Protein AF-A0A9E9C9V2-F1 (afdb_monomer_lite)

pLDDT: mean 75.23, std 19.02, range [33.0, 98.38]

Structure (mmCIF, N/CA/C/O backbone):
data_AF-A0A9E9C9V2-F1
#
_entry.id   AF-A0A9E9C9V2-F1
#
loop_
_atom_site.group_PDB
_atom_site.id
_atom_site.type_symbol
_atom_site.label_atom_id
_atom_site.label_alt_id
_atom_site.label_comp_id
_atom_site.label_asym_id
_atom_site.label_entity_id
_atom_site.label_seq_id
_atom_site.pdbx_PDB_ins_code
_atom_site.Cartn_x
_atom_site.Cartn_y
_atom_site.Cartn_z
_atom_site.occupancy
_atom_site.B_iso_or_equiv
_atom_site.auth_seq_id
_atom_site.auth_comp_id
_atom_site.auth_asym_id
_atom_site.auth_atom_id
_atom_site.pdbx_PDB_model_num
ATOM 1 N N . MET A 1 1 ? 43.350 -1.613 6.243 1.00 35.59 1 MET A N 1
ATOM 2 C CA . MET A 1 1 ? 42.282 -1.703 7.267 1.00 35.59 1 MET A CA 1
ATOM 3 C C . MET A 1 1 ? 41.305 -2.794 6.843 1.00 35.59 1 MET A C 1
ATOM 5 O O . MET A 1 1 ? 41.116 -2.963 5.649 1.00 35.59 1 MET A O 1
ATOM 9 N N . LYS A 1 2 ? 40.775 -3.600 7.774 1.00 34.84 2 LYS A N 1
ATOM 10 C CA . LYS A 1 2 ? 39.842 -4.698 7.450 1.00 34.84 2 LYS A CA 1
ATOM 11 C C . LYS A 1 2 ? 38.488 -4.100 7.036 1.00 34.84 2 LYS A C 1
ATOM 13 O O . LYS A 1 2 ? 37.941 -3.324 7.813 1.00 34.84 2 LYS A O 1
ATOM 18 N N . GLY A 1 3 ? 37.991 -4.441 5.844 1.00 34.81 3 GLY A N 1
ATOM 19 C CA . GLY A 1 3 ? 36.646 -4.071 5.388 1.00 34.81 3 GLY A CA 1
ATOM 20 C C . GLY A 1 3 ? 35.547 -4.619 6.307 1.00 34.81 3 GLY A C 1
ATOM 21 O O . GLY A 1 3 ? 35.783 -5.557 7.076 1.00 34.81 3 GLY A O 1
ATOM 22 N N . PHE A 1 4 ? 34.366 -4.004 6.252 1.00 47.53 4 PHE A N 1
ATOM 23 C CA . PHE A 1 4 ? 33.184 -4.407 7.021 1.00 47.53 4 PHE A CA 1
ATOM 24 C C . PHE A 1 4 ? 32.688 -5.779 6.559 1.00 47.53 4 PHE A C 1
ATOM 26 O O . PHE A 1 4 ? 32.642 -6.040 5.358 1.00 47.53 4 PHE A O 1
ATOM 33 N N . LYS A 1 5 ? 32.346 -6.675 7.494 1.00 44.91 5 LYS A N 1
ATOM 34 C CA . LYS A 1 5 ? 31.926 -8.042 7.146 1.00 44.91 5 LYS A CA 1
ATOM 35 C C . LYS A 1 5 ? 30.429 -8.152 6.871 1.00 44.91 5 LYS A C 1
ATOM 37 O O . LYS A 1 5 ? 30.017 -9.116 6.236 1.00 44.91 5 LYS A O 1
ATOM 42 N N . THR A 1 6 ? 29.628 -7.200 7.348 1.00 49.16 6 THR A N 1
ATOM 43 C CA . THR A 1 6 ? 28.169 -7.173 7.160 1.00 49.16 6 THR A CA 1
ATOM 44 C C . THR A 1 6 ? 27.654 -5.740 6.990 1.00 49.16 6 THR A C 1
ATOM 46 O O . THR A 1 6 ? 28.273 -4.790 7.476 1.00 49.16 6 THR A O 1
ATOM 49 N N . ALA A 1 7 ? 26.499 -5.573 6.335 1.00 42.34 7 ALA A N 1
ATOM 50 C CA . ALA A 1 7 ? 25.849 -4.268 6.171 1.00 42.34 7 ALA A CA 1
ATOM 51 C C . ALA A 1 7 ? 25.448 -3.636 7.525 1.00 42.34 7 ALA A C 1
ATOM 53 O O . ALA A 1 7 ? 25.550 -2.421 7.704 1.00 42.34 7 ALA A O 1
ATOM 54 N N . GLY A 1 8 ? 25.087 -4.460 8.518 1.00 47.00 8 GLY A N 1
ATOM 55 C CA . GLY A 1 8 ? 24.781 -4.009 9.882 1.00 47.00 8 GLY A CA 1
ATOM 56 C C . GLY A 1 8 ? 25.985 -3.424 10.637 1.00 47.00 8 GLY A C 1
ATOM 57 O O . GLY A 1 8 ? 25.839 -2.445 11.374 1.00 47.00 8 GLY A O 1
ATOM 58 N N . GLU A 1 9 ? 27.193 -3.958 10.418 1.00 55.69 9 GLU A N 1
ATOM 59 C CA . GLU A 1 9 ? 28.435 -3.396 10.979 1.00 55.69 9 GLU A CA 1
ATOM 60 C C . GLU A 1 9 ? 28.764 -2.019 10.382 1.00 55.69 9 GLU A C 1
ATOM 62 O O . GLU A 1 9 ? 29.229 -1.131 11.100 1.00 55.69 9 GLU A O 1
ATOM 67 N N . ALA A 1 10 ? 28.507 -1.826 9.083 1.00 51.19 10 ALA A N 1
ATOM 68 C CA . ALA A 1 10 ? 28.710 -0.543 8.413 1.00 51.19 10 ALA A CA 1
ATOM 69 C C . ALA A 1 10 ? 27.723 0.523 8.921 1.00 51.19 10 ALA A C 1
ATOM 71 O O . ALA A 1 10 ? 28.135 1.639 9.235 1.00 51.19 10 ALA A O 1
ATOM 72 N N . HIS A 1 11 ? 26.442 0.165 9.078 1.00 46.75 11 HIS A N 1
ATOM 73 C CA . HIS A 1 11 ? 25.409 1.070 9.592 1.00 46.75 11 HIS A CA 1
ATOM 74 C C . HIS A 1 11 ? 25.698 1.537 11.030 1.00 46.75 11 HIS A C 1
ATOM 76 O O . HIS A 1 11 ? 25.597 2.722 11.336 1.00 46.75 11 HIS A O 1
ATOM 82 N N . THR A 1 12 ? 26.145 0.624 11.899 1.00 58.12 12 THR A N 1
ATOM 83 C CA . THR A 1 12 ? 26.476 0.953 13.297 1.00 58.12 12 THR A CA 1
ATOM 84 C C . THR A 1 12 ? 27.635 1.952 13.390 1.00 58.12 12 THR A C 1
ATOM 86 O O . THR A 1 12 ? 27.540 2.920 14.137 1.00 58.12 12 THR A O 1
ATOM 89 N N . LYS A 1 13 ? 28.697 1.786 12.584 1.00 60.28 13 LYS A N 1
ATOM 90 C CA . LYS A 1 13 ? 29.824 2.738 12.566 1.00 60.28 13 LYS A CA 1
ATOM 91 C C . LYS A 1 13 ? 29.494 4.085 11.928 1.00 60.28 13 LYS A C 1
ATOM 93 O O . LYS A 1 13 ? 30.080 5.088 12.319 1.00 60.28 13 LYS A O 1
ATOM 98 N N . LEU A 1 14 ? 28.589 4.130 10.950 1.00 54.06 14 LEU A N 1
ATOM 99 C CA . LEU A 1 14 ? 28.137 5.400 10.372 1.00 54.06 14 LEU A CA 1
ATOM 100 C C . LEU A 1 14 ? 27.393 6.248 11.414 1.00 54.06 14 LEU A C 1
ATOM 102 O O . LEU A 1 14 ? 27.635 7.448 11.490 1.00 54.06 14 LEU A O 1
ATOM 106 N N . ASN A 1 15 ? 26.594 5.619 12.281 1.00 48.06 15 ASN A N 1
ATOM 107 C CA . ASN A 1 15 ? 25.914 6.308 13.384 1.00 48.06 15 ASN A CA 1
ATOM 108 C C . ASN A 1 15 ? 26.884 6.801 14.481 1.00 48.06 15 ASN A C 1
ATOM 110 O O . ASN A 1 15 ? 26.575 7.757 15.187 1.00 48.06 15 ASN A O 1
ATOM 114 N N . GLU A 1 16 ? 28.070 6.196 14.616 1.00 53.97 16 GLU A N 1
ATOM 115 C CA . GLU A 1 16 ? 29.128 6.674 15.525 1.00 53.97 16 GLU A CA 1
ATOM 116 C C . GLU A 1 16 ? 29.870 7.912 14.984 1.00 53.97 16 GLU A C 1
ATOM 118 O O . GLU A 1 16 ? 30.392 8.705 15.768 1.00 53.97 16 GLU A O 1
ATOM 123 N N . LEU A 1 17 ? 29.911 8.104 13.659 1.00 53.19 17 LEU A N 1
ATOM 124 C CA . LEU A 1 17 ? 30.590 9.238 13.017 1.00 53.19 17 LEU A CA 1
ATOM 125 C C . LEU A 1 17 ? 29.766 10.538 13.044 1.00 53.19 17 LEU A C 1
ATOM 127 O O . LEU A 1 17 ? 30.340 11.616 12.909 1.00 53.19 17 LEU A O 1
ATOM 131 N N . ASP A 1 18 ? 28.451 10.453 13.259 1.00 43.62 18 ASP A N 1
ATOM 132 C CA . ASP A 1 18 ? 27.528 11.600 13.219 1.00 43.62 18 ASP A CA 1
ATOM 133 C C . ASP A 1 18 ? 27.523 12.432 14.524 1.00 43.62 18 ASP A C 1
ATOM 135 O O . ASP A 1 18 ? 27.029 13.554 14.571 1.00 43.62 18 ASP A O 1
ATOM 139 N N . TYR A 1 19 ? 28.140 11.934 15.605 1.00 41.59 19 TYR A N 1
ATOM 140 C CA . TYR A 1 19 ? 28.102 12.587 16.925 1.00 41.59 19 TYR A CA 1
ATOM 141 C C . TYR A 1 19 ? 29.225 13.597 17.210 1.00 41.59 19 TYR A C 1
ATOM 143 O O . TYR A 1 19 ? 29.380 14.047 18.349 1.00 41.59 19 TYR A O 1
ATOM 151 N N . GLY A 1 20 ? 30.016 13.992 16.211 1.00 45.12 20 GLY A N 1
ATOM 152 C CA . GLY A 1 20 ? 31.189 14.823 16.469 1.00 45.12 20 GLY A CA 1
ATOM 153 C C . GLY A 1 20 ? 31.615 15.742 15.338 1.00 45.12 20 GLY A C 1
ATOM 154 O O . GLY A 1 20 ? 32.685 15.517 14.791 1.00 45.12 20 GLY A O 1
ATOM 155 N N . ALA A 1 21 ? 30.857 16.809 15.054 1.00 39.72 21 ALA A N 1
ATOM 156 C CA . ALA A 1 21 ? 31.413 18.113 14.652 1.00 39.72 21 ALA A CA 1
ATOM 157 C C . ALA A 1 21 ? 30.315 19.147 14.345 1.00 39.72 21 ALA A C 1
ATOM 159 O O . ALA A 1 21 ? 29.839 19.238 13.219 1.00 39.72 21 ALA A O 1
ATOM 160 N N . GLU A 1 22 ? 30.016 20.035 15.295 1.00 33.00 22 GLU A N 1
ATOM 161 C CA . GLU A 1 22 ? 29.420 21.337 14.977 1.00 33.00 22 GLU A CA 1
ATOM 162 C C . GLU A 1 22 ? 30.321 22.445 15.542 1.00 33.00 22 GLU A C 1
ATOM 164 O O . GLU A 1 22 ? 30.255 22.822 16.711 1.00 33.00 22 GLU A O 1
ATOM 169 N N . LYS A 1 23 ? 31.240 22.944 14.705 1.00 36.34 23 LYS A N 1
ATOM 170 C CA . LYS A 1 23 ? 31.888 24.247 14.900 1.00 36.34 23 LYS A CA 1
ATOM 171 C C . LYS A 1 23 ? 31.488 25.149 13.744 1.00 36.34 23 LYS A C 1
ATOM 173 O O . LYS A 1 23 ? 31.863 24.924 12.598 1.00 36.34 23 LYS A O 1
ATOM 178 N N . GLN A 1 24 ? 30.714 26.171 14.088 1.00 39.62 24 GLN A N 1
ATOM 179 C CA . GLN A 1 24 ? 30.245 27.216 13.193 1.00 39.62 24 GLN A CA 1
ATOM 180 C C . GLN A 1 24 ? 31.417 28.026 12.624 1.00 39.62 24 GLN A C 1
ATOM 182 O O . GLN A 1 24 ? 32.189 28.619 13.377 1.00 39.62 24 GLN A O 1
ATOM 187 N N . HIS A 1 25 ? 31.483 28.143 11.298 1.00 35.22 25 HIS A N 1
ATOM 188 C CA . HIS A 1 25 ? 32.159 29.256 10.640 1.00 35.22 25 HIS A CA 1
ATOM 189 C C . HIS A 1 25 ? 31.237 29.890 9.598 1.00 35.22 25 HIS A C 1
ATOM 191 O O . HIS A 1 25 ? 30.832 29.274 8.618 1.00 35.22 25 HIS A O 1
ATOM 197 N N . SER A 1 26 ? 30.910 31.152 9.868 1.00 39.97 26 SER A N 1
ATOM 198 C CA . SER A 1 26 ? 30.176 32.072 9.008 1.00 39.97 26 SER A CA 1
ATOM 199 C C . SER A 1 26 ? 31.107 32.615 7.922 1.00 39.97 26 SER A C 1
ATOM 201 O O . SER A 1 26 ? 32.168 33.158 8.239 1.00 39.97 26 SER A O 1
ATOM 203 N N . ALA A 1 27 ? 30.721 32.486 6.651 1.00 35.69 27 ALA A N 1
ATOM 204 C CA . ALA A 1 27 ? 31.433 33.078 5.522 1.00 35.69 27 ALA A CA 1
ATOM 205 C C . ALA A 1 27 ? 30.464 33.807 4.578 1.00 35.69 27 ALA A C 1
ATOM 207 O O . ALA A 1 27 ? 29.403 33.303 4.215 1.00 35.69 27 ALA A O 1
ATOM 208 N N . LYS A 1 28 ? 30.862 35.034 4.224 1.00 39.50 28 LYS A N 1
ATOM 209 C CA . LYS A 1 28 ? 30.149 36.026 3.410 1.00 39.50 28 LYS A CA 1
ATOM 210 C C . LYS A 1 28 ? 29.979 35.587 1.950 1.00 39.50 28 LYS A C 1
ATOM 212 O O . LYS A 1 28 ? 30.914 35.077 1.342 1.00 39.50 28 LYS A O 1
ATOM 217 N N . GLN A 1 29 ? 28.821 35.913 1.374 1.00 35.81 29 GLN A N 1
ATOM 218 C CA . GLN A 1 29 ? 28.546 35.845 -0.066 1.00 35.81 29 GLN A CA 1
ATOM 219 C C . GLN A 1 29 ? 29.268 36.960 -0.846 1.00 35.81 29 GLN A C 1
ATOM 221 O O . GLN A 1 29 ? 29.267 38.108 -0.392 1.00 35.81 29 GLN A O 1
ATOM 226 N N . PRO A 1 30 ? 29.789 36.674 -2.053 1.00 41.31 30 PRO A N 1
ATOM 227 C CA . PRO A 1 30 ? 30.096 37.695 -3.044 1.00 41.31 30 PRO A CA 1
ATOM 228 C C . PRO A 1 30 ? 28.940 37.888 -4.041 1.00 41.31 30 PRO A C 1
ATOM 230 O O . PRO A 1 30 ? 28.351 36.941 -4.559 1.00 41.31 30 PRO A O 1
ATOM 233 N N . THR A 1 31 ? 28.651 39.155 -4.323 1.00 38.84 31 THR A N 1
ATOM 234 C CA . THR A 1 31 ? 27.776 39.651 -5.387 1.00 38.84 31 THR A CA 1
ATOM 235 C C . THR A 1 31 ? 28.465 39.532 -6.747 1.00 38.84 31 THR A C 1
ATOM 237 O O . THR A 1 31 ? 29.549 40.079 -6.946 1.00 38.84 31 THR A O 1
ATOM 240 N N . VAL A 1 32 ? 27.820 38.861 -7.707 1.00 39.38 32 VAL A N 1
ATOM 241 C CA . VAL A 1 32 ? 28.254 38.824 -9.113 1.00 39.38 32 VAL A CA 1
ATOM 242 C C . VAL A 1 32 ? 27.379 39.766 -9.937 1.00 39.38 32 VAL A C 1
ATOM 244 O O . VAL A 1 32 ? 26.153 39.678 -9.935 1.00 39.38 32 VAL A O 1
ATOM 247 N N . ARG A 1 33 ? 28.053 40.694 -10.617 1.00 36.31 33 ARG A N 1
ATOM 248 C CA . ARG A 1 33 ? 27.534 41.699 -11.548 1.00 36.31 33 ARG A CA 1
ATOM 249 C C . ARG A 1 33 ? 27.499 41.073 -12.945 1.00 36.31 33 ARG A C 1
ATOM 251 O O . ARG A 1 33 ? 28.516 40.547 -13.384 1.00 36.31 33 ARG A O 1
ATOM 258 N N . ALA A 1 34 ? 26.353 41.111 -13.619 1.00 35.44 34 ALA A N 1
ATOM 259 C CA . ALA A 1 34 ? 26.230 40.681 -15.010 1.00 35.44 34 ALA A CA 1
ATOM 260 C C . ALA A 1 34 ? 26.391 41.894 -15.936 1.00 35.44 34 ALA A C 1
ATOM 262 O O . ALA A 1 34 ? 25.604 42.839 -15.855 1.00 35.44 34 ALA A O 1
ATOM 263 N N . ASP A 1 35 ? 27.411 41.852 -16.792 1.00 37.03 35 ASP A N 1
ATOM 264 C CA . ASP A 1 35 ? 27.603 42.793 -17.891 1.00 37.03 35 ASP A CA 1
ATOM 265 C C . ASP A 1 35 ? 26.807 42.354 -19.123 1.00 37.03 35 ASP A C 1
ATOM 267 O O . ASP A 1 35 ? 26.745 41.178 -19.486 1.00 37.03 35 ASP A O 1
ATOM 271 N N . ALA A 1 36 ? 26.206 43.347 -19.770 1.00 41.94 36 ALA A N 1
ATOM 272 C CA . ALA A 1 36 ? 25.506 43.232 -21.034 1.00 41.94 36 ALA A CA 1
ATOM 273 C C . ALA A 1 36 ? 26.454 43.563 -22.191 1.00 41.94 36 ALA A C 1
ATOM 275 O O . ALA A 1 36 ? 27.086 44.616 -22.183 1.00 41.94 36 ALA A O 1
ATOM 276 N N . SER A 1 37 ? 26.482 42.733 -23.237 1.00 37.50 37 SER A N 1
ATOM 277 C CA . SER A 1 37 ? 26.760 43.220 -24.594 1.00 37.50 37 SER A CA 1
ATOM 278 C C . SER A 1 37 ? 26.283 42.266 -25.697 1.00 37.50 37 SER A C 1
ATOM 280 O O . SER A 1 37 ? 26.664 41.108 -25.775 1.00 37.50 37 SER A O 1
ATOM 282 N N . GLN A 1 38 ? 25.445 42.856 -26.553 1.00 38.44 38 GLN A N 1
ATOM 283 C CA . GLN A 1 38 ? 25.512 42.863 -28.017 1.00 38.44 38 GLN A CA 1
ATOM 284 C C . GLN A 1 38 ? 25.251 41.570 -28.808 1.00 38.44 38 GLN A C 1
ATOM 286 O O . GLN A 1 38 ? 26.111 40.711 -28.948 1.00 38.44 38 GLN A O 1
ATOM 291 N N . PHE A 1 39 ? 24.116 41.569 -29.518 1.00 35.16 39 PHE A N 1
ATOM 292 C CA . PHE A 1 39 ? 23.983 40.912 -30.819 1.00 35.16 39 PHE A CA 1
ATOM 293 C C . PHE A 1 39 ? 23.322 41.845 -31.838 1.00 35.16 39 PHE A C 1
ATOM 295 O O . PHE A 1 39 ? 22.450 42.651 -31.512 1.00 35.16 39 PHE A O 1
ATOM 302 N N . GLN A 1 40 ? 23.838 41.741 -33.060 1.00 38.34 40 GLN A N 1
ATOM 303 C CA . GLN A 1 40 ? 23.639 42.609 -34.212 1.00 38.34 40 GLN A CA 1
ATOM 304 C C . GLN A 1 40 ? 22.259 42.458 -34.878 1.00 38.34 40 GLN A C 1
ATOM 306 O O . GLN A 1 40 ? 21.636 41.398 -34.871 1.00 38.34 40 GLN A O 1
ATOM 311 N N . THR A 1 41 ? 21.837 43.560 -35.497 1.00 41.69 41 THR A N 1
ATOM 312 C CA . THR A 1 41 ? 20.866 43.705 -36.599 1.00 41.69 41 THR A CA 1
ATOM 313 C C . THR A 1 41 ? 21.322 42.871 -37.817 1.00 41.69 41 THR A C 1
ATOM 315 O O . THR A 1 41 ? 22.514 42.642 -37.961 1.00 41.69 41 THR A O 1
ATOM 318 N N . GLU A 1 42 ? 20.529 42.371 -38.767 1.00 39.72 42 GLU A N 1
ATOM 319 C CA . GLU A 1 42 ? 19.322 42.862 -39.436 1.00 39.72 42 GLU A CA 1
ATOM 320 C C . GLU A 1 42 ? 18.857 41.763 -40.432 1.00 39.72 42 GLU A C 1
ATOM 322 O O . GLU A 1 42 ? 19.703 41.033 -40.941 1.00 39.72 42 GLU A O 1
ATOM 327 N N . ASN A 1 43 ? 17.554 41.641 -40.731 1.00 37.50 43 ASN A N 1
ATOM 328 C CA . ASN A 1 43 ? 16.980 41.726 -42.093 1.00 37.50 43 ASN A CA 1
ATOM 329 C C . ASN A 1 43 ? 15.461 41.426 -42.036 1.00 37.50 43 ASN A C 1
ATOM 331 O O . ASN A 1 43 ? 15.021 40.279 -41.932 1.00 37.50 43 ASN A O 1
ATOM 335 N N . LYS A 1 44 ? 14.648 42.489 -42.052 1.00 50.34 44 LYS A N 1
ATOM 336 C CA . LYS A 1 44 ? 13.177 42.475 -42.006 1.00 50.34 44 LYS A CA 1
ATOM 337 C C . LYS A 1 44 ? 12.646 43.082 -43.300 1.00 50.34 44 LYS A C 1
ATOM 339 O O . LYS A 1 44 ? 12.880 44.255 -43.553 1.00 50.34 44 LYS A O 1
ATOM 344 N N . SER A 1 45 ? 11.835 42.330 -44.042 1.00 54.31 45 SER A N 1
ATOM 345 C CA . SER A 1 45 ? 10.872 42.932 -44.982 1.00 54.31 45 SER A CA 1
ATOM 346 C C . SER A 1 45 ? 9.693 42.008 -45.328 1.00 54.31 45 SER A C 1
ATOM 348 O O . SER A 1 45 ? 8.577 42.482 -45.511 1.00 54.31 45 SER A O 1
ATOM 350 N N . TRP A 1 46 ? 9.854 40.680 -45.299 1.00 42.28 46 TRP A N 1
ATOM 351 C CA . TRP A 1 46 ? 8.802 39.784 -45.815 1.00 42.28 46 TRP A CA 1
ATOM 352 C C . TRP A 1 46 ? 7.801 39.229 -44.773 1.00 42.28 46 TRP A C 1
ATOM 354 O O . TRP A 1 46 ? 6.732 38.747 -45.128 1.00 42.28 46 TRP A O 1
ATOM 364 N N . TRP A 1 47 ? 8.083 39.347 -43.468 1.00 46.50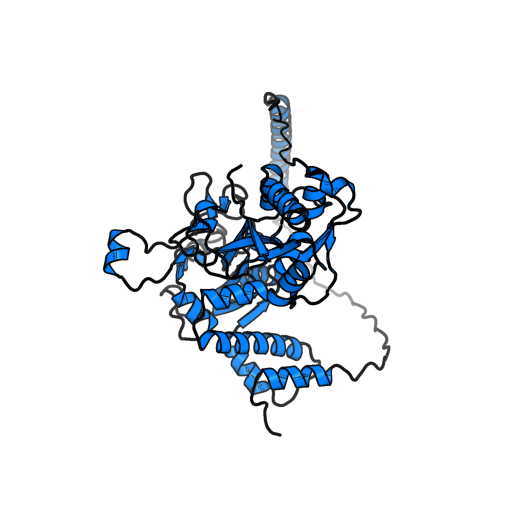 47 TRP A N 1
ATOM 365 C CA . TRP A 1 47 ? 7.289 38.709 -42.396 1.00 46.50 47 TRP A CA 1
ATOM 366 C C . TRP A 1 47 ? 6.132 39.549 -41.815 1.00 46.50 47 TRP A C 1
ATOM 368 O O . TRP A 1 47 ? 5.322 39.031 -41.044 1.00 46.50 47 TRP A O 1
ATOM 378 N N . TYR A 1 48 ? 6.034 40.844 -42.137 1.00 48.88 48 TYR A N 1
ATOM 379 C CA . TYR A 1 48 ? 5.100 41.746 -41.441 1.00 48.88 48 TYR A CA 1
ATOM 380 C C . TYR A 1 48 ? 3.656 41.677 -41.972 1.00 48.88 48 TYR A C 1
ATOM 382 O O . TYR A 1 48 ? 2.713 41.847 -41.204 1.00 48.88 48 TYR A O 1
ATOM 390 N N . TRP A 1 49 ? 3.455 41.335 -43.249 1.00 47.72 49 TRP A N 1
ATOM 391 C CA . TRP A 1 49 ? 2.112 41.258 -43.844 1.00 47.72 49 TRP A CA 1
ATOM 392 C C . TRP A 1 49 ? 1.356 39.959 -43.513 1.00 47.72 49 TRP A C 1
ATOM 394 O O . TRP A 1 49 ? 0.132 39.974 -43.413 1.00 47.72 49 TRP A O 1
ATOM 404 N N . GLY A 1 50 ? 2.061 38.857 -43.228 1.00 53.28 50 GLY A N 1
ATOM 405 C CA . GLY A 1 50 ? 1.430 37.581 -42.856 1.00 53.28 50 GLY A CA 1
ATOM 406 C C . GLY A 1 50 ? 0.748 37.588 -41.480 1.00 53.28 50 GLY A C 1
ATOM 407 O O . GLY A 1 50 ? -0.251 36.902 -41.281 1.00 53.28 50 GLY A O 1
ATOM 408 N N . ARG A 1 51 ? 1.229 38.399 -40.523 1.00 51.53 51 ARG A N 1
ATOM 409 C CA . ARG A 1 51 ? 0.667 38.433 -39.155 1.00 51.53 51 ARG A CA 1
ATOM 410 C C . ARG A 1 51 ? -0.608 39.273 -39.038 1.00 51.53 51 ARG A C 1
ATOM 412 O O . ARG A 1 51 ? -1.417 39.005 -38.154 1.00 51.53 51 ARG A O 1
ATOM 419 N N . VAL A 1 52 ? -0.823 40.239 -39.933 1.00 56.62 52 VAL A N 1
ATOM 420 C CA . VAL A 1 52 ? -2.009 41.115 -39.891 1.00 56.62 52 VAL A CA 1
ATOM 421 C C . VAL A 1 52 ? -3.275 40.366 -40.327 1.00 56.62 52 VAL A C 1
ATOM 423 O O . VAL A 1 52 ? -4.322 40.527 -39.706 1.00 56.62 52 VAL A O 1
ATOM 426 N N . VAL A 1 53 ? -3.179 39.471 -41.317 1.00 58.31 53 VAL A N 1
ATOM 427 C CA . VAL A 1 53 ? -4.332 38.688 -41.804 1.00 58.31 53 VAL A CA 1
ATOM 428 C C . VAL A 1 53 ? -4.726 37.575 -40.821 1.00 58.31 53 VAL A C 1
ATOM 430 O O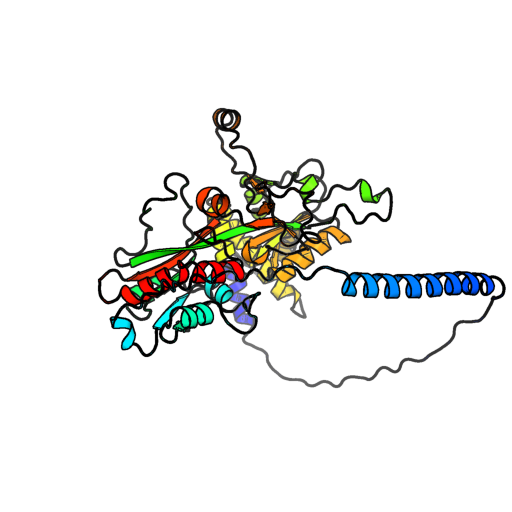 . VAL A 1 53 ? -5.912 37.341 -40.595 1.00 58.31 53 VAL A O 1
ATOM 433 N N . VAL A 1 54 ? -3.753 36.937 -40.158 1.00 55.75 54 VAL A N 1
ATOM 434 C CA . VAL A 1 54 ? -4.021 35.872 -39.172 1.00 55.75 54 VAL A CA 1
ATOM 435 C C . VAL A 1 54 ? -4.612 36.431 -37.869 1.00 55.75 54 VAL A C 1
ATOM 437 O O . VAL A 1 54 ? -5.539 35.842 -37.317 1.00 55.75 54 VAL A O 1
ATOM 440 N N . MET A 1 55 ? -4.164 37.602 -37.400 1.00 54.28 55 MET A N 1
ATOM 441 C CA . MET A 1 55 ? -4.712 38.224 -36.181 1.00 54.28 55 MET A CA 1
ATOM 442 C C . MET A 1 55 ? -6.162 38.713 -36.358 1.00 54.28 55 MET A C 1
ATOM 444 O O . MET A 1 55 ? -6.951 38.625 -35.417 1.00 54.28 55 MET A O 1
ATOM 448 N N . ALA A 1 56 ? -6.553 39.158 -37.559 1.00 55.31 56 ALA A N 1
ATOM 449 C CA . ALA A 1 56 ? -7.935 39.562 -37.840 1.00 55.31 56 ALA A CA 1
ATOM 450 C C . ALA A 1 56 ? -8.917 38.370 -37.846 1.00 55.31 56 ALA A C 1
ATOM 452 O O . ALA A 1 56 ? -10.049 38.499 -37.375 1.00 55.31 56 ALA A O 1
ATOM 453 N N . GLY A 1 57 ? -8.476 37.192 -38.307 1.00 54.41 57 GLY A N 1
ATOM 454 C CA . GLY A 1 57 ? -9.281 35.964 -38.279 1.00 54.41 57 GLY A CA 1
ATOM 455 C C . GLY A 1 57 ? -9.496 35.406 -36.866 1.00 54.41 57 GLY A C 1
ATOM 456 O O . GLY A 1 57 ? -10.607 35.008 -36.519 1.00 54.41 57 GLY A O 1
ATOM 457 N N . VAL A 1 58 ? -8.461 35.441 -36.018 1.00 55.22 58 VAL A N 1
ATOM 458 C CA . VAL A 1 58 ? -8.530 34.916 -34.639 1.00 55.22 58 VAL A CA 1
ATOM 459 C C . VAL A 1 58 ? -9.423 35.784 -33.737 1.00 55.22 58 VAL A C 1
ATOM 461 O O . VAL A 1 58 ? -10.160 35.248 -32.909 1.00 55.22 58 VAL A O 1
ATOM 464 N N . MET A 1 59 ? -9.449 37.106 -33.940 1.00 54.44 59 MET A N 1
ATOM 465 C CA . MET A 1 59 ? -10.313 38.007 -33.161 1.00 54.44 59 MET A CA 1
ATOM 466 C C . MET A 1 59 ? -11.809 37.857 -33.495 1.00 54.44 59 MET A C 1
ATOM 468 O O . MET A 1 59 ? -12.636 37.955 -32.591 1.00 54.44 59 MET A O 1
ATOM 472 N N . SER A 1 60 ? -12.180 37.540 -34.744 1.00 56.75 60 SER A N 1
ATOM 473 C CA . SER A 1 60 ? -13.592 37.262 -35.084 1.00 56.75 60 SER A CA 1
ATOM 474 C C . SER A 1 60 ? -14.092 35.927 -34.516 1.00 56.75 60 SER A C 1
ATOM 476 O O . SER A 1 60 ? -15.244 35.834 -34.093 1.00 56.75 60 SER A O 1
ATOM 478 N N . GLY A 1 61 ? -13.232 34.904 -34.443 1.00 58.31 61 GLY A N 1
ATOM 479 C CA . GLY A 1 61 ? -13.597 33.597 -33.882 1.00 58.31 61 GLY A CA 1
ATOM 480 C C . GLY A 1 61 ? -13.873 33.630 -32.374 1.00 58.31 61 GLY A C 1
ATOM 481 O O . GLY A 1 61 ? -14.809 32.986 -31.901 1.00 58.31 61 GLY A O 1
ATOM 482 N N . MET A 1 62 ? -13.115 34.428 -31.612 1.00 60.22 62 MET A N 1
ATOM 483 C CA . MET A 1 62 ? -13.308 34.533 -30.160 1.00 60.22 62 MET A CA 1
ATOM 484 C C . MET A 1 62 ? -14.620 35.236 -29.781 1.00 60.22 62 MET A C 1
ATOM 486 O O . MET A 1 62 ? -15.273 34.827 -28.823 1.00 60.22 62 MET A O 1
ATOM 490 N N . ILE A 1 63 ? -15.062 36.234 -30.552 1.00 65.31 63 ILE A N 1
ATOM 491 C CA . ILE A 1 63 ? -16.320 36.951 -30.272 1.00 65.31 63 ILE A CA 1
ATOM 492 C C . ILE A 1 63 ? -17.541 36.043 -30.519 1.00 65.31 63 ILE A C 1
ATOM 494 O O . ILE A 1 63 ? -18.492 36.054 -29.732 1.00 65.31 63 ILE A O 1
ATOM 498 N N . ALA A 1 64 ? -17.499 35.195 -31.552 1.00 66.56 64 ALA A N 1
ATOM 499 C CA . ALA A 1 64 ? -18.557 34.217 -31.823 1.00 66.56 64 ALA A CA 1
ATOM 500 C C . ALA A 1 64 ? -18.591 33.072 -30.787 1.00 66.56 64 ALA A C 1
ATOM 502 O O . ALA A 1 64 ? -19.666 32.633 -30.382 1.00 66.56 64 ALA A O 1
ATOM 503 N N . GLY A 1 65 ? -17.427 32.620 -30.304 1.00 70.00 65 GLY A N 1
ATOM 504 C CA . GLY A 1 65 ? -17.343 31.574 -29.278 1.00 70.00 65 GLY A CA 1
ATOM 505 C C . GLY A 1 65 ? -17.884 32.012 -27.912 1.00 70.00 65 GLY A C 1
ATOM 506 O O . GLY A 1 65 ? -18.638 31.275 -27.278 1.00 70.00 65 GLY A O 1
ATOM 507 N N . VAL A 1 66 ? -17.560 33.236 -27.477 1.00 74.81 66 VAL A N 1
ATOM 508 C CA . VAL A 1 66 ? -18.011 33.763 -26.175 1.00 74.81 66 VAL A CA 1
ATOM 509 C C . VAL A 1 66 ? -19.520 34.031 -26.168 1.00 74.81 66 VAL A C 1
ATOM 511 O O . VAL A 1 66 ? -20.195 33.737 -25.182 1.00 74.81 66 VAL A O 1
ATOM 514 N N . THR A 1 67 ? -20.078 34.523 -27.278 1.00 72.88 67 THR A N 1
ATOM 515 C CA . THR A 1 67 ? -21.528 34.758 -27.394 1.00 72.88 67 THR A CA 1
ATOM 516 C C . THR A 1 67 ? -22.324 33.454 -27.476 1.00 72.88 67 THR A C 1
ATOM 518 O O . THR A 1 67 ? -23.355 33.336 -26.813 1.00 72.88 67 THR A O 1
ATOM 521 N N . GLY A 1 68 ? -21.822 32.440 -28.189 1.00 73.06 68 GLY A N 1
ATOM 522 C CA . GLY A 1 68 ? -22.439 31.110 -28.228 1.00 73.06 68 GLY A CA 1
ATOM 523 C C . GLY A 1 68 ? -22.474 30.418 -26.860 1.00 73.06 68 GLY A C 1
ATOM 524 O O . GLY A 1 68 ? -23.501 29.855 -26.481 1.00 73.06 68 GLY A O 1
ATOM 525 N N . PHE A 1 69 ? -21.391 30.518 -26.081 1.00 72.50 69 PHE A N 1
ATOM 526 C CA . PHE A 1 69 ? -21.322 29.932 -24.738 1.00 72.50 69 PHE A CA 1
ATOM 527 C C . PHE A 1 69 ? -22.270 30.623 -23.745 1.00 72.50 69 PHE A C 1
ATOM 529 O O . PHE A 1 69 ? -22.964 29.947 -22.988 1.00 72.50 69 PHE A O 1
ATOM 536 N N . ALA A 1 70 ? -22.372 31.956 -23.789 1.00 77.56 70 ALA A N 1
ATOM 537 C CA . ALA A 1 70 ? -23.287 32.704 -22.926 1.00 77.56 70 ALA A CA 1
ATOM 538 C C . ALA A 1 70 ? -24.767 32.384 -23.217 1.00 77.56 70 ALA A C 1
ATOM 540 O O . ALA A 1 70 ? -25.561 32.224 -22.290 1.00 77.56 70 ALA A O 1
ATOM 541 N N . ILE A 1 71 ? -25.135 32.232 -24.495 1.00 78.75 71 ILE A N 1
ATOM 542 C CA . ILE A 1 71 ? -26.497 31.849 -24.899 1.00 78.75 71 ILE A CA 1
ATOM 543 C C . ILE A 1 71 ? -26.808 30.407 -24.473 1.00 78.75 71 ILE A C 1
ATOM 545 O O . ILE A 1 71 ? -27.899 30.141 -23.972 1.00 78.75 71 ILE A O 1
ATOM 549 N N . TRP A 1 72 ? -25.852 29.482 -24.604 1.00 74.38 72 TRP A N 1
ATOM 550 C CA . TRP A 1 72 ? -26.022 28.102 -24.141 1.00 74.38 72 TRP A CA 1
ATOM 551 C C . TRP A 1 72 ? -26.182 28.010 -22.616 1.00 74.38 72 TRP A C 1
ATOM 553 O O . TRP A 1 72 ? -27.010 27.239 -22.132 1.00 74.38 72 TRP A O 1
ATOM 563 N N . MET A 1 73 ? -25.471 28.844 -21.851 1.00 72.94 73 MET A N 1
ATOM 564 C CA . MET A 1 73 ? -25.600 28.896 -20.390 1.00 72.94 73 MET A CA 1
ATOM 565 C C . MET A 1 73 ? -26.955 29.467 -19.936 1.00 72.94 73 MET A C 1
ATOM 567 O O . MET A 1 73 ? -27.487 29.036 -18.919 1.00 72.94 73 MET A O 1
ATOM 571 N N . LEU A 1 74 ? -27.537 30.394 -20.705 1.00 74.94 74 LEU A N 1
ATOM 572 C CA . LEU A 1 74 ? -28.857 30.978 -20.426 1.00 74.94 74 LEU A CA 1
ATOM 573 C C . LEU A 1 74 ? -30.032 30.090 -20.865 1.00 74.94 74 LEU A C 1
ATOM 575 O O . LEU A 1 74 ? -31.134 30.248 -20.344 1.00 74.94 74 LEU A O 1
ATOM 579 N N . LEU A 1 75 ? -29.816 29.175 -21.815 1.00 69.38 75 LEU A N 1
ATOM 580 C CA . LEU A 1 75 ? -30.859 28.296 -22.362 1.00 69.38 75 LEU A CA 1
ATOM 581 C C . LEU A 1 75 ? -30.751 26.837 -21.896 1.00 69.38 75 LEU A C 1
ATOM 583 O O . LEU A 1 75 ? -31.617 26.030 -22.235 1.00 69.38 75 LEU A O 1
ATOM 587 N N . SER A 1 76 ? -29.720 26.481 -21.126 1.00 53.88 76 SER A N 1
ATOM 588 C CA . SER A 1 76 ? -29.604 25.140 -20.551 1.00 53.88 76 SER A CA 1
ATOM 589 C C . SER A 1 76 ? -30.701 24.938 -19.495 1.00 53.88 76 SER A C 1
ATOM 591 O O . SER A 1 76 ? -30.762 25.704 -18.532 1.00 53.88 76 SER A O 1
ATOM 593 N N . PRO A 1 77 ? -31.592 23.943 -19.653 1.00 48.06 77 PRO A N 1
ATOM 594 C CA . PRO A 1 77 ? -32.669 23.702 -18.704 1.00 48.06 77 PRO A CA 1
ATOM 595 C C . PRO A 1 77 ? -32.074 23.345 -17.341 1.00 48.06 77 PRO A C 1
ATOM 597 O O . PRO A 1 77 ? -31.261 22.426 -17.237 1.00 48.06 77 PRO A O 1
ATOM 600 N N . ASN A 1 78 ? -32.486 24.081 -16.304 1.00 46.53 78 ASN A N 1
ATOM 601 C CA . ASN A 1 78 ? -32.168 23.764 -14.915 1.00 46.53 78 ASN A CA 1
ATOM 602 C C . ASN A 1 78 ? -32.493 22.288 -14.669 1.00 46.53 78 ASN A C 1
ATOM 604 O O . ASN A 1 78 ? -33.652 21.880 -14.789 1.00 46.53 78 ASN A O 1
ATOM 608 N N . GLN A 1 79 ? -31.468 21.489 -14.360 1.00 47.34 79 GLN A N 1
ATOM 609 C CA . GLN A 1 79 ? -31.683 20.121 -13.914 1.00 47.34 79 GLN A CA 1
ATOM 610 C C . GLN A 1 79 ? -32.626 20.154 -12.704 1.00 47.34 79 GLN A C 1
ATOM 612 O O . GLN A 1 79 ? -32.463 21.015 -11.833 1.00 47.34 79 GLN A O 1
ATOM 617 N N . PRO A 1 80 ? -33.634 19.269 -12.645 1.00 38.22 80 PRO A N 1
ATOM 618 C CA . PRO A 1 80 ? -34.491 19.182 -11.480 1.00 38.22 80 PRO A CA 1
ATOM 619 C C . PRO A 1 80 ? -33.610 18.847 -10.278 1.00 38.22 80 PRO A C 1
ATOM 621 O O . PRO A 1 80 ? -32.922 17.829 -10.280 1.00 38.22 80 PRO A O 1
ATOM 624 N N . ASN A 1 81 ? -33.625 19.723 -9.273 1.00 40.88 81 ASN A N 1
ATOM 625 C CA . ASN A 1 81 ? -33.069 19.436 -7.960 1.00 40.88 81 ASN A CA 1
ATOM 626 C C . ASN A 1 81 ? -33.749 18.167 -7.439 1.00 40.88 81 ASN A C 1
ATOM 628 O O . ASN A 1 81 ? -34.877 18.215 -6.948 1.00 40.88 81 ASN A O 1
ATOM 632 N N . SER A 1 82 ? -33.072 17.031 -7.567 1.00 38.94 82 SER A N 1
ATOM 633 C CA . SER A 1 82 ? -33.379 15.834 -6.807 1.00 38.94 82 SER A CA 1
ATOM 634 C C . SER A 1 82 ? -33.041 16.146 -5.356 1.00 38.94 82 SER A C 1
ATOM 636 O O . SER A 1 82 ? -31.894 16.051 -4.924 1.00 38.94 82 SER A O 1
ATOM 638 N N . THR A 1 83 ? -34.045 16.589 -4.603 1.00 40.09 83 THR A N 1
ATOM 639 C CA . THR A 1 83 ? -34.051 16.457 -3.148 1.00 40.09 83 THR A CA 1
ATOM 640 C C . THR A 1 83 ? -34.076 14.969 -2.833 1.00 40.09 83 THR A C 1
ATOM 642 O O . THR A 1 83 ? -35.141 14.389 -2.625 1.00 40.09 83 THR A O 1
ATOM 645 N N . ASP A 1 84 ? -32.898 14.352 -2.855 1.00 36.84 84 ASP A N 1
ATOM 646 C CA . ASP A 1 84 ? -32.675 13.072 -2.209 1.00 36.84 84 ASP A CA 1
ATOM 647 C C . ASP A 1 84 ? -32.902 13.290 -0.715 1.00 36.84 84 ASP A C 1
ATOM 649 O O . ASP A 1 84 ? -32.179 14.019 -0.033 1.00 36.84 84 ASP A O 1
ATOM 653 N N . SER A 1 85 ? -33.979 12.693 -0.222 1.00 39.50 85 SER A N 1
ATOM 654 C CA . SER A 1 85 ? -34.231 12.503 1.195 1.00 39.50 85 SER A CA 1
ATOM 655 C C . SER A 1 85 ? -33.069 11.708 1.783 1.00 39.50 85 SER A C 1
ATOM 657 O O . SER A 1 85 ? -32.994 10.490 1.616 1.00 39.50 85 SER A O 1
ATOM 659 N N . VAL A 1 86 ? -32.154 12.419 2.443 1.00 38.38 86 VAL A N 1
ATOM 660 C CA . VAL A 1 86 ? -31.102 11.852 3.286 1.00 38.38 86 VAL A CA 1
ATOM 661 C C . VAL A 1 86 ? -31.785 10.964 4.319 1.00 38.38 86 VAL A C 1
ATOM 663 O O . VAL A 1 86 ? -32.498 11.445 5.198 1.00 38.38 86 VAL A O 1
ATOM 666 N N . VAL A 1 87 ? -31.612 9.651 4.181 1.00 39.50 87 VAL A N 1
ATOM 667 C CA . VAL A 1 87 ? -31.988 8.688 5.213 1.00 39.50 87 VAL A CA 1
ATOM 668 C C . VAL A 1 87 ? -31.007 8.884 6.364 1.00 39.50 87 VAL A C 1
ATOM 670 O O . VAL A 1 87 ? -29.898 8.356 6.379 1.00 39.50 87 VAL A O 1
ATOM 673 N N . GLU A 1 88 ? -31.417 9.727 7.301 1.00 43.22 88 GLU A N 1
ATOM 674 C CA . GLU A 1 88 ? -30.737 10.038 8.550 1.00 43.22 88 GLU A CA 1
ATOM 675 C C . GLU A 1 88 ? -30.946 8.867 9.524 1.00 43.22 88 GLU A C 1
ATOM 677 O O . GLU A 1 88 ? -31.804 8.875 10.400 1.00 43.22 88 GLU A O 1
ATOM 682 N N . SER A 1 89 ? -30.195 7.789 9.309 1.00 44.22 89 SER A N 1
ATOM 683 C CA . SER A 1 89 ? -30.007 6.728 10.295 1.00 44.22 89 SER A CA 1
ATOM 684 C C . SER A 1 89 ? -28.522 6.704 10.637 1.00 44.22 89 SER A C 1
ATOM 686 O O . SER A 1 89 ? -27.701 6.099 9.947 1.00 44.22 89 SER A O 1
ATOM 688 N N . SER A 1 90 ? -28.157 7.468 11.664 1.00 51.41 90 SER A N 1
ATOM 689 C CA . SER A 1 90 ? -26.840 7.408 12.285 1.00 51.41 90 SER A CA 1
ATOM 690 C C . SER A 1 90 ? -26.769 6.131 13.120 1.00 51.41 90 SER A C 1
ATOM 692 O O . SER A 1 90 ? -27.112 6.101 14.297 1.00 51.41 90 SER A O 1
ATOM 694 N N . ASP A 1 91 ? -26.305 5.045 12.508 1.00 58.69 91 ASP A N 1
ATOM 695 C CA . ASP A 1 91 ? -26.134 3.740 13.164 1.00 58.69 91 ASP A CA 1
ATOM 696 C C . ASP A 1 91 ? -24.930 3.718 14.147 1.00 58.69 91 ASP A C 1
ATOM 698 O O . ASP A 1 91 ? -24.323 2.684 14.421 1.00 58.69 91 ASP A O 1
ATOM 702 N N . CYS A 1 92 ? -24.557 4.882 14.698 1.00 64.00 92 CYS A N 1
ATOM 703 C CA . CYS A 1 92 ? -23.569 5.045 15.763 1.00 64.00 92 CYS A CA 1
ATOM 704 C C . CYS A 1 92 ? -24.280 5.014 17.130 1.00 64.00 92 CYS A C 1
ATOM 706 O O . CYS A 1 92 ? -24.270 5.996 17.869 1.00 64.00 92 CYS A O 1
ATOM 708 N N . SER A 1 93 ? -24.938 3.906 17.484 1.00 60.25 93 SER A N 1
ATOM 709 C CA . SER A 1 93 ? -25.539 3.781 18.821 1.00 60.25 93 SER A CA 1
ATOM 710 C C . SER A 1 93 ? -24.437 3.745 19.891 1.00 60.25 93 SER A C 1
ATOM 712 O O . SER A 1 93 ? -23.748 2.737 20.053 1.00 60.25 93 SER A O 1
ATOM 714 N N . GLN A 1 94 ? -24.253 4.852 20.614 1.00 58.75 94 GLN A N 1
ATOM 715 C CA . GLN A 1 94 ? -23.275 4.986 21.697 1.00 58.75 94 GLN A CA 1
ATOM 716 C C . GLN A 1 94 ? -23.560 3.978 22.826 1.00 58.75 94 GLN A C 1
ATOM 718 O O . GLN A 1 94 ? -24.649 4.005 23.407 1.00 58.75 94 GLN A O 1
ATOM 723 N N . PRO A 1 95 ? -22.610 3.102 23.210 1.00 60.91 95 PRO A N 1
ATOM 724 C CA . PRO A 1 95 ? -22.768 2.323 24.428 1.00 60.91 95 PRO A CA 1
ATOM 725 C C . PRO A 1 95 ? -22.794 3.258 25.660 1.00 60.91 95 PRO A C 1
ATOM 727 O O . PRO A 1 95 ? -21.927 4.127 25.777 1.00 60.91 95 PRO A O 1
ATOM 730 N N . PRO A 1 96 ? -23.719 3.058 26.626 1.00 58.50 96 PRO A N 1
ATOM 731 C CA . PRO A 1 96 ? -23.937 3.956 27.773 1.00 58.50 96 PRO A CA 1
ATOM 732 C C . PRO A 1 96 ? -22.695 4.282 28.623 1.00 58.50 96 PRO A C 1
ATOM 734 O O . PRO A 1 96 ? -22.653 5.297 29.311 1.00 58.50 96 PRO A O 1
ATOM 737 N N . LEU A 1 97 ? -21.673 3.425 28.594 1.00 59.12 97 LEU A N 1
ATOM 738 C CA . LEU A 1 97 ? -20.456 3.536 29.405 1.00 59.12 97 LEU A CA 1
ATOM 739 C C . LEU A 1 97 ? -19.401 4.504 28.841 1.00 59.12 97 LEU A C 1
ATOM 741 O O . LEU A 1 97 ? -18.450 4.829 29.553 1.00 59.12 97 LEU A O 1
ATOM 745 N N . LEU A 1 98 ? -19.555 5.001 27.607 1.00 63.53 98 LEU A N 1
ATOM 746 C CA . LEU A 1 98 ? -18.666 6.037 27.059 1.00 63.53 98 LEU A CA 1
ATOM 747 C C . LEU A 1 98 ? -18.939 7.430 27.643 1.00 63.53 98 LEU A C 1
ATOM 749 O O . LEU A 1 98 ? -18.039 8.268 27.642 1.00 63.53 98 LEU A O 1
ATOM 753 N N . ALA A 1 99 ? -20.121 7.654 28.227 1.00 62.84 99 ALA A N 1
ATOM 754 C CA . ALA A 1 99 ? -20.551 8.952 28.755 1.00 62.84 99 ALA A CA 1
ATOM 755 C C . ALA A 1 99 ? -19.665 9.505 29.892 1.00 62.84 99 ALA A C 1
ATOM 757 O O . ALA A 1 99 ? -19.715 10.695 30.196 1.00 62.84 99 ALA A O 1
ATOM 758 N N . HIS A 1 100 ? -18.849 8.658 30.530 1.00 68.06 100 HIS A N 1
ATOM 759 C CA . HIS A 1 100 ? -17.966 9.050 31.634 1.00 68.06 100 HIS A CA 1
ATOM 760 C C . HIS A 1 100 ? -16.480 9.123 31.251 1.00 68.06 100 HIS A C 1
ATOM 762 O O . HIS A 1 100 ? -15.653 9.470 32.096 1.00 68.06 100 HIS A O 1
ATOM 768 N N . GLN A 1 101 ? -16.110 8.801 30.008 1.00 75.75 101 GLN A N 1
ATOM 769 C CA . GLN A 1 101 ? -14.718 8.887 29.567 1.00 75.75 101 GLN A CA 1
ATOM 770 C C . GLN A 1 101 ? -14.391 10.289 29.050 1.00 75.75 101 GLN A C 1
ATOM 772 O O . GLN A 1 101 ? -15.047 10.808 28.156 1.00 75.75 101 GLN A O 1
ATOM 777 N N . THR A 1 102 ? -13.329 10.893 29.584 1.00 75.62 102 THR A N 1
ATOM 778 C CA . THR A 1 102 ? -12.852 12.217 29.148 1.00 75.62 102 THR A CA 1
ATOM 779 C C . THR A 1 102 ? -11.952 12.153 27.916 1.00 75.62 102 THR A C 1
ATOM 781 O O . THR A 1 102 ? -11.765 13.155 27.232 1.00 75.62 102 THR A O 1
ATOM 784 N N . SER A 1 103 ? -11.369 10.986 27.636 1.00 82.94 103 SER A N 1
ATOM 785 C CA . SER A 1 103 ? -10.574 10.725 26.437 1.00 82.94 103 SER A CA 1
ATOM 786 C C . SER A 1 103 ? -10.439 9.227 26.190 1.00 82.94 103 SER A C 1
ATOM 788 O O . SER A 1 103 ? -10.443 8.421 27.125 1.00 82.94 103 SER A O 1
ATOM 790 N N . ILE A 1 104 ? -10.254 8.859 24.927 1.00 84.75 104 ILE A N 1
ATOM 791 C CA . ILE A 1 104 ? -9.983 7.494 24.500 1.00 84.75 104 ILE A CA 1
ATOM 792 C C . ILE A 1 104 ? -8.568 7.429 23.933 1.00 84.75 104 ILE A C 1
ATOM 794 O O . ILE A 1 104 ? -8.274 7.932 22.853 1.00 84.75 104 ILE A O 1
ATOM 798 N N . ARG A 1 105 ? -7.680 6.753 24.659 1.00 88.69 105 ARG A N 1
ATOM 799 C CA . ARG A 1 105 ? -6.323 6.447 24.196 1.00 88.69 105 ARG A CA 1
ATOM 800 C C . ARG A 1 105 ? -6.297 5.296 23.197 1.00 88.69 105 ARG A C 1
ATOM 802 O O . ARG A 1 105 ? -6.859 4.240 23.499 1.00 88.69 105 ARG A O 1
ATOM 809 N N . TYR A 1 106 ? -5.593 5.472 22.085 1.00 87.62 106 TYR A N 1
ATOM 810 C CA . TYR A 1 106 ? -5.396 4.435 21.072 1.00 87.62 106 TYR A CA 1
ATOM 811 C C . TYR A 1 106 ? -3.925 4.297 20.676 1.00 87.62 106 TYR A C 1
ATOM 813 O O . TYR A 1 106 ? -3.152 5.247 20.788 1.00 87.62 106 TYR A O 1
ATOM 821 N N . ALA A 1 107 ? -3.541 3.106 20.228 1.00 84.38 107 ALA A N 1
ATOM 822 C CA . ALA A 1 107 ? -2.222 2.839 19.660 1.00 84.38 107 ALA A CA 1
ATOM 823 C C . ALA A 1 107 ? -2.331 2.578 18.152 1.00 84.38 107 ALA A C 1
ATOM 825 O O . ALA A 1 107 ? -3.353 2.078 17.681 1.00 84.38 107 ALA A O 1
ATOM 826 N N . THR A 1 108 ? -1.293 2.903 17.389 1.00 84.56 108 THR A N 1
ATOM 827 C CA . THR A 1 108 ? -1.256 2.666 15.940 1.00 84.56 108 THR A CA 1
ATOM 828 C C . THR A 1 108 ? 0.109 2.173 15.506 1.00 84.56 108 THR A C 1
ATOM 830 O O . THR A 1 108 ? 1.101 2.399 16.196 1.00 84.56 108 THR A O 1
ATOM 833 N N . ASP A 1 109 ? 0.159 1.531 14.347 1.00 80.38 109 ASP A N 1
ATOM 834 C CA . ASP A 1 109 ? 1.399 1.395 13.584 1.00 80.38 109 ASP A CA 1
ATOM 835 C C . ASP A 1 109 ? 1.678 2.660 12.741 1.00 80.38 109 ASP A C 1
ATOM 837 O O . ASP A 1 109 ? 0.871 3.603 12.711 1.00 80.38 109 ASP A O 1
ATOM 841 N N . GLY A 1 110 ? 2.827 2.698 12.057 1.00 77.25 110 GLY A N 1
ATOM 842 C CA . GLY A 1 110 ? 3.207 3.827 11.205 1.00 77.25 110 GLY A CA 1
ATOM 843 C C . GLY A 1 110 ? 2.373 3.932 9.924 1.00 77.25 110 GLY A C 1
ATOM 844 O O . GLY A 1 110 ? 2.282 5.009 9.326 1.00 77.25 110 GLY A O 1
ATOM 845 N N . LEU A 1 111 ? 1.696 2.855 9.510 1.00 82.25 111 LEU A N 1
ATOM 846 C CA . LEU A 1 111 ? 0.753 2.881 8.390 1.00 82.25 111 LEU A CA 1
ATOM 847 C C . LEU A 1 111 ? -0.491 3.700 8.754 1.00 82.25 111 LEU A C 1
ATOM 849 O O . LEU A 1 111 ? -0.869 4.614 8.015 1.00 82.25 111 LEU A O 1
ATOM 853 N N . TRP A 1 112 ? -1.097 3.428 9.909 1.00 85.19 112 TRP A N 1
ATOM 854 C CA . TRP A 1 112 ? -2.250 4.175 10.395 1.00 85.19 112 TRP A CA 1
ATOM 855 C C . TRP A 1 112 ? -1.885 5.602 10.763 1.00 85.19 112 TRP A C 1
ATOM 857 O O . TRP A 1 112 ? -2.617 6.506 10.385 1.00 85.19 112 TRP A O 1
ATOM 867 N N . GLN A 1 113 ? -0.737 5.852 11.395 1.00 83.06 113 GLN A N 1
ATOM 868 C CA . GLN A 1 113 ? -0.295 7.227 11.652 1.00 83.06 113 GLN A CA 1
ATOM 869 C C . GLN A 1 113 ? -0.264 8.067 10.361 1.00 83.06 113 GLN A C 1
ATOM 871 O O . GLN A 1 113 ? -0.698 9.222 10.351 1.00 83.06 113 GLN A O 1
ATOM 876 N N . ARG A 1 114 ? 0.165 7.473 9.241 1.00 80.31 114 ARG A N 1
ATOM 877 C CA . ARG A 1 114 ? 0.133 8.116 7.920 1.00 80.31 114 ARG A CA 1
ATOM 878 C C . ARG A 1 114 ? -1.280 8.312 7.380 1.00 80.31 114 ARG A C 1
ATOM 880 O O . ARG A 1 114 ? -1.604 9.416 6.964 1.00 80.31 114 ARG A O 1
ATOM 887 N N . ILE A 1 115 ? -2.133 7.289 7.425 1.00 82.75 115 ILE A N 1
ATOM 888 C CA . ILE A 1 115 ? -3.546 7.412 7.011 1.00 82.75 115 ILE A CA 1
ATOM 889 C C . ILE A 1 115 ? -4.255 8.522 7.802 1.00 82.75 115 ILE A C 1
ATOM 891 O O . ILE A 1 115 ? -5.025 9.296 7.247 1.00 82.75 115 ILE A O 1
ATOM 895 N N . LEU A 1 116 ? -3.979 8.614 9.101 1.00 83.12 116 LEU A N 1
ATOM 896 C CA . LEU A 1 116 ? -4.617 9.563 10.009 1.00 83.12 116 LEU A CA 1
ATOM 897 C C . LEU A 1 116 ? -4.098 10.995 9.864 1.00 83.12 116 LEU A C 1
ATOM 899 O O . LEU A 1 116 ? -4.831 11.936 10.158 1.00 83.12 116 LEU A O 1
ATOM 903 N N . SER A 1 117 ? -2.846 11.161 9.435 1.00 75.81 117 SER A N 1
ATOM 904 C CA . SER A 1 117 ? -2.226 12.471 9.199 1.00 75.81 117 SER A CA 1
ATOM 905 C C . SER A 1 117 ? -2.493 13.025 7.802 1.00 75.81 117 SER A C 1
ATOM 907 O O . SER A 1 117 ? -2.392 14.236 7.605 1.00 75.81 117 SER A O 1
ATOM 909 N N . GLN A 1 118 ? -2.858 12.177 6.839 1.00 69.88 118 GLN A N 1
ATOM 910 C CA . GLN A 1 118 ? -3.307 12.630 5.528 1.00 69.88 118 GLN A CA 1
ATOM 911 C C . GLN A 1 118 ? -4.628 13.394 5.672 1.00 69.88 118 GLN A C 1
ATOM 913 O O . GLN A 1 118 ? -5.599 12.908 6.257 1.00 69.88 118 GLN A O 1
ATOM 918 N N . SER A 1 119 ? -4.662 14.623 5.154 1.00 59.41 119 SER A N 1
ATOM 919 C CA . SER A 1 119 ? -5.893 15.401 5.089 1.00 59.41 119 SER A CA 1
ATOM 920 C C . SER A 1 119 ? -6.896 14.693 4.182 1.00 59.41 119 SER A C 1
ATOM 922 O O . SER A 1 119 ? -6.551 14.199 3.107 1.00 59.41 119 SER A O 1
ATOM 924 N N . ASN A 1 120 ? -8.153 14.625 4.620 1.00 57.66 120 ASN A N 1
ATOM 925 C CA . ASN A 1 120 ? -9.207 14.014 3.825 1.00 57.66 120 ASN A CA 1
ATOM 926 C C . ASN A 1 120 ? -9.353 14.790 2.504 1.00 57.66 120 ASN A C 1
ATOM 928 O O . ASN A 1 120 ? -9.552 16.006 2.519 1.00 57.66 120 ASN A O 1
ATOM 932 N N . ILE A 1 121 ? -9.265 14.089 1.369 1.00 51.84 121 ILE A N 1
ATOM 933 C CA . ILE A 1 121 ? -9.305 14.685 0.023 1.00 51.84 121 ILE A CA 1
ATOM 934 C C . ILE A 1 121 ? -10.598 15.494 -0.172 1.00 51.84 121 ILE A C 1
ATOM 936 O O . ILE A 1 121 ? -10.594 16.525 -0.843 1.00 51.84 121 ILE A O 1
ATOM 940 N N . SER A 1 122 ? -11.694 15.064 0.460 1.00 50.19 122 SER A N 1
ATOM 941 C CA . SER A 1 122 ? -12.992 15.744 0.405 1.00 50.19 122 SER A CA 1
ATOM 942 C C . SER A 1 122 ? -13.158 16.840 1.464 1.00 50.19 122 SER A C 1
ATOM 944 O O . SER A 1 122 ? -13.974 17.740 1.282 1.00 50.19 122 SER A O 1
ATOM 946 N N . THR A 1 123 ? -12.393 16.798 2.561 1.00 56.88 123 THR A N 1
ATOM 947 C CA . THR A 1 123 ? -12.438 17.797 3.645 1.00 56.88 123 THR A CA 1
ATOM 948 C C . THR A 1 123 ? -11.025 18.086 4.169 1.00 56.88 123 THR A C 1
ATOM 950 O O . THR A 1 123 ? -10.629 17.538 5.203 1.00 56.88 123 THR A O 1
ATOM 953 N N . PRO A 1 124 ? -10.256 18.968 3.500 1.00 60.38 124 PRO A N 1
ATOM 954 C CA . PRO A 1 124 ? -8.825 19.167 3.762 1.00 60.38 124 PRO A CA 1
ATOM 955 C C . PRO A 1 124 ? -8.469 19.580 5.199 1.00 60.38 124 PRO A C 1
ATOM 957 O O . PRO A 1 124 ? -7.311 19.495 5.596 1.00 60.38 124 PRO A O 1
ATOM 960 N N . SER A 1 125 ? -9.449 20.043 5.979 1.00 60.00 125 SER A N 1
ATOM 961 C CA . SER A 1 125 ? -9.278 20.545 7.343 1.00 60.00 125 SER A CA 1
ATOM 962 C C . SER A 1 125 ? -9.536 19.518 8.451 1.00 60.00 125 SER A C 1
ATOM 964 O O . SER A 1 125 ? -9.347 19.857 9.618 1.00 60.00 125 SER A O 1
ATOM 966 N N . ARG A 1 126 ? -9.971 18.286 8.136 1.00 74.56 126 ARG A N 1
ATOM 967 C CA . ARG A 1 126 ? -10.288 17.266 9.154 1.00 74.56 126 ARG A CA 1
ATOM 968 C C . ARG A 1 126 ? -9.571 15.944 8.893 1.00 74.56 126 ARG A C 1
ATOM 970 O O . ARG A 1 126 ? -9.571 15.441 7.771 1.00 74.56 126 ARG A O 1
ATOM 977 N N . SER A 1 127 ? -8.998 15.376 9.956 1.00 81.75 127 SER A N 1
ATOM 978 C CA . SER A 1 127 ? -8.461 14.012 9.940 1.00 81.75 127 SER A CA 1
ATOM 979 C C . SER A 1 127 ? -9.594 12.982 9.895 1.00 81.75 127 SER A C 1
ATOM 981 O O . SER A 1 127 ? -10.710 13.263 10.345 1.00 81.75 127 SER A O 1
ATOM 983 N N . LEU A 1 128 ? -9.299 11.773 9.407 1.00 83.88 128 LEU A N 1
ATOM 984 C CA . LEU A 1 128 ? -10.244 10.651 9.396 1.00 83.88 128 LEU A CA 1
ATOM 985 C C . LEU A 1 128 ? -10.836 10.385 10.790 1.00 83.88 128 LEU A C 1
ATOM 987 O O . LEU A 1 128 ? -12.050 10.267 10.930 1.00 83.88 128 LEU A O 1
ATOM 991 N N . LEU A 1 129 ? -9.999 10.334 11.832 1.00 81.81 129 LEU A N 1
ATOM 992 C CA . LEU A 1 129 ? -10.477 10.058 13.191 1.00 81.81 129 LEU A CA 1
ATOM 993 C C . LEU A 1 129 ? -11.276 11.207 13.785 1.00 81.81 129 LEU A C 1
ATOM 995 O O . LEU A 1 129 ? -12.231 10.937 14.499 1.00 81.81 129 LEU A O 1
ATOM 999 N N . THR A 1 130 ? -10.941 12.460 13.474 1.00 84.44 130 THR A N 1
ATOM 1000 C CA . THR A 1 130 ? -11.775 13.599 13.883 1.00 84.44 130 THR A CA 1
ATOM 1001 C C . THR A 1 130 ? -13.153 13.502 13.237 1.00 84.44 130 THR A C 1
ATOM 1003 O O . THR A 1 130 ? -14.155 13.662 13.919 1.00 84.44 130 THR A O 1
ATOM 1006 N N . ALA A 1 131 ? -13.223 13.162 11.947 1.00 84.38 131 ALA A N 1
ATOM 1007 C CA . ALA A 1 131 ? -14.500 12.991 11.262 1.00 84.38 131 ALA A CA 1
ATOM 1008 C C . ALA A 1 131 ? -15.331 11.841 11.860 1.00 84.38 131 ALA A C 1
ATOM 1010 O O . ALA A 1 131 ? -16.531 12.001 12.061 1.00 84.38 131 ALA A O 1
ATOM 1011 N N . VAL A 1 132 ? -14.703 10.710 12.197 1.00 82.69 132 VAL A N 1
ATOM 1012 C CA . VAL A 1 132 ? -15.370 9.580 12.871 1.00 82.69 132 VAL A CA 1
ATOM 1013 C C . VAL A 1 132 ? -15.816 9.959 14.285 1.00 82.69 132 VAL A C 1
ATOM 1015 O O . VAL A 1 132 ? -16.926 9.619 14.687 1.00 82.69 132 VAL A O 1
ATOM 1018 N N . GLN A 1 133 ? -14.972 10.683 15.025 1.00 86.69 133 GLN A N 1
ATOM 1019 C CA . GLN A 1 133 ? -15.274 11.168 16.368 1.00 86.69 133 GLN A CA 1
ATOM 1020 C C . GLN A 1 133 ? -16.494 12.091 16.358 1.00 86.69 133 GLN A C 1
ATOM 1022 O O . GLN A 1 133 ? -17.404 11.878 17.150 1.00 86.69 133 GLN A O 1
ATOM 1027 N N . ASP A 1 134 ? -16.533 13.060 15.442 1.00 84.38 134 ASP A N 1
ATOM 1028 C CA . ASP A 1 134 ? -17.649 13.996 15.292 1.00 84.38 134 ASP A CA 1
ATOM 1029 C C . ASP A 1 134 ? -18.932 13.265 14.871 1.00 84.38 134 ASP A C 1
ATOM 1031 O O . ASP A 1 134 ? -19.986 13.467 15.464 1.00 84.38 134 ASP A O 1
ATOM 1035 N N . THR A 1 135 ? -18.838 12.393 13.859 1.00 79.44 135 THR A N 1
ATOM 1036 C CA . THR A 1 135 ? -20.000 11.704 13.265 1.00 79.44 135 THR A CA 1
ATOM 1037 C C . THR A 1 135 ? -20.679 10.767 14.255 1.00 79.44 135 THR A C 1
ATOM 1039 O O . THR A 1 135 ? -21.898 10.628 14.236 1.00 79.44 135 THR A O 1
ATOM 1042 N N . CYS A 1 136 ? -19.893 10.116 15.109 1.00 76.38 136 CYS A N 1
ATOM 1043 C CA . CYS A 1 136 ? -20.409 9.167 16.081 1.00 76.38 136 CYS A CA 1
ATOM 1044 C C . CYS A 1 136 ? -20.404 9.706 17.515 1.00 76.38 136 CYS A C 1
ATOM 1046 O O . CYS A 1 136 ? -20.614 8.908 18.417 1.00 76.38 136 CYS A O 1
ATOM 1048 N N . GLU A 1 137 ? -20.154 11.000 17.743 1.00 83.88 137 GLU A N 1
ATOM 1049 C CA . GLU A 1 137 ? -20.111 11.645 19.071 1.00 83.88 137 GLU A CA 1
ATOM 1050 C C . GLU A 1 137 ? -19.154 10.974 20.080 1.00 83.88 137 GLU A C 1
ATOM 1052 O O . GLU A 1 137 ? -19.428 10.869 21.278 1.00 83.88 137 GLU A O 1
ATOM 1057 N N . LEU A 1 138 ? -18.021 10.447 19.614 1.00 84.12 138 LEU A N 1
ATOM 1058 C CA . LEU A 1 138 ? -17.062 9.767 20.489 1.00 84.12 138 LEU A CA 1
ATOM 1059 C C . LEU A 1 138 ? -16.306 10.782 21.373 1.00 84.12 138 LEU A C 1
ATOM 1061 O O . LEU A 1 138 ? -16.020 11.898 20.929 1.00 84.12 138 LEU A O 1
ATOM 1065 N N . PRO A 1 139 ? -15.897 10.400 22.600 1.00 87.56 139 PRO A N 1
ATOM 1066 C CA . PRO A 1 139 ? -14.935 11.179 23.371 1.00 87.56 139 PRO A CA 1
ATOM 1067 C C . PRO A 1 139 ? -13.640 11.449 22.584 1.00 87.56 139 PRO A C 1
ATOM 1069 O O . PRO A 1 139 ? -13.291 10.663 21.696 1.00 87.56 139 PRO A O 1
ATOM 1072 N N . PRO A 1 140 ? -12.873 12.499 22.941 1.00 89.75 140 PRO A N 1
ATOM 1073 C CA . PRO A 1 140 ? -11.622 12.837 22.270 1.00 89.75 140 PRO A CA 1
ATOM 1074 C C . PRO A 1 140 ? -10.676 11.641 22.121 1.00 89.75 140 PRO A C 1
ATOM 1076 O O . PRO A 1 140 ? -10.261 11.039 23.117 1.00 89.75 140 PRO A O 1
ATOM 1079 N N . LEU A 1 141 ? -10.314 11.313 20.878 1.00 88.50 141 LEU A N 1
ATOM 1080 C CA . LEU A 1 141 ? -9.364 10.247 20.572 1.00 88.50 141 LEU A CA 1
ATOM 1081 C C . LEU A 1 141 ? -7.927 10.771 20.705 1.00 88.50 141 LEU A C 1
ATOM 1083 O O . LEU A 1 141 ? -7.511 11.675 19.984 1.00 88.50 141 LEU A O 1
ATOM 1087 N N . VAL A 1 142 ? -7.145 10.182 21.609 1.00 90.00 142 VAL A N 1
ATOM 1088 C CA . VAL A 1 142 ? -5.775 10.610 21.923 1.00 90.00 142 VAL A CA 1
ATOM 1089 C C . VAL A 1 142 ? -4.783 9.514 21.518 1.00 90.00 142 VAL A C 1
ATOM 1091 O O . VAL A 1 142 ? -4.834 8.419 22.085 1.00 90.00 142 VAL A O 1
ATOM 1094 N N . PRO A 1 143 ? -3.863 9.762 20.570 1.00 89.31 143 PRO A N 1
ATOM 1095 C CA . PRO A 1 143 ? -2.841 8.779 20.234 1.00 89.31 143 PRO A CA 1
ATOM 1096 C C . PRO A 1 143 ? -1.887 8.587 21.418 1.00 89.31 143 PRO A C 1
ATOM 1098 O O . PRO A 1 143 ? -1.464 9.550 22.066 1.00 89.31 143 PRO A O 1
ATOM 1101 N N . LEU A 1 144 ? -1.510 7.343 21.703 1.00 86.31 144 LEU A N 1
ATOM 1102 C CA . LEU A 1 144 ? -0.391 7.057 22.591 1.00 86.31 144 LEU A CA 1
ATOM 1103 C C . LEU A 1 144 ? 0.906 7.415 21.864 1.00 86.31 144 LEU A C 1
ATOM 1105 O O . LEU A 1 144 ? 1.416 6.637 21.064 1.00 86.31 144 LEU A O 1
ATOM 1109 N N . ASN A 1 145 ? 1.440 8.603 22.155 1.00 65.56 145 ASN A N 1
ATOM 1110 C CA . ASN A 1 145 ? 2.738 9.048 21.656 1.00 65.56 145 ASN A CA 1
ATOM 1111 C C . ASN A 1 145 ? 3.855 8.122 22.166 1.00 65.56 145 ASN A C 1
ATOM 1113 O O . ASN A 1 145 ? 4.435 8.340 23.231 1.00 65.56 145 ASN A O 1
ATOM 1117 N N . ARG A 1 146 ? 4.197 7.101 21.379 1.00 56.34 146 ARG A N 1
ATOM 1118 C CA . ARG A 1 146 ? 5.545 6.532 21.363 1.00 56.34 146 ARG A CA 1
ATOM 1119 C C . ARG A 1 146 ? 6.100 6.664 19.957 1.00 56.34 146 ARG A C 1
ATOM 1121 O O . ARG A 1 146 ? 5.752 5.923 19.051 1.00 56.34 146 ARG A O 1
ATOM 1128 N N . SER A 1 147 ? 6.945 7.679 19.846 1.00 42.34 147 SER A N 1
ATOM 1129 C CA . SER A 1 147 ? 7.611 8.257 18.684 1.00 42.34 147 SER A CA 1
ATOM 1130 C C . SER A 1 147 ? 8.637 7.340 18.013 1.00 42.34 147 SER A C 1
ATOM 1132 O O . SER A 1 147 ? 9.764 7.757 17.753 1.00 42.34 147 SER A O 1
ATOM 1134 N N . SER A 1 148 ? 8.297 6.086 17.758 1.00 53.41 148 SER A N 1
ATOM 1135 C CA . SER A 1 148 ? 9.114 5.266 16.877 1.00 53.41 148 SER A CA 1
ATOM 1136 C C . SER A 1 148 ? 8.206 4.599 15.867 1.00 53.41 148 SER A C 1
ATOM 1138 O O . SER A 1 148 ? 7.412 3.737 16.248 1.00 53.41 148 SER A O 1
ATOM 1140 N N . ASP A 1 149 ? 8.410 4.930 14.593 1.00 55.25 149 ASP A N 1
ATOM 1141 C CA . ASP A 1 149 ? 7.819 4.285 13.408 1.00 55.25 149 ASP A CA 1
ATOM 1142 C C . ASP A 1 149 ? 8.117 2.763 13.334 1.00 55.25 149 ASP A C 1
ATOM 1144 O O . ASP A 1 149 ? 7.817 2.091 12.357 1.00 55.25 149 ASP A O 1
ATOM 1148 N N . THR A 1 150 ? 8.734 2.197 14.375 1.00 55.09 150 THR A N 1
ATOM 1149 C CA . THR A 1 150 ? 9.220 0.821 14.495 1.00 55.09 150 THR A CA 1
ATOM 1150 C C . THR A 1 150 ? 8.630 0.072 15.693 1.00 55.09 150 THR A C 1
ATOM 1152 O O . THR A 1 150 ? 9.109 -1.012 16.040 1.00 55.09 150 THR A O 1
ATOM 1155 N N . ALA A 1 151 ? 7.601 0.610 16.362 1.00 65.56 151 ALA A N 1
ATOM 1156 C CA . ALA A 1 151 ? 6.937 -0.120 17.437 1.00 65.56 151 ALA A CA 1
ATOM 1157 C C . ALA A 1 151 ? 6.369 -1.443 16.889 1.00 65.56 151 ALA A C 1
ATOM 1159 O O . ALA A 1 151 ? 5.415 -1.453 16.117 1.00 65.56 151 ALA A O 1
ATOM 1160 N N . SER A 1 152 ? 6.972 -2.571 17.284 1.00 76.12 152 SER A N 1
ATOM 1161 C CA . SER A 1 152 ? 6.525 -3.894 16.828 1.00 76.12 152 SER A CA 1
ATOM 1162 C C . SER A 1 152 ? 5.034 -4.107 17.116 1.00 76.12 152 SER A C 1
ATOM 1164 O O . SER A 1 152 ? 4.537 -3.665 18.156 1.00 76.12 152 SER A O 1
ATOM 1166 N N . LEU A 1 153 ? 4.334 -4.858 16.255 1.00 80.94 153 LEU A N 1
ATOM 1167 C CA . LEU A 1 153 ? 2.924 -5.221 16.472 1.00 80.94 153 LEU A CA 1
ATOM 1168 C C . LEU A 1 153 ? 2.696 -5.794 17.881 1.00 80.94 153 LEU A C 1
ATOM 1170 O O . LEU A 1 153 ? 1.730 -5.427 18.543 1.00 80.94 153 LEU A O 1
ATOM 1174 N N . LYS A 1 154 ? 3.645 -6.596 18.384 1.00 83.50 154 LYS A N 1
ATOM 1175 C CA . LYS A 1 154 ? 3.638 -7.142 19.749 1.00 83.50 154 LYS A CA 1
ATOM 1176 C C . LYS A 1 154 ? 3.656 -6.056 20.831 1.00 83.50 154 LYS A C 1
ATOM 1178 O O . LYS A 1 154 ? 2.965 -6.175 21.839 1.00 83.50 154 LYS A O 1
ATOM 1183 N N . ALA A 1 155 ? 4.447 -5.000 20.650 1.00 86.44 155 ALA A N 1
ATOM 1184 C CA . ALA A 1 155 ? 4.492 -3.883 21.590 1.00 86.44 155 ALA A CA 1
ATOM 1185 C C . ALA A 1 155 ? 3.175 -3.095 21.588 1.00 86.44 155 ALA A C 1
ATOM 1187 O O . ALA A 1 155 ? 2.716 -2.684 22.653 1.00 86.44 155 ALA A O 1
ATOM 1188 N N . ILE A 1 156 ? 2.553 -2.918 20.419 1.00 87.25 156 ILE A N 1
ATOM 1189 C CA . ILE A 1 156 ? 1.256 -2.244 20.293 1.00 87.25 156 ILE A CA 1
ATOM 1190 C C . ILE A 1 156 ? 0.1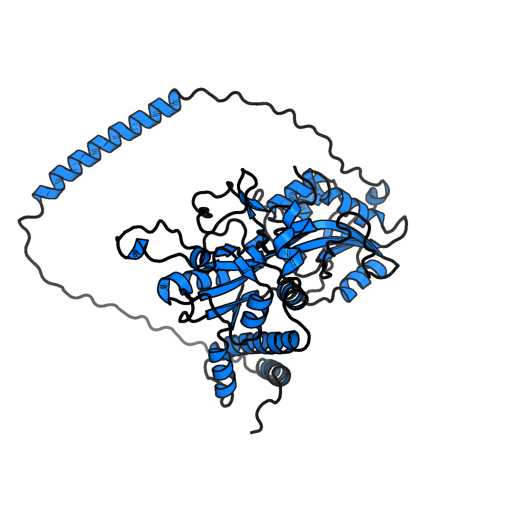49 -3.076 20.954 1.00 87.25 156 ILE A C 1
ATOM 1192 O O . ILE A 1 156 ? -0.603 -2.561 21.781 1.00 87.25 156 ILE A O 1
ATOM 1196 N N . THR A 1 157 ? 0.077 -4.378 20.673 1.00 88.06 157 THR A N 1
ATOM 1197 C CA . THR A 1 157 ? -0.927 -5.261 21.285 1.00 88.06 157 THR A CA 1
ATOM 1198 C C . THR A 1 157 ? -0.744 -5.367 22.799 1.00 88.06 157 THR A C 1
ATOM 1200 O O . THR A 1 157 ? -1.735 -5.371 23.524 1.00 88.06 157 THR A O 1
ATOM 1203 N N . GLN A 1 158 ? 0.498 -5.334 23.301 1.00 89.00 158 GLN A N 1
ATOM 1204 C CA . GLN A 1 158 ? 0.776 -5.293 24.740 1.00 89.00 158 GLN A CA 1
ATOM 1205 C C . GLN A 1 158 ? 0.222 -4.028 25.416 1.00 89.00 158 GLN A C 1
ATOM 1207 O O . GLN A 1 158 ? -0.194 -4.071 26.576 1.00 89.00 158 GLN A O 1
ATOM 1212 N N . GLN A 1 159 ? 0.189 -2.884 24.725 1.00 90.25 159 GLN A N 1
ATOM 1213 C CA . GLN A 1 159 ? -0.429 -1.663 25.262 1.00 90.25 159 GLN A CA 1
ATOM 1214 C C . GLN A 1 159 ? -1.944 -1.830 25.423 1.00 90.25 159 GLN A C 1
ATOM 1216 O O . GLN A 1 159 ? -2.516 -1.334 26.395 1.00 90.25 159 GLN A O 1
ATOM 1221 N N . VAL A 1 160 ? -2.585 -2.563 24.509 1.00 91.56 160 VAL A N 1
ATOM 1222 C CA . VAL A 1 160 ? -4.019 -2.875 24.571 1.00 91.56 160 VAL A CA 1
ATOM 1223 C C . VAL A 1 160 ? -4.311 -3.863 25.704 1.00 91.56 160 VAL A C 1
ATOM 1225 O O . VAL A 1 160 ? -5.175 -3.593 26.541 1.00 91.56 160 VAL A O 1
ATOM 1228 N N . THR A 1 161 ? -3.561 -4.967 25.805 1.00 91.00 161 THR A N 1
ATOM 1229 C CA . THR A 1 161 ? -3.761 -5.975 26.866 1.00 91.00 161 THR A CA 1
ATOM 1230 C C . THR A 1 161 ? -3.495 -5.390 28.257 1.00 91.00 161 THR A C 1
ATOM 1232 O O . THR A 1 161 ? -4.340 -5.512 29.151 1.00 91.00 161 THR A O 1
ATOM 1235 N N . SER A 1 162 ? -2.412 -4.621 28.422 1.00 91.50 162 SER A N 1
ATOM 1236 C CA . SER A 1 162 ? -2.066 -3.945 29.687 1.00 91.50 162 SER A CA 1
ATOM 1237 C C . SER A 1 162 ? -2.978 -2.770 30.067 1.00 91.50 162 SER A C 1
ATOM 1239 O O . SER A 1 162 ? -2.907 -2.291 31.196 1.00 91.50 162 SER A O 1
ATOM 1241 N N . GLY A 1 163 ? -3.846 -2.301 29.162 1.00 90.62 163 GLY A N 1
ATOM 1242 C CA . GLY A 1 163 ? -4.792 -1.207 29.429 1.00 90.62 163 GLY A CA 1
ATOM 1243 C C . GLY A 1 163 ? -4.198 0.197 29.308 1.00 90.62 163 GLY A C 1
ATOM 1244 O O . GLY A 1 163 ? -4.843 1.180 29.677 1.00 90.62 163 GLY A O 1
ATOM 1245 N N . GLN A 1 164 ? -2.987 0.315 28.761 1.00 91.06 164 GLN A N 1
ATOM 1246 C CA . GLN A 1 164 ? -2.423 1.608 28.371 1.00 91.06 164 GLN A CA 1
ATOM 1247 C C . GLN A 1 164 ? -3.246 2.222 27.227 1.00 91.06 164 GLN A C 1
ATOM 1249 O O . GLN A 1 164 ? -3.591 3.407 27.280 1.00 91.06 164 GLN A O 1
ATOM 1254 N N . ALA A 1 165 ? -3.625 1.396 26.247 1.00 92.38 165 ALA A N 1
ATOM 1255 C CA . ALA A 1 165 ? -4.531 1.730 25.152 1.00 92.38 165 ALA A CA 1
ATOM 1256 C C . ALA A 1 165 ? -5.904 1.073 25.358 1.00 92.38 165 ALA A C 1
ATOM 1258 O O . ALA A 1 165 ? -5.992 -0.048 25.862 1.00 92.38 165 ALA A O 1
ATOM 1259 N N . HIS A 1 166 ? -6.974 1.739 24.923 1.00 93.31 166 HIS A N 1
ATOM 1260 C CA . HIS A 1 166 ? -8.312 1.137 24.887 1.00 93.31 166 HIS A CA 1
ATOM 1261 C C . HIS A 1 166 ? -8.497 0.237 23.663 1.00 93.31 166 HIS A C 1
ATOM 1263 O O . HIS A 1 166 ? -9.199 -0.769 23.726 1.00 93.31 166 HIS A O 1
ATOM 1269 N N . PHE A 1 167 ? -7.862 0.605 22.553 1.00 93.69 167 PHE A N 1
ATOM 1270 C CA . PHE A 1 167 ? -7.827 -0.157 21.314 1.00 93.69 167 PHE A CA 1
ATOM 1271 C C . PHE A 1 167 ? -6.562 0.194 20.522 1.00 93.69 167 PHE A C 1
ATOM 1273 O O . PHE A 1 167 ? -5.851 1.146 20.858 1.00 93.69 167 PHE A O 1
ATOM 1280 N N . ALA A 1 168 ? -6.292 -0.563 19.466 1.00 93.06 168 ALA A N 1
ATOM 1281 C CA . ALA A 1 168 ? -5.271 -0.250 18.482 1.00 93.06 168 ALA A CA 1
ATOM 1282 C C . ALA A 1 168 ? -5.829 -0.301 17.058 1.00 93.06 168 ALA A C 1
ATOM 1284 O O . ALA A 1 168 ? -6.715 -1.104 16.769 1.00 93.06 168 ALA A O 1
ATOM 1285 N N . LEU A 1 169 ? -5.292 0.541 16.177 1.00 92.69 169 LEU A N 1
ATOM 1286 C CA . LEU A 1 169 ? -5.495 0.456 14.732 1.00 92.69 169 LEU A CA 1
ATOM 1287 C C . LEU A 1 169 ? -4.245 -0.149 14.114 1.00 92.69 169 LEU A C 1
ATOM 1289 O O . LEU A 1 169 ? -3.155 0.396 14.280 1.00 92.69 169 LEU A O 1
ATOM 1293 N N . LEU A 1 170 ? -4.403 -1.277 13.431 1.00 90.69 170 LEU A N 1
ATOM 1294 C CA . LEU A 1 170 ? -3.289 -2.032 12.868 1.00 90.69 170 LEU A CA 1
ATOM 1295 C C . LEU A 1 170 ? -3.574 -2.424 11.417 1.00 90.69 170 LEU A C 1
ATOM 1297 O O . LEU A 1 170 ? -4.735 -2.546 11.012 1.00 90.69 170 LEU A O 1
ATOM 1301 N N . HIS A 1 171 ? -2.523 -2.650 10.638 1.00 89.75 171 HIS A N 1
ATOM 1302 C CA . HIS A 1 171 ? -2.589 -3.529 9.476 1.00 89.75 171 HIS A CA 1
ATOM 1303 C C . HIS A 1 171 ? -2.326 -4.974 9.906 1.00 89.75 171 HIS A C 1
ATOM 1305 O O . HIS A 1 171 ? -1.602 -5.238 10.869 1.00 89.75 171 HIS A O 1
ATOM 1311 N N . HIS A 1 172 ? -2.902 -5.928 9.182 1.00 83.00 172 HIS A N 1
ATOM 1312 C CA . HIS A 1 172 ? -2.600 -7.334 9.396 1.00 83.00 172 HIS A CA 1
ATOM 1313 C C . HIS A 1 172 ? -1.714 -7.884 8.282 1.00 83.00 172 HIS A C 1
ATOM 1315 O O . HIS A 1 172 ? -2.034 -7.761 7.100 1.00 83.00 172 HIS A O 1
ATOM 1321 N N . THR A 1 173 ? -0.610 -8.525 8.653 1.00 71.81 173 THR A N 1
ATOM 1322 C CA . THR A 1 173 ? 0.360 -9.019 7.674 1.00 71.81 173 THR A CA 1
ATOM 1323 C C . THR A 1 173 ? 0.073 -10.442 7.198 1.00 71.81 173 THR A C 1
ATOM 1325 O O . THR A 1 173 ? 0.540 -10.802 6.113 1.00 71.81 173 THR A O 1
ATOM 1328 N N . ALA A 1 174 ? -0.712 -11.246 7.936 1.00 65.69 174 ALA A N 1
ATOM 1329 C CA . ALA A 1 174 ? -0.940 -12.627 7.523 1.00 65.69 174 ALA A CA 1
ATOM 1330 C C . ALA A 1 174 ? -1.707 -12.690 6.190 1.00 65.69 174 ALA A C 1
ATOM 1332 O O . ALA A 1 174 ? -2.537 -11.818 5.894 1.00 65.69 174 ALA A O 1
ATOM 1333 N N . PRO A 1 175 ? -1.419 -13.701 5.351 1.00 56.97 175 PRO A N 1
ATOM 1334 C CA . PRO A 1 175 ? -2.139 -13.898 4.106 1.00 56.97 175 PRO A CA 1
ATOM 1335 C C . PRO A 1 175 ? -3.629 -14.098 4.390 1.00 56.97 175 PRO A C 1
ATOM 1337 O O . PRO A 1 175 ? -3.992 -14.918 5.230 1.00 56.97 175 PRO A O 1
ATOM 1340 N N . LEU A 1 176 ? -4.484 -13.396 3.644 1.00 54.25 176 LEU A N 1
ATOM 1341 C CA . LEU A 1 176 ? -5.892 -13.761 3.531 1.00 54.25 176 LEU A CA 1
ATOM 1342 C C . LEU A 1 176 ? -5.922 -15.127 2.836 1.00 54.25 176 LEU A C 1
ATOM 1344 O O . LEU A 1 176 ? -5.694 -15.210 1.625 1.00 54.25 176 LEU A O 1
ATOM 1348 N N . ASP A 1 177 ? -6.091 -16.216 3.587 1.00 48.97 177 ASP A N 1
ATOM 1349 C CA . ASP A 1 177 ? -6.257 -17.516 2.950 1.00 48.97 177 ASP A CA 1
ATOM 1350 C C . ASP A 1 177 ? -7.604 -17.518 2.218 1.00 48.97 177 ASP A C 1
ATOM 1352 O O . ASP A 1 177 ? -8.677 -17.387 2.807 1.00 48.97 177 ASP A O 1
ATOM 1356 N N . SER A 1 178 ? -7.526 -17.673 0.897 1.00 43.59 178 SER A N 1
ATOM 1357 C CA . SER A 1 178 ? -8.642 -17.742 -0.051 1.00 43.59 178 SER A CA 1
ATOM 1358 C C . SER A 1 178 ? -9.664 -18.853 0.231 1.00 43.59 178 SER A C 1
ATOM 1360 O O . SER A 1 178 ? -10.634 -18.984 -0.514 1.00 43.59 178 SER A O 1
ATOM 1362 N N . SER A 1 179 ? -9.454 -19.670 1.264 1.00 44.06 179 SER A N 1
ATOM 1363 C CA . SER A 1 179 ? -10.358 -20.746 1.648 1.00 44.06 179 SER A CA 1
ATOM 1364 C C . SER A 1 179 ? -11.528 -20.298 2.535 1.00 44.06 179 SER A C 1
ATOM 1366 O O . SER A 1 179 ? -12.537 -20.991 2.516 1.00 44.06 179 SER A O 1
ATOM 1368 N N . ASN A 1 180 ? -11.469 -19.149 3.237 1.00 37.09 180 ASN A N 1
ATOM 1369 C CA . ASN A 1 180 ? -12.541 -18.711 4.157 1.00 37.09 180 ASN A CA 1
ATOM 1370 C C . ASN A 1 180 ? -12.656 -17.176 4.316 1.00 37.09 180 ASN A C 1
ATOM 1372 O O . ASN A 1 180 ? -12.600 -16.643 5.421 1.00 37.09 180 ASN A O 1
ATOM 1376 N N . ALA A 1 181 ? -12.886 -16.443 3.223 1.00 40.59 181 ALA A N 1
ATOM 1377 C CA . ALA A 1 181 ? -13.011 -14.974 3.228 1.00 40.59 181 ALA A CA 1
ATOM 1378 C C . ALA A 1 181 ? -14.230 -14.397 4.002 1.00 40.59 181 ALA A C 1
ATOM 1380 O O . ALA A 1 181 ? -14.456 -13.190 3.967 1.00 40.59 181 ALA A O 1
ATOM 1381 N N . ALA A 1 182 ? -15.025 -15.220 4.698 1.00 36.75 182 ALA A N 1
ATOM 1382 C CA . ALA A 1 182 ? -16.230 -14.778 5.413 1.00 36.75 182 ALA A CA 1
ATOM 1383 C C . ALA A 1 182 ? -16.413 -15.376 6.823 1.00 36.75 182 ALA A C 1
ATOM 1385 O O . ALA A 1 182 ? -17.383 -15.041 7.501 1.00 36.75 182 ALA A O 1
ATOM 1386 N N . THR A 1 183 ? -15.501 -16.221 7.302 1.00 38.50 183 THR A N 1
ATOM 1387 C CA . THR A 1 183 ? -15.683 -16.953 8.564 1.00 38.50 183 THR A CA 1
ATOM 1388 C C . THR A 1 183 ? -14.421 -16.859 9.395 1.00 38.50 183 THR A C 1
ATOM 1390 O O . THR A 1 183 ? -13.461 -17.559 9.102 1.00 38.50 183 THR A O 1
ATOM 1393 N N . THR A 1 184 ? -14.443 -15.971 10.401 1.00 41.34 184 THR A N 1
ATOM 1394 C CA . THR A 1 184 ? -13.670 -16.043 11.661 1.00 41.34 184 THR A CA 1
ATOM 1395 C C . THR A 1 184 ? -12.406 -16.899 11.584 1.00 41.34 184 THR A C 1
ATOM 1397 O O . THR A 1 184 ? -12.283 -17.897 12.291 1.00 41.34 184 THR A O 1
ATOM 1400 N N . GLN A 1 185 ? -11.462 -16.537 10.715 1.00 40.97 185 GLN A N 1
ATOM 1401 C CA . GLN A 1 185 ? -10.119 -17.081 10.823 1.00 40.97 185 GLN A CA 1
ATOM 1402 C C . GLN A 1 185 ? -9.629 -16.567 12.178 1.00 40.97 185 GLN A C 1
ATOM 1404 O O . GLN A 1 185 ? -9.707 -15.370 12.428 1.00 40.97 185 GLN A O 1
ATOM 1409 N N . GLU A 1 186 ? -9.298 -17.435 13.129 1.00 45.81 186 GLU A N 1
ATOM 1410 C CA . GLU A 1 186 ? -8.745 -16.993 14.409 1.00 45.81 186 GLU A CA 1
ATOM 1411 C C . GLU A 1 186 ? -7.349 -16.439 14.119 1.00 45.81 186 GLU A C 1
ATOM 1413 O O . GLU A 1 186 ? -6.426 -17.171 13.774 1.00 45.81 186 GLU A O 1
ATOM 1418 N N . PHE A 1 187 ? -7.221 -15.114 14.152 1.00 58.59 187 PHE A N 1
ATOM 1419 C CA . PHE A 1 187 ? -5.942 -14.434 14.005 1.00 58.59 187 PHE A CA 1
ATOM 1420 C C . PHE A 1 187 ? -5.160 -14.790 15.268 1.00 58.59 187 PHE A C 1
ATOM 1422 O O . PHE A 1 187 ? -5.714 -14.692 16.364 1.00 58.59 187 PHE A O 1
ATOM 1429 N N . GLU A 1 188 ? -3.895 -15.186 15.127 1.00 56.44 188 GLU A N 1
ATOM 1430 C CA . GLU A 1 188 ? -2.998 -15.501 16.247 1.00 56.44 188 GLU A CA 1
ATOM 1431 C C . GLU A 1 188 ? -2.564 -14.207 16.966 1.00 56.44 188 GLU A C 1
ATOM 1433 O O . GLU A 1 188 ? -1.391 -13.854 17.061 1.00 56.44 188 GLU A O 1
ATOM 1438 N N . TYR A 1 189 ? -3.541 -13.423 17.414 1.00 63.03 189 TYR A N 1
ATOM 1439 C CA . TYR A 1 189 ? -3.344 -12.452 18.471 1.00 63.03 189 TYR A CA 1
ATOM 1440 C C . TYR A 1 189 ? -3.419 -13.184 19.808 1.00 63.03 189 TYR A C 1
ATOM 1442 O O . TYR A 1 189 ? -4.007 -14.262 19.908 1.00 63.03 189 TYR A O 1
ATOM 1450 N N . ASP A 1 190 ? -2.815 -12.580 20.832 1.00 69.31 190 ASP A N 1
ATOM 1451 C CA . ASP A 1 190 ? -2.956 -13.010 22.222 1.00 69.31 190 ASP A CA 1
ATOM 1452 C C . ASP A 1 190 ? -4.415 -13.410 22.503 1.00 69.31 190 ASP A C 1
ATOM 1454 O O . ASP A 1 190 ? -5.345 -12.707 22.080 1.00 69.31 190 ASP A O 1
ATOM 1458 N N . SER A 1 191 ? -4.622 -14.534 23.197 1.00 76.75 191 SER A N 1
ATOM 1459 C CA . SER A 1 191 ? -5.948 -15.085 23.487 1.00 76.75 191 SER A CA 1
ATOM 1460 C C . SER A 1 191 ? -6.870 -14.088 24.187 1.00 76.75 191 SER A C 1
ATOM 1462 O O . SER A 1 191 ? -8.076 -14.316 24.211 1.00 76.75 191 SER A O 1
ATOM 1464 N N . ASP A 1 192 ? -6.327 -12.981 24.693 1.00 88.56 192 ASP A N 1
ATOM 1465 C CA . ASP A 1 192 ? -7.015 -11.898 25.386 1.00 88.56 192 ASP A CA 1
ATOM 1466 C C . ASP A 1 192 ? -7.488 -10.745 24.481 1.00 88.56 192 ASP A C 1
ATOM 1468 O O . ASP A 1 192 ? -8.023 -9.754 24.985 1.00 88.56 192 ASP A O 1
ATOM 1472 N N . LEU A 1 193 ? -7.329 -10.833 23.155 1.00 90.81 193 LEU A N 1
ATOM 1473 C CA . LEU A 1 193 ? -7.711 -9.773 22.213 1.00 90.81 193 LEU A CA 1
ATOM 1474 C C . LEU A 1 193 ? -8.812 -10.204 21.233 1.00 90.81 193 LEU A C 1
ATOM 1476 O O . LEU A 1 193 ? -8.881 -11.343 20.782 1.00 90.81 193 LEU A O 1
ATOM 1480 N N . ASN A 1 194 ? -9.678 -9.255 20.889 1.00 90.75 194 ASN A N 1
ATOM 1481 C CA . ASN A 1 194 ? -10.601 -9.310 19.760 1.00 90.75 194 ASN A CA 1
ATOM 1482 C C . ASN A 1 194 ? -10.114 -8.361 18.662 1.00 90.75 194 ASN A C 1
ATOM 1484 O O . ASN A 1 194 ? -9.418 -7.382 18.940 1.00 90.75 194 ASN A O 1
ATOM 1488 N N . TYR A 1 195 ? -10.551 -8.596 17.429 1.00 91.56 195 TYR A N 1
ATOM 1489 C CA . TYR A 1 195 ? -10.310 -7.676 16.325 1.00 91.56 195 TYR A CA 1
ATOM 1490 C C . TYR A 1 195 ? -11.525 -7.596 15.392 1.00 91.56 195 TYR A C 1
ATOM 1492 O O . TYR A 1 195 ? -12.364 -8.497 15.359 1.00 91.56 195 TYR A O 1
ATOM 1500 N N . GLN A 1 196 ? -11.614 -6.514 14.621 1.00 91.75 196 GLN A N 1
ATOM 1501 C CA . GLN A 1 196 ? -12.582 -6.360 13.535 1.00 91.75 196 GLN A CA 1
ATOM 1502 C C . GLN A 1 196 ? -11.914 -5.721 12.321 1.00 91.75 196 GLN A C 1
ATOM 1504 O O . GLN A 1 196 ? -11.239 -4.702 12.456 1.00 91.75 196 GLN A O 1
ATOM 1509 N N . VAL A 1 197 ? -12.138 -6.291 11.135 1.00 93.38 197 VAL A N 1
ATOM 1510 C CA . VAL A 1 197 ? -11.741 -5.670 9.862 1.00 93.38 197 VAL A CA 1
ATOM 1511 C C . VAL A 1 197 ? -12.622 -4.456 9.602 1.00 93.38 197 VAL A C 1
ATOM 1513 O O . VAL A 1 197 ? -13.838 -4.537 9.753 1.00 93.38 197 VAL A O 1
ATOM 1516 N N . ILE A 1 198 ? -12.025 -3.335 9.219 1.00 94.19 198 ILE A N 1
ATOM 1517 C CA . ILE A 1 198 ? -12.744 -2.078 8.972 1.00 94.19 198 ILE A CA 1
ATOM 1518 C C . ILE A 1 198 ? -12.537 -1.539 7.559 1.00 94.19 198 ILE A C 1
ATOM 1520 O O . ILE A 1 198 ? -13.396 -0.825 7.055 1.00 94.19 198 ILE A O 1
ATOM 1524 N N . ALA A 1 199 ? -11.437 -1.910 6.908 1.00 95.19 199 ALA A N 1
ATOM 1525 C CA . ALA A 1 199 ? -11.128 -1.580 5.523 1.00 95.19 199 ALA A CA 1
ATOM 1526 C C . ALA A 1 199 ? -10.079 -2.563 4.989 1.00 95.19 199 ALA A C 1
ATOM 1528 O O . ALA A 1 199 ? -9.543 -3.392 5.730 1.00 95.19 199 ALA A O 1
ATOM 1529 N N . TYR A 1 200 ? -9.752 -2.426 3.713 1.00 95.19 200 TYR A N 1
ATOM 1530 C CA . TYR A 1 200 ? -8.604 -3.058 3.085 1.00 95.19 200 TYR A CA 1
ATOM 1531 C C . TYR A 1 200 ? -7.723 -2.003 2.419 1.00 95.19 200 TYR A C 1
ATOM 1533 O O . TYR A 1 200 ? -8.192 -0.949 1.986 1.00 95.19 200 TYR A O 1
ATOM 1541 N N . ASP A 1 201 ? -6.446 -2.326 2.288 1.00 95.12 201 ASP A N 1
ATOM 1542 C CA . ASP A 1 201 ? -5.535 -1.678 1.348 1.00 95.12 201 ASP A CA 1
ATOM 1543 C C . ASP A 1 201 ? -4.759 -2.783 0.612 1.00 95.12 201 ASP A C 1
ATOM 1545 O O . ASP A 1 201 ? -4.916 -3.982 0.883 1.00 95.12 201 ASP A O 1
ATOM 1549 N N . ALA A 1 202 ? -3.955 -2.410 -0.371 1.00 95.69 202 ALA A N 1
ATOM 1550 C CA . ALA A 1 202 ? -3.185 -3.356 -1.155 1.00 95.69 202 ALA A CA 1
ATOM 1551 C C . ALA A 1 202 ? -1.833 -2.790 -1.555 1.00 95.69 202 ALA A C 1
ATOM 1553 O O . ALA A 1 202 ? -1.702 -1.599 -1.801 1.00 95.69 202 ALA A O 1
ATOM 1554 N N . ILE A 1 203 ? -0.832 -3.659 -1.681 1.00 97.19 203 ILE A N 1
ATOM 1555 C CA . ILE A 1 203 ? 0.426 -3.293 -2.329 1.00 97.19 203 ILE A CA 1
ATOM 1556 C C . ILE A 1 203 ? 0.273 -3.493 -3.832 1.00 97.19 203 ILE A C 1
ATOM 1558 O O . ILE A 1 203 ? 0.034 -4.604 -4.315 1.00 97.19 203 ILE A O 1
ATOM 1562 N N . VAL A 1 204 ? 0.422 -2.414 -4.585 1.00 97.88 204 VAL A N 1
ATOM 1563 C CA . VAL A 1 204 ? 0.434 -2.444 -6.045 1.00 97.88 204 VAL A CA 1
ATOM 1564 C C . VAL A 1 204 ? 1.845 -2.283 -6.561 1.00 97.88 204 VAL A C 1
ATOM 1566 O O . VAL A 1 204 ? 2.641 -1.522 -6.016 1.00 97.88 204 VAL A O 1
ATOM 1569 N N . VAL A 1 205 ? 2.137 -3.000 -7.639 1.00 98.25 205 VAL A N 1
ATOM 1570 C CA . VAL A 1 205 ? 3.375 -2.821 -8.389 1.00 98.25 205 VAL A CA 1
ATOM 1571 C C . VAL A 1 205 ? 3.102 -1.812 -9.480 1.00 98.25 205 VAL A C 1
ATOM 1573 O O . VAL A 1 205 ? 2.164 -1.973 -10.258 1.00 98.25 205 VAL A O 1
ATOM 1576 N N . VAL A 1 206 ? 3.923 -0.778 -9.526 1.00 98.12 206 VAL A N 1
ATOM 1577 C CA . VAL A 1 206 ? 3.747 0.371 -10.398 1.00 98.12 206 VAL A CA 1
ATOM 1578 C C . VAL A 1 206 ? 4.892 0.483 -11.391 1.00 98.12 206 VAL A C 1
ATOM 1580 O O . VAL A 1 206 ? 6.053 0.239 -11.067 1.00 98.12 206 VAL A O 1
ATOM 1583 N N . VAL A 1 207 ? 4.545 0.875 -12.609 1.00 97.00 207 VAL A N 1
ATOM 1584 C CA . VAL A 1 207 ? 5.471 1.265 -13.681 1.00 97.00 207 VAL A CA 1
ATOM 1585 C C . VAL A 1 207 ? 5.011 2.592 -14.265 1.00 97.00 207 VAL A C 1
ATOM 1587 O O . VAL A 1 207 ? 3.891 3.015 -13.986 1.00 97.00 207 VAL A O 1
ATOM 1590 N N . ALA A 1 208 ? 5.832 3.244 -15.085 1.00 94.88 208 ALA A N 1
ATOM 1591 C CA . ALA A 1 208 ? 5.458 4.516 -15.696 1.00 94.88 208 ALA A CA 1
ATOM 1592 C C . ALA A 1 208 ? 4.141 4.397 -16.480 1.00 94.88 208 ALA A C 1
ATOM 1594 O O . ALA A 1 208 ? 3.997 3.534 -17.355 1.00 94.88 208 ALA A O 1
ATOM 1595 N N . PHE A 1 209 ? 3.181 5.268 -16.165 1.00 90.00 209 PHE A N 1
ATOM 1596 C CA . PHE A 1 209 ? 2.028 5.494 -17.026 1.00 90.00 209 PHE A CA 1
ATOM 1597 C C . PHE A 1 209 ? 2.426 6.531 -18.066 1.00 90.00 209 PHE A C 1
ATOM 1599 O O . PHE A 1 209 ? 2.725 7.676 -17.743 1.00 90.00 209 PHE A O 1
ATOM 1606 N N . SER A 1 210 ? 2.443 6.112 -19.323 1.00 77.31 210 SER A N 1
ATOM 1607 C CA . SER A 1 210 ? 2.640 7.001 -20.455 1.00 77.31 210 SER A CA 1
ATOM 1608 C C . SER A 1 210 ? 1.426 6.893 -21.356 1.00 77.31 210 SER A C 1
ATOM 1610 O O . SER A 1 210 ? 1.093 5.793 -21.817 1.00 77.31 210 SER A O 1
ATOM 1612 N N . GLU A 1 211 ? 0.771 8.016 -21.619 1.00 63.91 211 GLU A N 1
ATOM 1613 C CA . GLU A 1 211 ? -0.323 8.046 -22.576 1.00 63.91 211 GLU A CA 1
ATOM 1614 C C . GLU A 1 211 ? 0.184 7.627 -23.958 1.00 63.91 211 GLU A C 1
ATOM 1616 O O . GLU A 1 211 ? 1.171 8.152 -24.470 1.00 63.91 211 GLU A O 1
ATOM 1621 N N . PHE A 1 212 ? -0.547 6.710 -24.588 1.00 52.38 212 PHE A N 1
ATOM 1622 C CA . PHE A 1 212 ? -0.387 6.366 -26.002 1.00 52.38 212 PHE A CA 1
ATOM 1623 C C . PHE A 1 212 ? -0.597 7.589 -26.927 1.00 52.38 212 PHE A C 1
ATOM 1625 O O . PHE A 1 212 ? -0.220 7.555 -28.091 1.00 52.38 212 PHE A O 1
ATOM 1632 N N . PHE A 1 213 ? -1.189 8.676 -26.410 1.00 50.28 213 PHE A N 1
ATOM 1633 C CA . PHE A 1 213 ? -1.662 9.835 -27.170 1.00 50.28 213 PHE A CA 1
ATOM 1634 C C . PHE A 1 213 ? -0.739 11.059 -27.159 1.00 50.28 213 PHE A C 1
ATOM 1636 O O . PHE A 1 213 ? -1.153 12.120 -27.626 1.00 50.28 213 PHE A O 1
ATOM 1643 N N . ARG A 1 214 ? 0.525 10.947 -26.725 1.00 51.16 214 ARG A N 1
ATOM 1644 C CA . ARG A 1 214 ? 1.533 11.974 -27.058 1.00 51.16 214 ARG A CA 1
ATOM 1645 C C . ARG A 1 214 ? 1.938 11.842 -28.536 1.00 51.16 214 ARG A C 1
ATOM 1647 O O . ARG A 1 214 ? 3.063 11.499 -28.868 1.00 51.16 214 ARG A O 1
ATOM 1654 N N . ALA A 1 215 ? 0.967 12.068 -29.418 1.00 42.50 215 ALA A N 1
ATOM 1655 C CA . ALA A 1 215 ? 1.081 12.022 -30.865 1.00 42.50 215 ALA A CA 1
ATOM 1656 C C . ALA A 1 215 ? 1.503 13.404 -31.377 1.00 42.50 215 ALA A C 1
ATOM 1658 O O . ALA A 1 215 ? 0.683 14.305 -31.543 1.00 42.50 215 ALA A O 1
ATOM 1659 N N . GLY A 1 216 ? 2.805 13.576 -31.600 1.00 48.00 216 GLY A N 1
ATOM 1660 C CA . GLY A 1 216 ? 3.336 14.666 -32.421 1.00 48.00 216 GLY A CA 1
ATOM 1661 C C . GLY A 1 216 ? 3.955 14.169 -33.726 1.00 48.00 216 GLY A C 1
ATOM 1662 O O . GLY A 1 216 ? 3.987 14.903 -34.712 1.00 48.00 216 GLY A O 1
ATOM 1663 N N . THR A 1 217 ? 4.437 12.921 -33.758 1.00 49.00 217 THR A N 1
ATOM 1664 C CA . THR A 1 217 ? 5.170 12.380 -34.906 1.00 49.00 217 THR A CA 1
ATOM 1665 C C . THR A 1 217 ? 4.837 10.904 -35.155 1.00 49.00 217 THR A C 1
ATOM 1667 O O . THR A 1 217 ? 4.739 10.109 -34.224 1.00 49.00 217 THR A O 1
ATOM 1670 N N . GLN A 1 218 ? 4.712 10.501 -36.428 1.00 49.38 218 GLN A N 1
ATOM 1671 C CA . GLN A 1 218 ? 4.426 9.109 -36.837 1.00 49.38 218 GLN A CA 1
ATOM 1672 C C . GLN A 1 218 ? 5.446 8.073 -36.314 1.00 49.38 218 GLN A C 1
ATOM 1674 O O . GLN A 1 218 ? 5.162 6.877 -36.290 1.00 49.38 218 GLN A O 1
ATOM 1679 N N . ALA A 1 219 ? 6.638 8.508 -35.892 1.00 50.91 219 ALA A N 1
ATOM 1680 C CA . ALA A 1 219 ? 7.663 7.639 -35.314 1.00 50.91 219 ALA A CA 1
ATOM 1681 C C . ALA A 1 219 ? 7.411 7.307 -33.826 1.00 50.91 219 ALA A C 1
ATOM 1683 O O . ALA A 1 219 ? 7.843 6.255 -33.354 1.00 50.91 219 ALA A O 1
ATOM 1684 N N . GLU A 1 220 ? 6.696 8.163 -33.090 1.00 51.41 220 GLU A N 1
ATOM 1685 C CA . GLU A 1 220 ? 6.385 7.966 -31.665 1.00 51.41 220 GLU A CA 1
ATOM 1686 C C . GLU A 1 220 ? 5.166 7.056 -31.451 1.00 51.41 220 GLU A C 1
ATOM 1688 O O . GLU A 1 220 ? 5.133 6.302 -30.481 1.00 51.41 220 GLU A O 1
ATOM 1693 N N . GLU A 1 221 ? 4.233 7.006 -32.410 1.00 50.28 221 GLU A N 1
ATOM 1694 C CA . GLU A 1 221 ? 3.036 6.140 -32.374 1.00 50.28 221 GLU A CA 1
ATOM 1695 C C . GLU A 1 221 ? 3.355 4.630 -32.377 1.00 50.28 221 GLU A C 1
ATOM 1697 O O . GLU A 1 221 ? 2.508 3.804 -32.033 1.00 50.28 221 GLU A O 1
ATOM 1702 N N . SER A 1 222 ? 4.582 4.246 -32.746 1.00 54.31 222 SER A N 1
ATOM 1703 C CA . SER A 1 222 ? 5.002 2.840 -32.838 1.00 54.31 222 SER A CA 1
ATOM 1704 C C . SER A 1 222 ? 5.592 2.273 -31.539 1.00 54.31 222 SER A C 1
ATOM 1706 O O . SER A 1 222 ? 5.813 1.062 -31.451 1.00 54.31 222 SER A O 1
ATOM 1708 N N . ARG A 1 223 ? 5.875 3.102 -30.522 1.00 68.94 223 ARG A N 1
ATOM 1709 C CA . ARG A 1 223 ? 6.464 2.627 -29.257 1.00 68.94 223 ARG A CA 1
ATOM 1710 C C . ARG A 1 223 ? 5.352 2.253 -28.279 1.00 68.94 223 ARG A C 1
ATOM 1712 O O . ARG A 1 223 ? 4.634 3.108 -27.775 1.00 68.94 223 ARG A O 1
ATOM 1719 N N . LEU A 1 224 ? 5.222 0.957 -27.996 1.00 78.25 224 LEU A N 1
ATOM 1720 C CA . LEU A 1 224 ? 4.314 0.461 -26.959 1.00 78.25 224 LEU A CA 1
ATOM 1721 C C . LEU A 1 224 ? 4.686 1.062 -25.596 1.00 78.25 224 LEU A C 1
ATOM 1723 O O . LEU A 1 224 ? 5.864 1.083 -25.230 1.00 78.25 224 LEU A O 1
ATOM 1727 N N . SER A 1 225 ? 3.693 1.483 -24.813 1.00 86.94 225 SER A N 1
ATOM 1728 C CA . SER A 1 225 ? 3.924 1.922 -23.430 1.00 86.94 225 SER A CA 1
ATOM 1729 C C . SER A 1 225 ? 4.454 0.770 -22.566 1.00 86.94 225 SER A C 1
ATOM 1731 O O . SER A 1 225 ? 4.228 -0.403 -22.878 1.00 86.94 225 SER A O 1
ATOM 1733 N N . ILE A 1 226 ? 5.137 1.064 -21.453 1.00 90.88 226 ILE A N 1
ATOM 1734 C CA . ILE A 1 226 ? 5.636 0.015 -20.540 1.00 90.88 226 ILE A CA 1
ATOM 1735 C C . ILE A 1 226 ? 4.510 -0.932 -20.080 1.00 90.88 226 ILE A C 1
ATOM 1737 O O . ILE A 1 226 ? 4.690 -2.151 -20.178 1.00 90.88 226 ILE A O 1
ATOM 1741 N N . PRO A 1 227 ? 3.320 -0.443 -19.671 1.00 92.62 227 PRO A N 1
ATOM 1742 C CA . PRO A 1 227 ? 2.193 -1.319 -19.373 1.00 92.62 227 PRO A CA 1
ATOM 1743 C C . PRO A 1 227 ? 1.804 -2.226 -20.545 1.00 92.62 227 PRO A C 1
ATOM 1745 O O . PRO A 1 227 ? 1.506 -3.395 -20.327 1.00 92.62 227 PRO A O 1
ATOM 1748 N N . GLN A 1 228 ? 1.830 -1.741 -21.790 1.00 90.56 228 GLN A N 1
ATOM 1749 C CA . GLN A 1 228 ? 1.513 -2.562 -22.966 1.00 90.56 228 GLN A CA 1
ATOM 1750 C C . GLN A 1 228 ? 2.577 -3.636 -23.215 1.00 90.56 228 GLN A C 1
ATOM 1752 O O . GLN A 1 228 ? 2.230 -4.787 -23.466 1.00 90.56 228 GLN A O 1
ATOM 1757 N N . GLN A 1 229 ? 3.858 -3.291 -23.077 1.00 90.25 229 GLN A N 1
ATOM 1758 C CA . GLN A 1 229 ? 4.974 -4.233 -23.206 1.00 90.25 229 GLN A CA 1
ATOM 1759 C C . GLN A 1 229 ? 4.926 -5.351 -22.150 1.00 90.25 229 GLN A C 1
ATOM 1761 O O . GLN A 1 229 ? 5.291 -6.493 -22.425 1.00 90.25 229 GLN A O 1
ATOM 1766 N N . LEU A 1 230 ? 4.414 -5.044 -20.954 1.00 91.25 230 LEU A N 1
ATOM 1767 C CA . LEU A 1 230 ? 4.173 -6.010 -19.876 1.00 91.25 230 LEU A CA 1
ATOM 1768 C C . LEU A 1 230 ? 2.797 -6.697 -19.962 1.00 91.25 230 LEU A C 1
ATOM 1770 O O . LEU A 1 230 ? 2.449 -7.494 -19.092 1.00 91.25 230 LEU A O 1
ATOM 1774 N N . ASN A 1 231 ? 1.980 -6.401 -20.980 1.00 91.69 231 ASN A N 1
ATOM 1775 C CA . ASN A 1 231 ? 0.577 -6.829 -21.064 1.00 91.69 231 ASN A CA 1
ATOM 1776 C C . ASN A 1 231 ? -0.238 -6.506 -19.792 1.00 91.69 231 ASN A C 1
ATOM 1778 O O . ASN A 1 231 ? -1.135 -7.253 -19.404 1.00 91.69 231 ASN A O 1
ATOM 1782 N N . GLY A 1 232 ? 0.104 -5.407 -19.120 1.00 93.12 232 GLY A N 1
ATOM 1783 C CA . GLY A 1 232 ? -0.562 -4.894 -17.928 1.00 93.12 232 GLY A CA 1
ATOM 1784 C C . GLY A 1 232 ? -0.416 -5.762 -16.683 1.00 93.12 232 GLY A C 1
ATOM 1785 O O . GLY A 1 232 ? -1.174 -5.551 -15.739 1.00 93.12 232 GLY A O 1
ATOM 1786 N N . GLN A 1 233 ? 0.499 -6.735 -16.665 1.00 94.06 233 GLN A N 1
ATOM 1787 C CA . GLN A 1 233 ? 0.596 -7.704 -15.576 1.00 94.06 233 GLN A CA 1
ATOM 1788 C C . GLN A 1 233 ? 2.032 -8.140 -15.274 1.00 94.06 233 GLN A C 1
ATOM 1790 O O . GLN A 1 233 ? 2.918 -8.076 -16.122 1.00 94.06 233 GLN A O 1
ATOM 1795 N N . ILE A 1 234 ? 2.242 -8.652 -14.063 1.00 93.50 234 ILE A N 1
ATOM 1796 C CA . ILE A 1 234 ? 3.509 -9.227 -13.607 1.00 93.50 234 ILE A CA 1
ATOM 1797 C C . ILE A 1 234 ? 3.249 -10.430 -12.695 1.00 93.50 234 ILE A C 1
ATOM 1799 O O . ILE A 1 234 ? 2.263 -10.467 -11.958 1.00 93.50 234 ILE A O 1
ATOM 1803 N N . THR A 1 235 ? 4.099 -11.457 -12.756 1.00 91.81 235 THR A N 1
ATOM 1804 C CA . THR A 1 235 ? 3.977 -12.624 -11.866 1.00 91.81 235 THR A CA 1
ATOM 1805 C C . THR A 1 235 ? 4.688 -12.404 -10.531 1.00 91.81 235 THR A C 1
ATOM 1807 O O . THR A 1 235 ? 5.674 -11.677 -10.459 1.00 91.81 235 THR A O 1
ATOM 1810 N N . LEU A 1 236 ? 4.248 -13.091 -9.470 1.00 91.19 236 LEU A N 1
ATOM 1811 C CA . LEU A 1 236 ? 4.966 -13.066 -8.184 1.00 91.19 236 LEU A CA 1
ATOM 1812 C C . LEU A 1 236 ? 6.417 -13.553 -8.313 1.00 91.19 236 LEU A C 1
ATOM 1814 O O . LEU A 1 236 ? 7.311 -12.958 -7.729 1.00 91.19 236 LEU A O 1
ATOM 1818 N N . LYS A 1 237 ? 6.665 -14.581 -9.136 1.00 88.94 237 LYS A N 1
ATOM 1819 C CA . LYS A 1 237 ? 8.023 -15.080 -9.400 1.00 88.94 237 LYS A CA 1
ATOM 1820 C C . LYS A 1 237 ? 8.888 -14.031 -10.099 1.00 88.94 237 LYS A C 1
ATOM 1822 O O . LYS A 1 237 ? 10.043 -13.849 -9.748 1.00 88.94 237 LYS A O 1
ATOM 1827 N N . GLN A 1 238 ? 8.315 -13.322 -11.068 1.00 91.31 238 GLN A N 1
ATOM 1828 C CA . GLN A 1 238 ? 8.966 -12.183 -11.709 1.00 91.31 238 GLN A CA 1
ATOM 1829 C C . GLN A 1 238 ? 9.335 -11.115 -10.670 1.00 91.31 238 GLN A C 1
ATOM 1831 O O . GLN A 1 238 ? 10.487 -10.694 -10.621 1.00 91.31 238 GLN A O 1
ATOM 1836 N N . LEU A 1 239 ? 8.406 -10.725 -9.796 1.00 93.00 239 LEU A N 1
ATOM 1837 C CA . LEU A 1 239 ? 8.696 -9.764 -8.726 1.00 93.00 239 LEU A CA 1
ATOM 1838 C C . LEU A 1 239 ? 9.792 -10.238 -7.776 1.00 93.00 239 LEU A C 1
ATOM 1840 O O . LEU A 1 239 ? 10.672 -9.455 -7.439 1.00 93.00 239 LEU A O 1
ATOM 1844 N N . GLN A 1 240 ? 9.765 -11.510 -7.386 1.00 91.94 240 GLN A N 1
ATOM 1845 C CA . GLN A 1 240 ? 10.813 -12.114 -6.574 1.00 91.94 240 GLN A CA 1
ATOM 1846 C C . GLN A 1 240 ? 12.174 -11.943 -7.257 1.00 91.94 240 GLN A C 1
ATOM 1848 O O . GLN A 1 240 ? 13.043 -11.298 -6.684 1.00 91.94 240 GLN A O 1
ATOM 1853 N N . THR A 1 241 ? 12.313 -12.377 -8.518 1.00 89.50 241 THR A N 1
ATOM 1854 C CA . THR A 1 241 ? 13.571 -12.231 -9.275 1.00 89.50 241 THR A CA 1
ATOM 1855 C C . THR A 1 241 ? 14.004 -10.772 -9.444 1.00 89.50 241 THR A C 1
ATOM 1857 O O . THR A 1 241 ? 15.187 -10.470 -9.305 1.00 89.50 241 THR A O 1
ATOM 1860 N N . LEU A 1 242 ? 13.057 -9.840 -9.670 1.00 90.62 242 LEU A N 1
ATOM 1861 C CA . LEU A 1 242 ? 13.374 -8.409 -9.730 1.00 90.62 242 LEU A CA 1
ATOM 1862 C C . LEU A 1 242 ? 14.014 -7.953 -8.448 1.00 90.62 242 LEU A C 1
ATOM 1864 O O . LEU A 1 242 ? 15.013 -7.264 -8.508 1.00 90.62 242 LEU A O 1
ATOM 1868 N N . TYR A 1 243 ? 13.433 -8.267 -7.300 1.00 91.81 243 TYR A N 1
ATOM 1869 C CA . TYR A 1 243 ? 13.849 -7.655 -6.047 1.00 91.81 243 TYR A CA 1
ATOM 1870 C C . TYR A 1 243 ? 14.966 -8.421 -5.333 1.00 91.81 243 TYR A C 1
ATOM 1872 O O . TYR A 1 243 ? 15.603 -7.848 -4.457 1.00 91.81 243 TYR A O 1
ATOM 1880 N N . THR A 1 244 ? 15.295 -9.639 -5.766 1.00 86.69 244 THR A N 1
ATOM 1881 C CA . THR A 1 244 ? 16.496 -10.365 -5.322 1.00 86.69 244 THR A CA 1
ATOM 1882 C C . THR A 1 244 ? 17.720 -10.094 -6.195 1.00 86.69 244 THR A C 1
ATOM 1884 O O . THR A 1 244 ? 18.841 -10.321 -5.759 1.00 86.69 244 THR A O 1
ATOM 1887 N N . GLY A 1 245 ? 17.543 -9.554 -7.407 1.00 74.62 245 GLY A N 1
ATOM 1888 C CA . GLY A 1 245 ? 18.655 -9.345 -8.343 1.00 74.62 245 GLY A CA 1
ATOM 1889 C C . GLY A 1 245 ? 19.097 -10.619 -9.064 1.00 74.62 245 GLY A C 1
ATOM 1890 O O . GLY A 1 245 ? 20.172 -10.634 -9.656 1.00 74.62 245 GLY A O 1
ATOM 1891 N N . GLU A 1 246 ? 18.275 -11.669 -9.027 1.00 78.06 246 GLU A N 1
ATOM 1892 C CA . GLU A 1 246 ? 18.412 -12.812 -9.930 1.00 78.06 246 GLU A CA 1
ATOM 1893 C C . GLU A 1 246 ? 18.144 -12.396 -11.387 1.00 78.06 246 GLU A C 1
ATOM 1895 O O . GLU A 1 246 ? 17.569 -11.334 -11.638 1.00 78.06 246 GLU A O 1
ATOM 1900 N N . ASP A 1 247 ? 18.529 -13.246 -12.349 1.00 73.00 247 ASP A N 1
ATOM 1901 C CA . ASP A 1 247 ? 18.365 -13.023 -13.794 1.00 73.00 247 ASP A CA 1
ATOM 1902 C C . ASP A 1 247 ? 16.894 -12.782 -14.181 1.00 73.00 247 ASP A C 1
ATOM 1904 O O . ASP A 1 247 ? 16.154 -13.687 -14.591 1.00 73.00 247 ASP A O 1
ATOM 1908 N N . TRP A 1 248 ? 16.458 -11.529 -14.077 1.00 79.62 248 TRP A N 1
ATOM 1909 C CA . TRP A 1 248 ? 15.159 -11.091 -14.548 1.00 79.62 248 TRP A CA 1
ATOM 1910 C C . TRP A 1 248 ? 15.094 -11.270 -16.064 1.00 79.62 248 TRP A C 1
ATOM 1912 O O . TRP A 1 248 ? 15.762 -10.584 -16.839 1.00 79.62 248 TRP A O 1
ATOM 1922 N N . ARG A 1 249 ? 14.229 -12.183 -16.505 1.00 78.25 249 ARG A N 1
ATOM 1923 C CA . ARG A 1 249 ? 13.918 -12.364 -17.924 1.00 78.25 249 ARG A CA 1
ATOM 1924 C C . ARG A 1 249 ? 12.739 -11.481 -18.288 1.00 78.25 249 ARG A C 1
ATOM 1926 O O . ARG A 1 249 ? 11.579 -11.886 -18.163 1.00 78.25 249 ARG A O 1
ATOM 1933 N N . ALA A 1 250 ? 13.054 -10.268 -18.727 1.00 75.88 250 ALA A N 1
ATOM 1934 C CA . ALA A 1 250 ? 12.059 -9.364 -19.274 1.00 75.88 250 ALA A CA 1
ATOM 1935 C C . ALA A 1 250 ? 11.356 -10.013 -20.486 1.00 75.88 250 ALA A C 1
ATOM 1937 O O . ALA A 1 250 ? 11.972 -10.811 -21.204 1.00 75.88 250 ALA A O 1
ATOM 1938 N N . PRO A 1 251 ? 10.083 -9.672 -20.761 1.00 78.75 251 PRO A N 1
ATOM 1939 C CA . PRO A 1 251 ? 9.467 -9.984 -22.048 1.00 78.75 251 PRO A CA 1
ATOM 1940 C C . PRO A 1 251 ? 10.354 -9.510 -23.206 1.00 78.75 251 PRO A C 1
ATOM 1942 O O . PRO A 1 251 ? 11.087 -8.537 -23.052 1.00 78.75 251 PRO A O 1
ATOM 1945 N N . ASN A 1 252 ? 10.268 -10.156 -24.374 1.00 74.50 252 ASN A N 1
ATOM 1946 C CA . ASN A 1 252 ? 11.147 -9.867 -25.519 1.00 74.50 252 ASN A CA 1
ATOM 1947 C C . ASN A 1 252 ? 11.226 -8.372 -25.884 1.00 74.50 252 ASN A C 1
ATOM 1949 O O . ASN A 1 252 ? 12.282 -7.907 -26.295 1.00 74.50 252 ASN A O 1
ATOM 1953 N N . SER A 1 253 ? 10.145 -7.607 -25.693 1.00 80.62 253 SER A N 1
ATOM 1954 C CA . SER A 1 253 ? 10.116 -6.159 -25.946 1.00 80.62 253 SER A CA 1
ATOM 1955 C C . SER A 1 253 ? 10.998 -5.329 -24.999 1.00 80.62 253 SER A C 1
ATOM 1957 O O . SER A 1 253 ? 11.346 -4.208 -25.343 1.00 80.62 253 SER A O 1
ATOM 1959 N N . LEU A 1 254 ? 11.370 -5.875 -23.837 1.00 84.25 254 LEU A N 1
ATOM 1960 C CA . LEU A 1 254 ? 12.116 -5.217 -22.758 1.00 84.25 254 LEU A CA 1
ATOM 1961 C C . LEU A 1 254 ? 13.474 -5.886 -22.462 1.00 84.25 254 LEU A C 1
ATOM 1963 O O . LEU A 1 254 ? 14.118 -5.538 -21.477 1.00 84.25 254 LEU A O 1
ATOM 1967 N N . GLN A 1 255 ? 13.925 -6.853 -23.274 1.00 80.81 255 GLN A N 1
ATOM 1968 C CA . GLN A 1 255 ? 15.135 -7.649 -22.982 1.00 80.81 255 GLN A CA 1
ATOM 1969 C C . GLN A 1 255 ? 16.416 -6.820 -22.803 1.00 80.81 255 GLN A C 1
ATOM 1971 O O . GLN A 1 255 ? 17.276 -7.212 -22.025 1.00 80.81 255 GLN A O 1
ATOM 1976 N N . ASN A 1 256 ? 16.528 -5.680 -23.488 1.00 82.81 256 ASN A N 1
ATOM 1977 C CA . ASN A 1 256 ? 17.704 -4.804 -23.428 1.00 82.81 256 ASN A CA 1
ATOM 1978 C C . ASN A 1 256 ? 17.439 -3.505 -22.651 1.00 82.81 256 ASN A C 1
ATOM 1980 O O . ASN A 1 256 ? 18.210 -2.554 -22.759 1.00 82.81 256 ASN A O 1
ATOM 1984 N N . THR A 1 257 ? 16.326 -3.428 -21.921 1.00 85.88 257 THR A N 1
ATOM 1985 C CA . THR A 1 257 ? 15.946 -2.232 -21.170 1.00 85.88 257 THR A CA 1
ATOM 1986 C C . THR A 1 257 ? 16.557 -2.303 -19.769 1.00 85.88 257 THR A C 1
ATOM 1988 O O . THR A 1 257 ? 16.224 -3.231 -19.027 1.00 85.88 257 THR A O 1
ATOM 1991 N N . PRO A 1 258 ? 17.420 -1.346 -19.369 1.00 90.31 258 PRO A N 1
ATOM 1992 C CA . PRO A 1 258 ? 17.906 -1.267 -17.996 1.00 90.31 258 PRO A CA 1
ATOM 1993 C C . PRO A 1 258 ? 16.732 -1.187 -17.022 1.00 90.31 258 PRO A C 1
ATOM 1995 O O . PRO A 1 258 ? 15.751 -0.494 -17.291 1.00 90.31 258 PRO A O 1
ATOM 1998 N N . VAL A 1 259 ? 16.820 -1.884 -15.891 1.00 91.31 259 VAL A N 1
ATOM 1999 C CA . VAL A 1 259 ? 15.758 -1.896 -14.878 1.00 91.31 259 VAL A CA 1
ATOM 2000 C C . VAL A 1 259 ? 16.232 -1.149 -13.647 1.00 91.31 259 VAL A C 1
ATOM 2002 O O . VAL A 1 259 ? 17.295 -1.461 -13.109 1.00 91.31 259 VAL A O 1
ATOM 2005 N N . LYS A 1 260 ? 15.432 -0.184 -13.192 1.00 93.62 260 LYS A N 1
ATOM 2006 C CA . LYS A 1 260 ? 15.629 0.535 -11.935 1.00 93.62 260 LYS A CA 1
ATOM 2007 C C . LYS A 1 260 ? 14.501 0.191 -10.977 1.00 93.62 260 LYS A C 1
ATOM 2009 O O . LYS A 1 260 ? 13.320 0.288 -11.315 1.00 93.62 260 LYS A O 1
ATOM 2014 N N . ARG A 1 261 ? 14.886 -0.282 -9.797 1.00 94.88 261 ARG A N 1
ATOM 2015 C CA . ARG A 1 261 ? 13.992 -0.875 -8.805 1.00 94.88 261 ARG A CA 1
ATOM 2016 C C . ARG A 1 261 ? 13.738 0.132 -7.706 1.00 94.88 261 ARG A C 1
ATOM 2018 O O . ARG A 1 261 ? 14.677 0.703 -7.162 1.00 94.88 261 ARG A O 1
ATOM 2025 N N . TYR A 1 262 ? 12.481 0.305 -7.347 1.00 96.38 262 TYR A N 1
ATOM 2026 C CA . TYR A 1 262 ? 12.078 1.231 -6.308 1.00 96.38 262 TYR A CA 1
ATOM 2027 C C . TYR A 1 262 ? 11.442 0.505 -5.135 1.00 96.38 262 TYR A C 1
ATOM 2029 O O . TYR A 1 262 ? 10.623 -0.399 -5.318 1.00 96.38 262 TYR A O 1
ATOM 2037 N N . VAL A 1 263 ? 11.830 0.921 -3.935 1.00 96.00 263 VAL A N 1
ATOM 2038 C CA . VAL A 1 263 ? 11.314 0.433 -2.656 1.00 96.00 263 VAL A CA 1
ATOM 2039 C C . VAL A 1 263 ? 10.750 1.640 -1.898 1.00 96.00 263 VAL A C 1
ATOM 2041 O O . VAL A 1 263 ? 11.386 2.695 -1.891 1.00 96.00 263 VAL A O 1
ATOM 2044 N N . PRO A 1 264 ? 9.552 1.550 -1.308 1.00 95.19 264 PRO A N 1
ATOM 2045 C CA . PRO A 1 264 ? 9.003 2.649 -0.534 1.00 95.19 264 PRO A CA 1
ATOM 2046 C C . PRO A 1 264 ? 9.774 2.794 0.784 1.00 95.19 264 PRO A C 1
ATOM 2048 O O . PRO A 1 264 ? 10.198 1.803 1.371 1.00 95.19 264 PRO A O 1
ATOM 2051 N N . ASP A 1 265 ? 9.896 4.011 1.300 1.00 91.50 265 ASP A N 1
ATOM 2052 C CA . ASP A 1 265 ? 10.434 4.295 2.642 1.00 91.50 265 ASP A CA 1
ATOM 2053 C C . ASP A 1 265 ? 9.432 3.979 3.775 1.00 91.50 265 ASP A C 1
ATOM 2055 O O . ASP A 1 265 ? 9.484 4.531 4.874 1.00 91.50 265 ASP A O 1
ATOM 2059 N N . GLU A 1 266 ? 8.483 3.081 3.508 1.00 89.50 266 GLU A N 1
ATOM 2060 C CA . GLU A 1 266 ? 7.433 2.674 4.432 1.00 89.50 266 GLU A CA 1
ATOM 2061 C C . GLU A 1 266 ? 7.733 1.256 4.950 1.00 89.50 266 GLU A C 1
ATOM 2063 O O . GLU A 1 266 ? 7.388 0.286 4.267 1.00 89.50 266 GLU A O 1
ATOM 2068 N N . PRO A 1 267 ? 8.376 1.092 6.126 1.00 87.06 267 PRO A N 1
ATOM 2069 C CA . PRO A 1 267 ? 8.861 -0.213 6.582 1.00 87.06 267 PRO A CA 1
ATOM 2070 C C . PRO A 1 267 ? 7.750 -1.265 6.689 1.00 87.06 267 PRO A C 1
ATOM 2072 O O . PRO A 1 267 ? 7.987 -2.436 6.406 1.00 87.06 267 PRO A O 1
ATOM 2075 N N . GLU A 1 268 ? 6.521 -0.864 7.015 1.00 86.19 268 GLU A N 1
ATOM 2076 C CA . GLU A 1 268 ? 5.367 -1.765 7.059 1.00 86.19 268 GLU A CA 1
ATOM 2077 C C . GLU A 1 268 ? 5.009 -2.320 5.674 1.00 86.19 268 GLU A C 1
ATOM 2079 O O . GLU A 1 268 ? 4.746 -3.512 5.518 1.00 86.19 268 GLU A O 1
ATOM 2084 N N . VAL A 1 269 ? 5.038 -1.472 4.642 1.00 91.56 269 VAL A N 1
ATOM 2085 C CA . VAL A 1 269 ? 4.760 -1.873 3.253 1.00 91.56 269 VAL A CA 1
ATOM 2086 C C . VAL A 1 269 ? 5.866 -2.787 2.744 1.00 91.56 269 VAL A C 1
ATOM 2088 O O . VAL A 1 269 ? 5.590 -3.799 2.098 1.00 91.56 269 VAL A O 1
ATOM 2091 N N . VAL A 1 270 ? 7.116 -2.456 3.073 1.00 92.88 270 VAL A N 1
ATOM 2092 C CA . VAL A 1 270 ? 8.284 -3.279 2.759 1.00 92.88 270 VAL A CA 1
ATOM 2093 C C . VAL A 1 270 ? 8.158 -4.661 3.401 1.00 92.88 270 VAL A C 1
ATOM 2095 O O . VAL A 1 270 ? 8.348 -5.670 2.724 1.00 92.88 270 VAL A O 1
ATOM 2098 N N . GLU A 1 271 ? 7.761 -4.734 4.670 1.00 88.88 271 GLU A N 1
ATOM 2099 C CA . GLU A 1 271 ? 7.617 -6.004 5.381 1.00 88.88 271 GLU A CA 1
ATOM 2100 C C . GLU A 1 271 ? 6.471 -6.863 4.823 1.00 88.88 271 GLU A C 1
ATOM 2102 O O . GLU A 1 271 ? 6.667 -8.052 4.560 1.00 88.88 271 GLU A O 1
ATOM 2107 N N . ILE A 1 272 ? 5.301 -6.280 4.534 1.00 89.19 272 ILE A N 1
ATOM 2108 C CA . ILE A 1 272 ? 4.201 -7.007 3.875 1.00 89.19 272 ILE A CA 1
ATOM 2109 C C . ILE A 1 272 ? 4.649 -7.526 2.497 1.00 89.19 272 ILE A C 1
ATOM 2111 O O . ILE A 1 272 ? 4.357 -8.673 2.144 1.00 89.19 272 ILE A O 1
ATOM 2115 N N . PHE A 1 273 ? 5.374 -6.716 1.715 1.00 94.31 273 PHE A N 1
ATOM 2116 C CA . PHE A 1 273 ? 5.909 -7.135 0.417 1.00 94.31 273 PHE A CA 1
ATOM 2117 C C . PHE A 1 273 ? 6.877 -8.314 0.572 1.00 94.31 273 PHE A C 1
ATOM 2119 O O . PHE A 1 273 ? 6.694 -9.345 -0.079 1.00 94.31 273 PHE A O 1
ATOM 2126 N N . LYS A 1 274 ? 7.853 -8.217 1.484 1.00 92.44 274 LYS A N 1
ATOM 2127 C CA . LYS A 1 274 ? 8.815 -9.292 1.778 1.00 92.44 274 LYS A CA 1
ATOM 2128 C C . LYS A 1 274 ? 8.121 -10.591 2.159 1.00 92.44 274 LYS A C 1
ATOM 2130 O O . LYS A 1 274 ? 8.477 -11.651 1.646 1.00 92.44 274 LYS A O 1
ATOM 2135 N N . GLN A 1 275 ? 7.123 -10.526 3.037 1.00 88.94 275 GLN A N 1
ATOM 2136 C CA . GLN A 1 275 ? 6.408 -11.713 3.502 1.00 88.94 275 GLN A CA 1
ATOM 2137 C C . GLN A 1 275 ? 5.651 -12.419 2.373 1.00 88.94 275 GLN A C 1
ATOM 2139 O O . GLN A 1 275 ? 5.560 -13.648 2.378 1.00 88.94 275 GLN A O 1
ATOM 2144 N N . ARG A 1 276 ? 5.131 -11.659 1.403 1.00 89.50 276 ARG A N 1
ATOM 2145 C CA . ARG A 1 276 ? 4.230 -12.171 0.359 1.00 89.50 276 ARG A CA 1
ATOM 2146 C C . ARG A 1 276 ? 4.900 -12.486 -0.969 1.00 89.50 276 ARG A C 1
ATOM 2148 O O . ARG A 1 276 ? 4.368 -13.290 -1.733 1.00 89.50 276 ARG A O 1
ATOM 2155 N N . VAL A 1 277 ? 6.026 -11.844 -1.257 1.00 91.69 277 VAL A N 1
ATOM 2156 C CA . VAL A 1 277 ? 6.737 -11.974 -2.534 1.00 91.69 277 VAL A CA 1
ATOM 2157 C C . VAL A 1 277 ? 8.024 -12.779 -2.382 1.00 91.69 277 VAL A C 1
ATOM 2159 O O . VAL A 1 277 ? 8.358 -13.548 -3.280 1.00 91.69 277 VAL A O 1
ATOM 2162 N N . LEU A 1 278 ? 8.733 -12.644 -1.257 1.00 91.25 278 LEU A N 1
ATOM 2163 C CA . LEU A 1 278 ? 10.060 -13.233 -1.064 1.00 91.25 278 LEU A CA 1
ATOM 2164 C C . LEU A 1 278 ? 10.013 -14.476 -0.166 1.00 91.25 278 LEU A C 1
ATOM 2166 O O . LEU A 1 278 ? 9.243 -14.550 0.800 1.00 91.25 278 LEU A O 1
ATOM 2170 N N . SER A 1 279 ? 10.884 -15.446 -0.456 1.00 84.69 279 SER A N 1
ATOM 2171 C CA . SER A 1 279 ? 10.940 -16.740 0.236 1.00 84.69 279 SER A CA 1
ATOM 2172 C C . SER A 1 279 ? 12.287 -16.959 0.922 1.00 84.69 279 SER A C 1
ATOM 2174 O O . SER A 1 279 ? 13.330 -16.793 0.304 1.00 84.69 279 SER A O 1
ATOM 2176 N N . GLY A 1 280 ? 12.279 -17.399 2.186 1.00 83.50 280 GLY A N 1
ATOM 2177 C CA . GLY A 1 280 ? 13.487 -17.860 2.885 1.00 83.50 280 GLY A CA 1
ATOM 2178 C C . GLY A 1 280 ? 14.670 -16.887 2.789 1.00 83.50 280 GLY A C 1
ATOM 2179 O O . GLY A 1 280 ? 14.585 -15.763 3.281 1.00 83.50 280 GLY A O 1
ATOM 2180 N N . ALA A 1 281 ? 15.757 -17.333 2.151 1.00 84.56 281 ALA A N 1
ATOM 2181 C CA . ALA A 1 281 ? 17.007 -16.584 1.998 1.00 84.56 281 ALA A CA 1
ATOM 2182 C C . ALA A 1 281 ? 16.857 -15.259 1.226 1.00 84.56 281 ALA A C 1
ATOM 2184 O O . ALA A 1 281 ? 17.589 -14.310 1.506 1.00 84.56 281 ALA A O 1
ATOM 2185 N N . ASP A 1 282 ? 15.872 -15.157 0.331 1.00 85.81 282 ASP A N 1
ATOM 2186 C CA . ASP A 1 282 ? 15.627 -13.959 -0.482 1.00 85.81 282 ASP A CA 1
ATOM 2187 C C . ASP A 1 282 ? 15.258 -12.740 0.358 1.00 85.81 282 ASP A C 1
ATOM 2189 O O . ASP A 1 282 ? 15.537 -11.606 -0.023 1.00 85.81 282 ASP A O 1
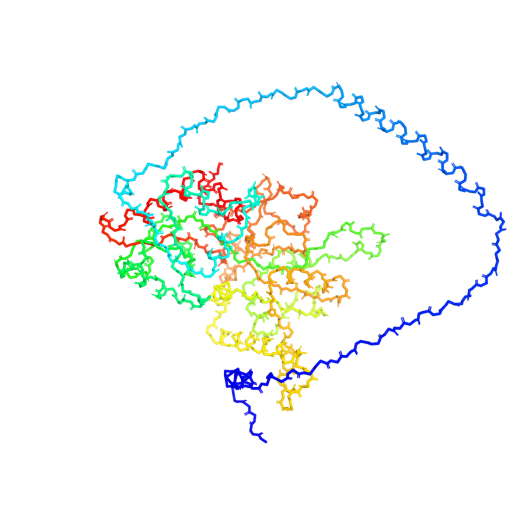ATOM 2193 N N . ARG A 1 283 ? 14.630 -12.970 1.516 1.00 88.25 283 ARG A N 1
ATOM 2194 C CA . ARG A 1 283 ? 14.248 -11.895 2.438 1.00 88.25 283 ARG A CA 1
ATOM 2195 C C . ARG A 1 283 ? 15.479 -11.197 3.004 1.00 88.25 283 ARG A C 1
ATOM 2197 O O . ARG A 1 283 ? 15.505 -9.974 3.031 1.00 88.25 283 ARG A O 1
ATOM 2204 N N . ASN A 1 284 ? 16.495 -11.971 3.383 1.00 86.44 284 ASN A N 1
ATOM 2205 C CA . ASN A 1 284 ? 17.744 -11.438 3.926 1.00 86.44 284 ASN A CA 1
ATOM 2206 C C . ASN A 1 284 ? 18.528 -10.684 2.847 1.00 86.44 284 ASN A C 1
ATOM 2208 O O . ASN A 1 284 ? 19.017 -9.591 3.097 1.00 86.44 284 ASN A O 1
ATOM 2212 N N . LEU A 1 285 ? 18.590 -11.242 1.632 1.00 85.44 285 LEU A N 1
ATOM 2213 C CA . LEU A 1 285 ? 19.240 -10.581 0.501 1.00 85.44 285 LEU A CA 1
ATOM 2214 C C . LEU A 1 285 ? 18.579 -9.236 0.182 1.00 85.44 285 LEU A C 1
ATOM 2216 O O . LEU A 1 285 ? 19.260 -8.240 -0.042 1.00 85.44 285 LEU A O 1
ATOM 2220 N N . PHE A 1 286 ? 17.248 -9.197 0.181 1.00 89.88 286 PHE A N 1
ATOM 2221 C CA . PHE A 1 286 ? 16.511 -7.960 -0.029 1.00 89.88 286 PHE A CA 1
ATOM 2222 C C . PHE A 1 286 ? 16.747 -6.942 1.098 1.00 89.88 286 PHE A C 1
ATOM 2224 O O . PHE A 1 286 ? 16.950 -5.767 0.801 1.00 89.88 286 PHE A O 1
ATOM 2231 N N . ASP A 1 287 ? 16.789 -7.372 2.363 1.00 88.62 287 ASP A N 1
ATOM 2232 C CA . ASP A 1 287 ? 17.117 -6.491 3.493 1.00 88.62 287 ASP A CA 1
ATOM 2233 C C . ASP A 1 287 ? 18.516 -5.878 3.351 1.00 88.62 287 ASP A C 1
ATOM 2235 O O . ASP A 1 287 ? 18.674 -4.665 3.505 1.00 88.62 287 ASP A O 1
ATOM 2239 N N . ASP A 1 288 ? 19.511 -6.685 2.975 1.00 84.56 288 ASP A N 1
ATOM 2240 C CA . ASP A 1 288 ? 20.865 -6.203 2.703 1.00 84.56 288 ASP A CA 1
ATOM 2241 C C . ASP A 1 288 ? 20.860 -5.149 1.584 1.00 84.56 288 ASP A C 1
ATOM 2243 O O . ASP A 1 288 ? 21.467 -4.088 1.735 1.00 84.56 288 ASP A O 1
ATOM 2247 N N . LEU A 1 289 ? 20.134 -5.388 0.484 1.00 85.25 289 LEU A N 1
ATOM 2248 C CA . LEU A 1 289 ? 20.017 -4.433 -0.625 1.00 85.25 289 LEU A CA 1
ATOM 2249 C C . LEU A 1 289 ? 19.355 -3.114 -0.201 1.00 85.25 289 LEU A C 1
ATOM 2251 O O . LEU A 1 289 ? 19.808 -2.043 -0.614 1.00 85.25 289 LEU A O 1
ATOM 2255 N N . VAL A 1 290 ? 18.305 -3.173 0.621 1.00 86.50 290 VAL A N 1
ATOM 2256 C CA . VAL A 1 290 ? 17.609 -1.983 1.134 1.00 86.50 290 VAL A CA 1
ATOM 2257 C C . VAL A 1 290 ? 18.537 -1.167 2.034 1.00 86.50 290 VAL A C 1
ATOM 2259 O O . VAL A 1 290 ? 18.737 0.020 1.765 1.00 86.50 290 VAL A O 1
ATOM 2262 N N . ILE A 1 291 ? 19.171 -1.802 3.029 1.00 84.69 291 ILE A N 1
ATOM 2263 C CA . ILE A 1 291 ? 20.116 -1.152 3.955 1.00 84.69 291 ILE A CA 1
ATOM 2264 C C . ILE A 1 291 ? 21.248 -0.480 3.180 1.00 84.69 291 ILE A C 1
ATOM 2266 O O . ILE A 1 291 ? 21.584 0.683 3.411 1.00 84.69 291 ILE A O 1
ATOM 2270 N N . LEU A 1 292 ? 21.829 -1.208 2.231 1.00 77.94 292 LEU A N 1
ATOM 2271 C CA . LEU A 1 292 ? 22.916 -0.707 1.408 1.00 77.94 292 LEU A CA 1
ATOM 2272 C C . LEU A 1 292 ? 22.486 0.506 0.557 1.00 77.94 292 LEU A C 1
ATOM 2274 O O . LEU A 1 292 ? 23.252 1.466 0.427 1.00 77.94 292 LEU A O 1
ATOM 2278 N N . SER A 1 293 ? 21.257 0.516 0.026 1.00 81.06 293 SER A N 1
ATOM 2279 C CA . SER A 1 293 ? 20.730 1.654 -0.744 1.00 81.06 293 SER A CA 1
ATOM 2280 C C . SER A 1 293 ? 20.596 2.933 0.098 1.00 81.06 293 SER A C 1
ATOM 2282 O O . SER A 1 293 ? 20.884 4.031 -0.388 1.00 81.06 293 SER A O 1
ATOM 2284 N N . ASP A 1 294 ? 20.225 2.804 1.374 1.00 79.81 294 ASP A N 1
ATOM 2285 C CA . ASP A 1 294 ? 20.135 3.937 2.296 1.00 79.81 294 ASP A CA 1
ATOM 2286 C C . ASP A 1 294 ? 21.519 4.428 2.727 1.00 79.81 294 ASP A C 1
ATOM 2288 O O . ASP A 1 294 ? 21.756 5.638 2.756 1.00 79.81 294 ASP A O 1
ATOM 2292 N N . ILE A 1 295 ? 22.469 3.514 2.966 1.00 76.94 295 ILE A N 1
ATOM 2293 C CA . ILE A 1 295 ? 23.875 3.869 3.214 1.00 76.94 295 ILE A CA 1
ATOM 2294 C C . ILE A 1 295 ? 24.434 4.682 2.042 1.00 76.94 295 ILE A C 1
ATOM 2296 O O . ILE A 1 295 ? 25.042 5.729 2.260 1.00 76.94 295 ILE A O 1
ATOM 2300 N N . THR A 1 296 ? 24.197 4.248 0.802 1.00 75.12 296 THR A N 1
ATOM 2301 C CA . THR A 1 296 ? 24.707 4.955 -0.385 1.00 75.12 296 THR A CA 1
ATOM 2302 C C . THR A 1 296 ? 24.137 6.356 -0.501 1.00 75.12 296 THR A C 1
ATOM 2304 O O . THR A 1 296 ? 24.898 7.295 -0.715 1.00 75.12 296 THR A O 1
ATOM 2307 N N . ARG A 1 297 ? 22.832 6.534 -0.262 1.00 78.62 297 ARG A N 1
ATOM 2308 C CA . ARG A 1 297 ? 22.215 7.869 -0.252 1.00 78.62 297 ARG A CA 1
ATOM 2309 C C . ARG A 1 297 ? 22.858 8.783 0.791 1.00 78.62 297 ARG A C 1
ATOM 2311 O O . ARG A 1 297 ? 23.072 9.964 0.524 1.00 78.62 297 ARG A O 1
ATOM 2318 N N . SER A 1 298 ? 23.148 8.256 1.978 1.00 80.31 298 SER A N 1
ATOM 2319 C CA . SER A 1 298 ? 23.813 9.017 3.040 1.00 80.31 298 SER A CA 1
ATOM 2320 C C . SER A 1 298 ? 25.242 9.391 2.651 1.00 80.31 298 SER A C 1
ATOM 2322 O O . SER A 1 298 ? 25.661 10.525 2.863 1.00 80.31 298 SER A O 1
ATOM 2324 N N . VAL A 1 299 ? 25.969 8.475 2.010 1.00 77.75 299 VAL A N 1
ATOM 2325 C CA . VAL A 1 299 ? 27.354 8.687 1.570 1.00 77.75 299 VAL A CA 1
ATOM 2326 C C . VAL A 1 299 ? 27.449 9.672 0.406 1.00 77.75 299 VAL A C 1
ATOM 2328 O O . VAL A 1 299 ? 28.354 10.501 0.391 1.00 77.75 299 VAL A O 1
ATOM 2331 N N . GLU A 1 300 ? 26.509 9.645 -0.540 1.00 76.75 300 GLU A N 1
ATOM 2332 C CA . GLU A 1 300 ? 26.441 10.607 -1.651 1.00 76.75 300 GLU A CA 1
ATOM 2333 C C . GLU A 1 300 ? 26.265 12.057 -1.182 1.00 76.75 300 GLU A C 1
ATOM 2335 O O . GLU A 1 300 ? 26.639 12.985 -1.898 1.00 76.75 300 GLU A O 1
ATOM 2340 N N . ARG A 1 301 ? 25.722 12.265 0.023 1.00 82.12 301 ARG A N 1
ATOM 2341 C CA . ARG A 1 301 ? 25.558 13.593 0.631 1.00 82.12 301 ARG A CA 1
ATOM 2342 C C . ARG A 1 301 ? 26.805 14.084 1.363 1.00 82.12 301 ARG A C 1
ATOM 2344 O O . ARG A 1 301 ? 26.848 15.253 1.742 1.00 82.12 301 ARG A O 1
ATOM 2351 N N . LEU A 1 302 ? 27.803 13.226 1.580 1.00 79.81 302 LEU A N 1
ATOM 2352 C CA . LEU A 1 302 ? 29.031 13.625 2.256 1.00 79.81 302 LEU A CA 1
ATOM 2353 C C . LEU A 1 302 ? 29.904 14.474 1.315 1.00 79.81 302 LEU A C 1
ATOM 2355 O O . LEU A 1 302 ? 30.099 14.105 0.156 1.00 79.81 302 LEU A O 1
ATOM 2359 N N . PRO A 1 303 ? 30.494 15.583 1.803 1.00 79.25 303 PRO A N 1
ATOM 2360 C CA . PRO A 1 303 ? 31.379 16.432 1.000 1.00 79.25 303 PRO A CA 1
ATOM 2361 C C . PRO A 1 303 ? 32.672 15.713 0.578 1.00 79.25 303 PRO A C 1
ATOM 2363 O O . PRO A 1 303 ? 33.312 16.103 -0.396 1.00 79.25 303 PRO A O 1
ATOM 2366 N N . SER A 1 304 ? 33.049 14.653 1.293 1.00 81.19 304 SER A N 1
ATOM 2367 C CA . SER A 1 304 ? 34.185 13.786 0.987 1.00 81.19 304 SER A CA 1
ATOM 2368 C C . SER A 1 304 ? 33.757 12.330 1.120 1.00 81.19 304 SER A C 1
ATOM 2370 O O . SER A 1 304 ? 33.258 11.932 2.176 1.00 81.19 304 SER A O 1
ATOM 2372 N N . LYS A 1 305 ? 33.957 11.533 0.065 1.00 76.25 305 LYS A N 1
ATOM 2373 C CA . LYS A 1 305 ? 33.620 10.106 0.084 1.00 76.25 305 LYS A CA 1
ATOM 2374 C C . LYS A 1 305 ? 34.594 9.365 1.014 1.00 76.25 305 LYS A C 1
ATOM 2376 O O . LYS A 1 305 ? 35.801 9.560 0.871 1.00 76.25 305 LYS A O 1
ATOM 2381 N N . PRO A 1 306 ? 34.104 8.559 1.970 1.00 72.81 306 PRO A N 1
ATOM 2382 C CA . PRO A 1 306 ? 34.964 7.755 2.824 1.00 72.81 306 PRO A CA 1
ATOM 2383 C C . PRO A 1 306 ? 35.682 6.682 1.996 1.00 72.81 306 PRO A C 1
ATOM 2385 O O . PRO A 1 306 ? 35.050 5.943 1.244 1.00 72.81 306 PRO A O 1
ATOM 2388 N N . GLU A 1 307 ? 37.002 6.610 2.158 1.00 78.00 307 GLU A N 1
ATOM 2389 C CA . GLU A 1 307 ? 37.885 5.655 1.481 1.00 78.00 307 GLU A CA 1
ATOM 2390 C C . GLU A 1 307 ? 37.553 4.211 1.920 1.00 78.00 307 GLU A C 1
ATOM 2392 O O . GLU A 1 307 ? 37.461 3.923 3.118 1.00 78.00 307 GLU A O 1
ATOM 2397 N N . GLY A 1 308 ? 37.356 3.292 0.969 1.00 74.12 308 GLY A N 1
ATOM 2398 C CA . GLY A 1 308 ? 37.034 1.879 1.220 1.00 74.12 308 GLY A CA 1
ATOM 2399 C C . GLY A 1 308 ? 35.552 1.502 1.076 1.00 74.12 308 GLY A C 1
ATOM 2400 O O . GLY A 1 308 ? 35.184 0.363 1.387 1.00 74.12 308 GLY A O 1
ATOM 2401 N N . LEU A 1 309 ? 34.698 2.423 0.615 1.00 72.94 309 LEU A N 1
ATOM 24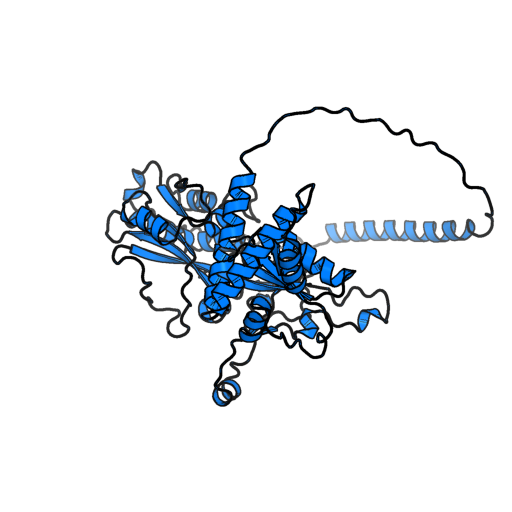02 C CA . LEU A 1 309 ? 33.286 2.156 0.309 1.00 72.94 309 LEU A CA 1
ATOM 2403 C C . LEU A 1 309 ? 33.015 1.943 -1.190 1.00 72.94 309 LEU A C 1
ATOM 2405 O O . LEU A 1 309 ? 31.894 1.618 -1.575 1.00 72.94 309 LEU A O 1
ATOM 2409 N N . GLU A 1 310 ? 34.028 2.094 -2.040 1.00 75.19 310 GLU A N 1
ATOM 2410 C CA . GLU A 1 310 ? 33.901 2.084 -3.498 1.00 75.19 310 GLU A CA 1
ATOM 2411 C C . GLU A 1 310 ? 33.347 0.751 -4.018 1.00 75.19 310 GLU A C 1
ATOM 2413 O O . GLU A 1 310 ? 32.405 0.758 -4.804 1.00 75.19 310 GLU A O 1
ATOM 2418 N N . GLU A 1 311 ? 33.842 -0.386 -3.512 1.00 74.31 311 GLU A N 1
ATOM 2419 C CA . GLU A 1 311 ? 33.354 -1.719 -3.910 1.00 74.31 311 GLU A CA 1
ATOM 2420 C C . GLU A 1 311 ? 31.876 -1.929 -3.524 1.00 74.31 311 GLU A C 1
ATOM 2422 O O . GLU A 1 311 ? 31.104 -2.539 -4.262 1.00 74.31 311 GLU A O 1
ATOM 2427 N N . GLN A 1 312 ? 31.451 -1.404 -2.370 1.00 69.62 312 GLN A N 1
ATOM 2428 C CA . GLN A 1 312 ? 30.065 -1.530 -1.901 1.00 69.62 312 GLN A CA 1
ATOM 2429 C C . GLN A 1 312 ? 29.122 -0.637 -2.714 1.00 69.62 312 GLN A C 1
ATOM 2431 O O . GLN A 1 312 ? 28.036 -1.077 -3.093 1.00 69.62 312 GLN A O 1
ATOM 2436 N N . ILE A 1 313 ? 29.559 0.583 -3.041 1.00 70.06 313 ILE A N 1
ATOM 2437 C CA . ILE A 1 313 ? 28.842 1.490 -3.944 1.00 70.06 313 ILE A CA 1
ATOM 2438 C C . ILE A 1 313 ? 28.734 0.870 -5.344 1.00 70.06 313 ILE A C 1
ATOM 2440 O O . ILE A 1 313 ? 27.674 0.943 -5.958 1.00 70.06 313 ILE A O 1
ATOM 2444 N N . GLU A 1 314 ? 29.783 0.214 -5.845 1.00 72.00 314 GLU A N 1
ATOM 2445 C CA . GLU A 1 314 ? 29.766 -0.441 -7.158 1.00 72.00 314 GLU A CA 1
ATOM 2446 C C . GLU A 1 314 ? 28.788 -1.625 -7.203 1.00 72.00 314 GLU A C 1
ATOM 2448 O O . GLU A 1 314 ? 27.990 -1.731 -8.136 1.00 72.00 314 GLU A O 1
ATOM 2453 N N . ARG A 1 315 ? 28.750 -2.462 -6.155 1.00 66.00 315 ARG A N 1
ATOM 2454 C CA . ARG A 1 315 ? 27.729 -3.521 -6.020 1.00 66.00 315 ARG A CA 1
ATOM 2455 C C . ARG A 1 315 ? 26.303 -2.961 -6.015 1.00 66.00 315 ARG A C 1
ATOM 2457 O O . ARG A 1 315 ? 25.390 -3.592 -6.543 1.00 66.00 315 ARG A O 1
ATOM 2464 N N . LEU A 1 316 ? 26.097 -1.768 -5.460 1.00 62.38 316 LEU A N 1
ATOM 2465 C CA . LEU A 1 316 ? 24.787 -1.110 -5.442 1.00 62.38 316 LEU A CA 1
ATOM 2466 C C . LEU A 1 316 ? 24.429 -0.439 -6.757 1.00 62.38 316 LEU A C 1
ATOM 2468 O O . LEU A 1 316 ? 23.270 -0.494 -7.168 1.00 62.38 316 LEU A O 1
ATOM 2472 N N . ALA A 1 317 ? 25.412 0.136 -7.443 1.00 64.81 317 ALA A N 1
ATOM 2473 C CA . ALA A 1 317 ? 25.247 0.615 -8.806 1.00 64.81 317 ALA A CA 1
ATOM 2474 C C . ALA A 1 317 ? 24.804 -0.533 -9.730 1.00 64.81 317 ALA A C 1
ATOM 2476 O O . ALA A 1 317 ? 23.937 -0.335 -10.579 1.00 64.81 317 ALA A O 1
ATOM 2477 N N . GLN A 1 318 ? 25.314 -1.748 -9.502 1.00 67.88 318 GLN A N 1
ATOM 2478 C CA . GLN A 1 318 ? 24.859 -2.957 -10.196 1.00 67.88 318 GLN A CA 1
ATOM 2479 C C . GLN A 1 318 ? 23.451 -3.393 -9.762 1.00 67.88 318 GLN A C 1
ATOM 2481 O O . GLN A 1 318 ? 22.675 -3.876 -10.586 1.00 67.88 318 GLN A O 1
ATOM 2486 N N . ALA A 1 319 ? 23.079 -3.192 -8.493 1.00 72.31 319 ALA A N 1
ATOM 2487 C CA . ALA A 1 319 ? 21.730 -3.487 -8.025 1.00 72.31 319 ALA A CA 1
ATOM 2488 C C . ALA A 1 319 ? 20.680 -2.470 -8.530 1.00 72.31 319 ALA A C 1
ATOM 2490 O O . ALA A 1 319 ? 19.525 -2.829 -8.737 1.00 72.31 319 ALA A O 1
ATOM 2491 N N . ASN A 1 320 ? 21.022 -1.206 -8.765 1.00 85.38 320 ASN A N 1
ATOM 2492 C CA . ASN A 1 320 ? 20.073 -0.200 -9.262 1.00 85.38 320 ASN A CA 1
ATOM 2493 C C . ASN A 1 320 ? 18.733 -0.171 -8.477 1.00 85.38 320 ASN A C 1
ATOM 2495 O O . ASN A 1 320 ? 17.649 -0.071 -9.060 1.00 85.38 320 ASN A O 1
ATOM 2499 N N . LEU A 1 321 ? 18.811 -0.341 -7.149 1.00 90.75 321 LEU A N 1
ATOM 2500 C CA . LEU A 1 321 ? 17.681 -0.331 -6.216 1.00 90.75 321 LEU A CA 1
ATOM 2501 C C . LEU A 1 321 ? 17.686 0.972 -5.413 1.00 90.75 321 LEU A C 1
ATOM 2503 O O . LEU A 1 321 ? 18.728 1.403 -4.927 1.00 90.75 321 LEU A O 1
ATOM 2507 N N . GLN A 1 322 ? 16.525 1.611 -5.293 1.00 91.38 322 GLN A N 1
ATOM 2508 C CA . GLN A 1 322 ? 16.371 2.945 -4.723 1.00 91.38 322 GLN A CA 1
ATOM 2509 C C . GLN A 1 322 ? 15.211 2.981 -3.728 1.00 91.38 322 GLN A C 1
ATOM 2511 O O . GLN A 1 322 ? 14.057 2.782 -4.107 1.00 91.38 322 GLN A O 1
ATOM 2516 N N . VAL A 1 323 ? 15.499 3.303 -2.465 1.00 92.56 323 VAL A N 1
ATOM 2517 C CA . VAL A 1 323 ? 14.453 3.634 -1.488 1.00 92.56 323 VAL A CA 1
ATOM 2518 C C . VAL A 1 323 ? 13.988 5.078 -1.705 1.00 92.56 323 VAL A C 1
ATOM 2520 O O . VAL A 1 323 ? 14.812 5.989 -1.848 1.00 92.56 323 VAL A O 1
ATOM 2523 N N . ARG A 1 324 ? 12.673 5.298 -1.795 1.00 93.69 324 ARG A N 1
ATOM 2524 C CA . ARG A 1 324 ? 12.056 6.607 -2.066 1.00 93.69 324 ARG A CA 1
ATOM 2525 C C . ARG A 1 324 ? 10.717 6.751 -1.358 1.00 93.69 324 ARG A C 1
ATOM 2527 O O . ARG A 1 324 ? 9.982 5.777 -1.226 1.00 93.69 324 ARG A O 1
ATOM 2534 N N . THR A 1 325 ? 10.355 7.990 -1.028 1.00 92.75 325 THR A N 1
ATOM 2535 C CA . THR A 1 325 ? 8.948 8.304 -0.736 1.00 92.75 325 THR A CA 1
ATOM 2536 C C . THR A 1 325 ? 8.090 7.974 -1.967 1.00 92.75 325 THR A C 1
ATOM 2538 O O . THR A 1 325 ? 8.573 8.125 -3.095 1.00 92.75 325 THR A O 1
ATOM 2541 N N . PRO A 1 326 ? 6.813 7.587 -1.812 1.00 93.19 326 PRO A N 1
ATOM 2542 C CA . PRO A 1 326 ? 5.933 7.290 -2.944 1.00 93.19 326 PRO A CA 1
ATOM 2543 C C . PRO A 1 326 ? 5.879 8.408 -3.995 1.00 93.19 326 PRO A C 1
ATOM 2545 O O . PRO A 1 326 ? 5.981 8.143 -5.189 1.00 93.19 326 PRO A O 1
ATOM 2548 N N . LEU A 1 327 ? 5.808 9.676 -3.572 1.00 91.81 327 LEU A N 1
ATOM 2549 C CA . LEU A 1 327 ? 5.754 10.808 -4.501 1.00 91.81 327 LEU A CA 1
ATOM 2550 C C . LEU A 1 327 ? 7.052 10.961 -5.314 1.00 91.81 327 LEU A C 1
ATOM 2552 O O . LEU A 1 327 ? 6.994 11.164 -6.527 1.00 91.81 327 LEU A O 1
ATOM 2556 N N . GLN A 1 328 ? 8.216 10.831 -4.666 1.00 95.00 328 GLN A N 1
ATOM 2557 C CA . GLN A 1 328 ? 9.509 10.838 -5.359 1.00 95.00 328 GLN A CA 1
ATOM 2558 C C . GLN A 1 328 ? 9.632 9.641 -6.302 1.00 95.00 328 GLN A C 1
ATOM 2560 O O . GLN A 1 328 ? 10.044 9.804 -7.446 1.00 95.00 328 GLN A O 1
ATOM 2565 N N . MET A 1 329 ? 9.225 8.455 -5.840 1.00 96.56 329 MET A N 1
ATOM 2566 C CA . MET A 1 329 ? 9.219 7.231 -6.634 1.00 96.56 329 MET A CA 1
ATOM 2567 C C . MET A 1 329 ? 8.427 7.422 -7.926 1.00 96.56 329 MET A C 1
ATOM 2569 O O . MET A 1 329 ? 8.927 7.106 -8.999 1.00 96.56 329 MET A O 1
ATOM 2573 N N . PHE A 1 330 ? 7.215 7.972 -7.848 1.00 96.00 330 PHE A N 1
ATOM 2574 C CA . PHE A 1 330 ? 6.381 8.177 -9.029 1.00 96.00 330 PHE A CA 1
ATOM 2575 C C . PHE A 1 330 ? 7.002 9.155 -10.030 1.00 96.00 330 PHE A C 1
ATOM 2577 O O . PHE A 1 330 ? 6.951 8.910 -11.235 1.00 96.00 330 PHE A O 1
ATOM 2584 N N . GLY A 1 331 ? 7.588 10.250 -9.537 1.00 94.44 331 GLY A N 1
ATOM 2585 C CA . GLY A 1 331 ? 8.278 11.226 -10.378 1.00 94.44 331 GLY A CA 1
ATOM 2586 C C . GLY A 1 331 ? 9.490 10.624 -11.086 1.00 94.44 331 GLY A C 1
ATOM 2587 O O . GLY A 1 331 ? 9.638 10.789 -12.294 1.00 94.44 331 GLY A O 1
ATOM 2588 N N . GLU A 1 332 ? 10.324 9.875 -10.362 1.00 95.38 332 GLU A N 1
ATOM 2589 C CA . GLU A 1 332 ? 11.506 9.259 -10.961 1.00 95.38 332 GLU A CA 1
ATOM 2590 C C . GLU A 1 332 ? 11.163 8.099 -11.905 1.00 95.38 332 GLU A C 1
ATOM 2592 O O . GLU A 1 332 ? 11.796 7.978 -12.947 1.00 95.38 332 GLU A O 1
ATOM 2597 N N . ILE A 1 333 ? 10.141 7.286 -11.603 1.00 95.19 333 ILE A N 1
ATOM 2598 C CA . ILE A 1 333 ? 9.660 6.239 -12.521 1.00 95.19 333 ILE A CA 1
ATOM 2599 C C . ILE A 1 333 ? 9.247 6.855 -13.864 1.00 95.19 333 ILE A C 1
ATOM 2601 O O . ILE A 1 333 ? 9.598 6.325 -14.920 1.00 95.19 333 ILE A O 1
ATOM 2605 N N . LEU A 1 334 ? 8.521 7.977 -13.835 1.00 91.81 334 LEU A N 1
ATOM 2606 C CA . LEU A 1 334 ? 8.138 8.689 -15.052 1.00 91.81 334 LEU A CA 1
ATOM 2607 C C . LEU A 1 334 ? 9.367 9.267 -15.770 1.00 91.81 334 LEU A C 1
ATOM 2609 O O . LEU A 1 334 ? 9.501 9.101 -16.980 1.00 91.81 334 LEU A O 1
ATOM 2613 N N . GLN A 1 335 ? 10.294 9.879 -15.030 1.00 91.88 335 GLN A N 1
ATOM 2614 C CA . GLN A 1 335 ? 11.530 10.434 -15.585 1.00 91.88 335 GLN A CA 1
ATOM 2615 C C . GLN A 1 335 ? 12.406 9.363 -16.254 1.00 91.88 335 GLN A C 1
ATOM 2617 O O . GLN A 1 335 ? 12.967 9.608 -17.324 1.00 91.88 335 GLN A O 1
ATOM 2622 N N . ASP A 1 336 ? 12.525 8.185 -15.642 1.00 90.81 336 ASP A N 1
ATOM 2623 C CA . ASP A 1 336 ? 13.301 7.060 -16.164 1.00 90.81 336 ASP A CA 1
ATOM 2624 C C . ASP A 1 336 ? 12.725 6.542 -17.485 1.00 90.81 336 ASP A C 1
ATOM 2626 O O . ASP A 1 336 ? 13.479 6.203 -18.403 1.00 90.81 336 ASP A O 1
ATOM 2630 N N . PHE A 1 337 ? 11.397 6.558 -17.610 1.00 88.69 337 PHE A N 1
ATOM 2631 C CA . PHE A 1 337 ? 10.718 6.244 -18.857 1.00 88.69 337 PHE A CA 1
ATOM 2632 C C . PHE A 1 337 ? 10.926 7.330 -19.925 1.00 88.69 337 PHE A C 1
ATOM 2634 O O . PHE A 1 337 ? 11.314 7.006 -21.046 1.00 88.69 337 PHE A O 1
ATOM 2641 N N . GLU A 1 338 ? 10.689 8.602 -19.591 1.00 85.50 338 GLU A N 1
ATOM 2642 C CA . GLU A 1 338 ? 10.704 9.702 -20.567 1.00 85.50 338 GLU A CA 1
ATOM 2643 C C . GLU A 1 338 ? 12.115 10.040 -21.071 1.00 85.50 338 GLU A C 1
ATOM 2645 O O . GLU A 1 338 ? 12.290 10.323 -22.255 1.00 85.50 338 GLU A O 1
ATOM 2650 N N . ASN A 1 339 ? 13.124 9.993 -20.195 1.00 85.12 339 ASN A N 1
ATOM 2651 C CA . ASN A 1 339 ? 14.455 10.530 -20.497 1.00 85.12 339 ASN A CA 1
ATOM 2652 C C . ASN A 1 339 ? 15.544 9.462 -20.624 1.00 85.12 339 ASN A C 1
ATOM 2654 O O . ASN A 1 339 ? 16.498 9.653 -21.376 1.00 85.12 339 ASN A O 1
ATOM 2658 N N . ASN A 1 340 ? 15.423 8.346 -19.900 1.00 80.06 340 ASN A N 1
ATOM 2659 C CA . ASN A 1 340 ? 16.536 7.405 -19.732 1.00 80.06 340 ASN A CA 1
ATOM 2660 C C . ASN A 1 340 ? 16.348 6.090 -20.501 1.00 80.06 340 ASN A C 1
ATOM 2662 O O . ASN A 1 340 ? 17.276 5.285 -20.546 1.00 80.06 340 ASN A O 1
ATOM 2666 N N . ASN A 1 341 ? 15.173 5.860 -21.107 1.00 84.19 341 ASN A N 1
ATOM 2667 C CA . ASN A 1 341 ? 14.797 4.567 -21.694 1.00 84.19 341 ASN A CA 1
ATOM 2668 C C . ASN A 1 341 ? 15.027 3.406 -20.701 1.00 84.19 341 ASN A C 1
ATOM 2670 O O . ASN A 1 341 ? 15.487 2.324 -21.070 1.00 84.19 341 ASN A O 1
ATOM 2674 N N . THR A 1 342 ? 14.720 3.662 -19.429 1.00 89.12 342 THR A N 1
ATOM 2675 C CA . THR A 1 342 ? 14.906 2.748 -18.302 1.00 89.12 342 THR A CA 1
ATOM 2676 C C . THR A 1 342 ? 13.539 2.299 -17.801 1.00 89.12 342 THR A C 1
ATOM 2678 O O . THR A 1 342 ? 12.614 3.097 -17.654 1.00 89.12 342 THR A O 1
ATOM 2681 N N . LEU A 1 343 ? 13.400 1.008 -17.509 1.00 92.31 343 LEU A N 1
ATOM 2682 C CA . LEU A 1 343 ? 12.228 0.467 -16.834 1.00 92.31 343 LEU A CA 1
ATOM 2683 C C . LEU A 1 343 ? 12.312 0.810 -15.345 1.00 92.31 343 LEU A C 1
ATOM 2685 O O . LEU A 1 343 ? 12.934 0.083 -14.570 1.00 92.31 343 LEU A O 1
ATOM 2689 N N . GLY A 1 344 ? 11.669 1.906 -14.949 1.00 95.00 344 GLY A N 1
ATOM 2690 C CA . GLY A 1 344 ? 11.364 2.176 -13.548 1.00 95.00 344 GLY A CA 1
ATOM 2691 C C . GLY A 1 344 ? 10.218 1.281 -13.069 1.00 95.00 344 GLY A C 1
ATOM 2692 O O . GLY A 1 344 ? 9.119 1.329 -13.629 1.00 95.00 344 GLY A O 1
ATOM 2693 N N . ILE A 1 345 ? 10.464 0.466 -12.043 1.00 97.00 345 ILE A N 1
ATOM 2694 C CA . ILE A 1 345 ? 9.452 -0.387 -11.406 1.00 97.00 345 ILE A CA 1
ATOM 2695 C C . ILE A 1 345 ? 9.521 -0.261 -9.887 1.00 97.00 345 ILE A C 1
ATOM 2697 O O . ILE A 1 345 ? 10.593 -0.358 -9.294 1.00 97.00 345 ILE A O 1
ATOM 2701 N N . GLY A 1 346 ? 8.371 -0.036 -9.257 1.00 97.56 346 GLY A N 1
ATOM 2702 C CA . GLY A 1 346 ? 8.248 0.142 -7.813 1.00 97.56 346 GLY A CA 1
ATOM 2703 C C . GLY A 1 346 ? 7.064 -0.609 -7.229 1.00 97.56 346 GLY A C 1
ATOM 2704 O O . GLY A 1 346 ? 6.226 -1.134 -7.963 1.00 97.56 346 GLY A O 1
ATOM 2705 N N . PHE A 1 347 ? 6.958 -0.621 -5.905 1.00 98.38 347 PHE A N 1
ATOM 2706 C CA . PHE A 1 347 ? 5.739 -1.034 -5.215 1.00 98.38 347 PHE A CA 1
ATOM 2707 C C . PHE A 1 347 ? 5.362 -0.027 -4.133 1.00 98.38 347 PHE A C 1
ATOM 2709 O O . PHE A 1 347 ? 6.226 0.548 -3.478 1.00 98.38 347 PHE A O 1
ATOM 2716 N N . VAL A 1 348 ? 4.062 0.199 -3.969 1.00 97.06 348 VAL A N 1
ATOM 2717 C CA . VAL A 1 348 ? 3.483 1.191 -3.048 1.00 97.06 348 VAL A CA 1
ATOM 2718 C C . VAL A 1 348 ? 2.096 0.737 -2.602 1.00 97.06 348 VAL A C 1
ATOM 2720 O O . VAL A 1 348 ? 1.563 -0.244 -3.128 1.00 97.06 348 VAL A O 1
ATOM 2723 N N . ARG A 1 349 ? 1.472 1.461 -1.670 1.00 96.06 349 ARG A N 1
ATOM 2724 C CA . ARG A 1 349 ? 0.066 1.228 -1.322 1.00 96.06 349 ARG A CA 1
ATOM 2725 C C . ARG A 1 349 ? -0.867 1.692 -2.436 1.00 96.06 349 ARG A C 1
ATOM 2727 O O . ARG A 1 349 ? -0.614 2.696 -3.105 1.00 96.06 349 ARG A O 1
ATOM 2734 N N . LEU A 1 350 ? -1.983 0.992 -2.607 1.00 95.56 350 LEU A N 1
ATOM 2735 C CA . LEU A 1 350 ? -3.029 1.367 -3.550 1.00 95.56 350 LEU A CA 1
ATOM 2736 C C . LEU A 1 350 ? -3.593 2.739 -3.191 1.00 95.56 350 LEU A C 1
ATOM 2738 O O . LEU A 1 350 ? -3.743 3.567 -4.082 1.00 95.56 350 LEU A O 1
ATOM 2742 N N . SER A 1 351 ? -3.808 3.010 -1.903 1.00 92.50 351 SER A N 1
ATOM 2743 C CA . SER A 1 351 ? -4.237 4.323 -1.402 1.00 92.50 351 SER A CA 1
ATOM 2744 C C . SER A 1 351 ? -3.339 5.489 -1.846 1.00 92.50 351 SER A C 1
ATOM 2746 O O . SER A 1 351 ? -3.805 6.619 -1.963 1.00 92.50 351 SER A O 1
ATOM 2748 N N . GLN A 1 352 ? -2.067 5.223 -2.163 1.00 92.50 352 GLN A N 1
ATOM 2749 C CA . GLN A 1 352 ? -1.115 6.221 -2.662 1.00 92.50 352 GLN A CA 1
ATOM 2750 C C . GLN A 1 352 ? -1.063 6.287 -4.188 1.00 92.50 352 GLN A C 1
ATOM 2752 O O . GLN A 1 352 ? -0.919 7.373 -4.742 1.00 92.50 352 GLN A O 1
ATOM 2757 N N . ALA A 1 353 ? -1.142 5.139 -4.867 1.00 93.56 353 ALA A N 1
ATOM 2758 C CA . ALA A 1 353 ? -1.087 5.051 -6.329 1.00 93.56 353 ALA A CA 1
ATOM 2759 C C . ALA A 1 353 ? -2.426 5.376 -7.009 1.00 93.56 353 ALA A C 1
ATOM 2761 O O . ALA A 1 353 ? -2.461 5.725 -8.191 1.00 93.56 353 ALA A O 1
ATOM 2762 N N . PHE A 1 354 ? -3.541 5.248 -6.293 1.00 91.81 354 PHE A N 1
ATOM 2763 C CA . PHE A 1 354 ? -4.862 5.540 -6.825 1.00 91.81 354 PHE A CA 1
ATOM 2764 C C . PHE A 1 354 ? -4.970 7.021 -7.215 1.00 91.81 354 PHE A C 1
ATOM 2766 O O . PHE A 1 354 ? -4.474 7.907 -6.521 1.00 91.81 354 PHE A O 1
ATOM 2773 N N . ASN A 1 355 ? -5.597 7.291 -8.364 1.00 88.62 355 ASN A N 1
ATOM 2774 C CA . ASN A 1 355 ? -5.696 8.622 -8.982 1.00 88.62 355 ASN A CA 1
ATOM 2775 C C . ASN A 1 355 ? -4.358 9.322 -9.310 1.00 88.62 355 ASN A C 1
ATOM 2777 O O . ASN A 1 355 ? -4.363 10.519 -9.638 1.00 88.62 355 ASN A O 1
ATOM 2781 N N . GLN A 1 356 ? -3.233 8.598 -9.283 1.00 90.19 356 GLN A N 1
ATOM 2782 C CA . GLN A 1 356 ? -1.942 9.111 -9.741 1.00 90.19 356 GLN A CA 1
ATOM 2783 C C . GLN A 1 356 ? -1.799 8.977 -11.254 1.00 90.19 356 GLN A C 1
ATOM 2785 O O . GLN A 1 356 ? -2.221 7.995 -11.855 1.00 90.19 356 GLN A O 1
ATOM 2790 N N . CYS A 1 357 ? -1.187 9.993 -11.856 1.00 88.62 357 CYS A N 1
ATOM 2791 C CA . CYS A 1 357 ? -1.056 10.127 -13.307 1.00 88.62 357 CYS A CA 1
ATOM 2792 C C . CYS A 1 357 ? 0.286 9.664 -13.867 1.00 88.62 357 CYS A C 1
ATOM 2794 O O . CYS A 1 357 ? 0.451 9.519 -15.068 1.00 88.62 357 CYS A O 1
ATOM 2796 N N . SER A 1 358 ? 1.276 9.490 -13.009 1.00 90.94 358 SER A N 1
ATOM 2797 C CA . SER A 1 358 ? 2.642 9.143 -13.394 1.00 90.94 358 SER A CA 1
ATOM 2798 C C . SER A 1 358 ? 2.861 7.637 -13.471 1.00 90.94 358 SER A C 1
ATOM 2800 O O . SER A 1 358 ? 3.859 7.188 -14.032 1.00 90.94 358 SER A O 1
ATOM 2802 N N . VAL A 1 359 ? 1.946 6.844 -12.909 1.00 95.12 359 VAL A N 1
ATOM 2803 C CA . VAL A 1 359 ? 2.141 5.411 -12.721 1.00 95.12 359 VAL A CA 1
ATOM 2804 C C . VAL A 1 359 ? 0.910 4.579 -13.053 1.00 95.12 359 VAL A C 1
ATOM 2806 O O . VAL A 1 359 ? -0.225 4.989 -12.831 1.00 95.12 359 VAL A O 1
ATOM 2809 N N . TYR A 1 360 ? 1.155 3.379 -13.572 1.00 96.06 360 TYR A N 1
ATOM 2810 C CA . TYR A 1 360 ? 0.156 2.364 -13.880 1.00 96.06 360 TYR A CA 1
ATOM 2811 C C . TYR A 1 360 ? 0.319 1.172 -12.924 1.00 96.06 360 TYR A C 1
ATOM 2813 O O . TYR A 1 360 ? 1.408 0.586 -12.886 1.00 96.06 360 TYR A O 1
ATOM 2821 N N . PRO A 1 361 ? -0.732 0.766 -12.186 1.00 97.19 361 PRO A N 1
ATOM 2822 C CA . PRO A 1 361 ? -0.687 -0.420 -11.340 1.00 97.19 361 PRO A CA 1
ATOM 2823 C C . PRO A 1 361 ? -0.859 -1.697 -12.176 1.00 97.19 361 PRO A C 1
ATOM 2825 O O . PRO A 1 361 ? -1.884 -1.924 -12.826 1.00 97.19 361 PRO A O 1
ATOM 2828 N N . LEU A 1 362 ? 0.158 -2.556 -12.153 1.00 97.56 362 LEU A N 1
ATOM 2829 C CA . LEU A 1 362 ? 0.154 -3.848 -12.833 1.00 97.56 362 LEU A CA 1
ATOM 2830 C C . LEU A 1 362 ? -0.746 -4.853 -12.107 1.00 97.56 362 LEU A C 1
ATOM 2832 O O . LEU A 1 362 ? -0.737 -4.957 -10.882 1.00 97.56 362 LEU A O 1
ATOM 2836 N N . ALA A 1 363 ? -1.462 -5.666 -12.882 1.00 96.75 363 ALA A N 1
ATOM 2837 C CA . ALA A 1 363 ? -2.172 -6.823 -12.358 1.00 96.75 363 ALA A CA 1
ATOM 2838 C C . ALA A 1 363 ? -1.177 -7.892 -11.874 1.00 96.75 363 ALA A C 1
ATOM 2840 O O . ALA A 1 363 ? -0.175 -8.167 -12.539 1.00 96.75 363 ALA A O 1
ATOM 2841 N N . ILE A 1 364 ? -1.469 -8.553 -10.752 1.00 95.06 364 ILE A N 1
ATOM 2842 C CA . ILE A 1 364 ? -0.574 -9.574 -10.196 1.00 95.06 364 ILE A CA 1
ATOM 2843 C C . ILE A 1 364 ? -1.053 -10.965 -10.568 1.00 95.06 364 ILE A C 1
ATOM 2845 O O . ILE A 1 364 ? -2.177 -11.372 -10.276 1.00 95.06 364 ILE A O 1
ATOM 2849 N N . LYS A 1 365 ? -0.166 -11.734 -11.188 1.00 90.62 365 LYS A N 1
ATOM 2850 C CA . LYS A 1 365 ? -0.408 -13.122 -11.556 1.00 90.62 365 LYS A CA 1
ATOM 2851 C C . LYS A 1 365 ? 0.258 -14.055 -10.545 1.00 90.62 365 LYS A C 1
ATOM 2853 O O . LYS A 1 365 ? 1.485 -14.108 -10.430 1.00 90.62 365 LYS A O 1
ATOM 2858 N N . LYS A 1 366 ? -0.549 -14.828 -9.814 1.00 82.06 366 LYS A N 1
ATOM 2859 C CA . LYS A 1 366 ? -0.034 -15.883 -8.933 1.00 82.06 366 LYS A CA 1
ATOM 2860 C C . LYS A 1 366 ? 0.514 -17.009 -9.811 1.00 82.06 366 LYS A C 1
ATOM 2862 O O . LYS A 1 366 ? -0.208 -17.551 -10.645 1.00 82.06 366 LYS A O 1
ATOM 2867 N N . HIS A 1 367 ? 1.795 -17.338 -9.665 1.00 67.31 367 HIS A N 1
ATOM 2868 C CA . HIS A 1 367 ? 2.352 -18.513 -10.326 1.00 67.31 367 HIS A CA 1
ATOM 2869 C C . HIS A 1 367 ? 1.807 -19.744 -9.598 1.00 67.31 367 HIS A C 1
ATOM 2871 O O . HIS A 1 367 ? 2.038 -19.901 -8.402 1.00 67.31 367 HIS A O 1
ATOM 2877 N N . SER A 1 368 ? 1.054 -20.595 -10.288 1.00 54.47 368 SER A N 1
ATOM 2878 C CA . SER A 1 368 ? 0.600 -21.869 -9.737 1.00 54.47 368 SER A CA 1
ATOM 2879 C C . SER A 1 368 ? 1.188 -22.991 -10.582 1.00 54.47 368 SER A C 1
ATOM 2881 O O . SER A 1 368 ? 1.076 -22.992 -11.806 1.00 54.47 368 SER A O 1
ATOM 2883 N N . SER A 1 369 ? 1.882 -23.900 -9.902 1.00 52.75 369 SER A N 1
ATOM 2884 C CA . SER A 1 369 ? 2.625 -25.030 -10.467 1.00 52.75 369 SER A CA 1
ATOM 2885 C C . SER A 1 369 ? 1.727 -26.029 -11.209 1.00 52.75 369 SER A C 1
ATOM 2887 O O . SER A 1 369 ? 2.213 -26.777 -12.052 1.00 52.75 369 SER A O 1
ATOM 2889 N N . ASP A 1 370 ? 0.417 -26.014 -10.943 1.00 51.72 370 ASP A N 1
ATOM 2890 C CA . ASP A 1 370 ? -0.551 -26.918 -11.563 1.00 51.72 370 ASP A CA 1
ATOM 2891 C C . ASP A 1 370 ? -1.016 -26.389 -12.919 1.00 51.72 370 ASP A C 1
ATOM 2893 O O . ASP A 1 370 ? -2.075 -25.771 -13.074 1.00 51.72 370 ASP A O 1
ATOM 2897 N N . HIS A 1 371 ? -0.199 -26.647 -13.936 1.00 55.19 371 HIS A N 1
ATOM 2898 C CA . HIS A 1 371 ? -0.456 -26.245 -15.318 1.00 55.19 371 HIS A CA 1
ATOM 2899 C C . HIS A 1 371 ? -1.817 -26.733 -15.852 1.00 55.19 371 HIS A C 1
ATOM 2901 O O . HIS A 1 371 ? -2.448 -26.037 -16.646 1.00 55.19 371 HIS A O 1
ATOM 2907 N N . ILE A 1 372 ? -2.287 -27.901 -15.398 1.00 58.38 372 ILE A N 1
ATOM 2908 C CA . ILE A 1 372 ? -3.511 -28.542 -15.902 1.00 58.38 372 ILE A CA 1
ATOM 2909 C C . ILE A 1 372 ? -4.766 -27.905 -15.297 1.00 58.38 372 ILE A C 1
ATOM 2911 O O . ILE A 1 372 ? -5.670 -27.509 -16.030 1.00 58.38 372 ILE A O 1
ATOM 2915 N N . ILE A 1 373 ? -4.813 -27.735 -13.972 1.00 58.09 373 ILE A N 1
ATOM 2916 C CA . ILE A 1 373 ? -5.979 -27.148 -13.301 1.00 58.09 373 ILE A CA 1
ATOM 2917 C C . ILE A 1 373 ? -6.148 -25.689 -13.747 1.00 58.09 373 ILE A C 1
ATOM 2919 O O . ILE A 1 373 ? -7.224 -25.302 -14.190 1.00 58.09 373 ILE A O 1
ATOM 2923 N N . ASN A 1 374 ? -5.087 -24.878 -13.751 1.00 54.38 374 ASN A N 1
ATOM 2924 C CA . ASN A 1 374 ? -5.207 -23.454 -14.095 1.00 54.38 374 ASN A CA 1
ATOM 2925 C C . ASN A 1 374 ? -5.639 -23.183 -15.541 1.00 54.38 374 ASN A C 1
ATOM 2927 O O . ASN A 1 374 ? -6.250 -22.142 -15.797 1.00 54.38 374 ASN A O 1
ATOM 2931 N N . TYR A 1 375 ? -5.337 -24.101 -16.465 1.00 53.91 375 TYR A N 1
ATOM 2932 C CA . TYR A 1 375 ? -5.816 -24.039 -17.844 1.00 53.91 375 TYR A CA 1
ATOM 2933 C C . TYR A 1 375 ? -7.332 -24.275 -17.923 1.00 53.91 375 TYR A C 1
ATOM 2935 O O . TYR A 1 375 ? -8.027 -23.547 -18.626 1.00 53.91 375 TYR A O 1
ATOM 2943 N N . ILE A 1 376 ? -7.857 -25.218 -17.134 1.00 57.91 376 ILE A N 1
ATOM 2944 C CA . ILE A 1 376 ? -9.284 -25.575 -17.117 1.00 57.91 376 ILE A CA 1
ATOM 2945 C C . ILE A 1 376 ? -10.138 -24.483 -16.447 1.00 57.91 3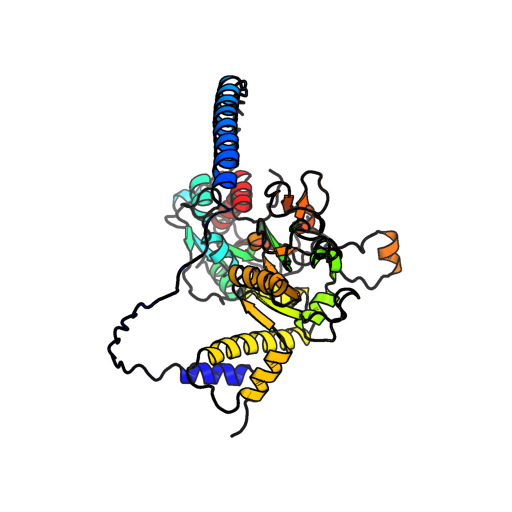76 ILE A C 1
ATOM 2947 O O . ILE A 1 376 ? -11.213 -24.158 -16.940 1.00 57.91 376 ILE A O 1
ATOM 2951 N N . ILE A 1 377 ? -9.664 -23.876 -15.351 1.00 59.62 377 ILE A N 1
ATOM 2952 C CA . ILE A 1 377 ? -10.435 -22.882 -14.569 1.00 59.62 377 ILE A CA 1
ATOM 2953 C C . ILE A 1 377 ? -10.046 -21.418 -14.824 1.00 59.62 377 ILE A C 1
ATOM 2955 O O . ILE A 1 377 ? -10.476 -20.531 -14.089 1.00 59.62 377 ILE A O 1
ATOM 2959 N N . ASN A 1 378 ? -9.244 -21.130 -15.857 1.00 54.66 378 ASN A N 1
ATOM 2960 C CA . ASN A 1 378 ? -8.850 -19.764 -16.242 1.00 54.66 378 ASN A CA 1
ATOM 2961 C C . ASN A 1 378 ? -8.243 -18.939 -15.077 1.00 54.66 378 ASN A C 1
ATOM 2963 O O . ASN A 1 378 ? -8.274 -17.707 -15.079 1.00 54.66 378 ASN A O 1
ATOM 2967 N N . ARG A 1 379 ? -7.662 -19.620 -14.075 1.00 58.34 379 ARG A N 1
ATOM 2968 C CA . ARG A 1 379 ? -7.029 -19.020 -12.882 1.00 58.34 379 ARG A CA 1
ATOM 2969 C C . ARG A 1 379 ? -5.666 -18.386 -13.176 1.00 58.34 379 ARG A C 1
ATOM 2971 O O . ARG A 1 379 ? -5.038 -17.823 -12.290 1.00 58.34 379 ARG A O 1
ATOM 2978 N N . ASN A 1 380 ? -5.214 -18.453 -14.427 1.00 62.50 380 ASN A N 1
ATOM 2979 C CA . ASN A 1 380 ? -3.908 -17.962 -14.861 1.00 62.50 380 ASN A CA 1
ATOM 2980 C C . ASN A 1 380 ? -3.920 -16.488 -15.324 1.00 62.50 380 ASN A C 1
ATOM 2982 O O . ASN A 1 380 ? -2.974 -16.045 -15.987 1.00 62.50 380 ASN A O 1
ATOM 2986 N N . ARG A 1 381 ? -4.999 -15.745 -15.041 1.00 79.56 381 ARG A N 1
ATOM 2987 C CA . ARG A 1 381 ? -5.131 -14.316 -15.359 1.00 79.56 381 ARG A CA 1
ATOM 2988 C C . ARG A 1 381 ? -4.563 -13.471 -14.221 1.00 79.56 381 ARG A C 1
ATOM 2990 O O . ARG A 1 381 ? -4.763 -13.803 -13.055 1.00 79.56 381 ARG A O 1
ATOM 2997 N N . GLY A 1 382 ? -3.856 -12.394 -14.563 1.00 88.81 382 GLY A N 1
ATOM 2998 C CA . GLY A 1 382 ? -3.468 -11.385 -13.583 1.00 88.81 382 GLY A CA 1
ATOM 2999 C C . GLY A 1 382 ? -4.700 -10.821 -12.875 1.00 88.81 382 GLY A C 1
ATOM 3000 O O . GLY A 1 382 ? -5.731 -10.578 -13.502 1.00 88.81 382 GLY A O 1
ATOM 3001 N N . VAL A 1 383 ? -4.595 -10.643 -11.563 1.00 93.38 383 VAL A N 1
ATOM 3002 C CA . VAL A 1 383 ? -5.630 -10.036 -10.730 1.00 93.38 383 VAL A CA 1
ATOM 3003 C C . VAL A 1 383 ? -5.340 -8.540 -10.653 1.00 93.38 383 VAL A C 1
ATOM 3005 O O . VAL A 1 383 ? -4.299 -8.142 -10.135 1.00 93.38 383 VAL A O 1
ATOM 3008 N N . GLN A 1 384 ? -6.230 -7.726 -11.213 1.00 95.94 384 GLN A N 1
ATOM 3009 C CA . GLN A 1 384 ? -6.128 -6.266 -11.234 1.00 95.94 384 GLN A CA 1
ATOM 3010 C C . GLN A 1 384 ? -6.989 -5.676 -10.112 1.00 95.94 384 GLN A C 1
ATOM 3012 O O . GLN A 1 384 ? -8.134 -6.088 -9.953 1.00 95.94 384 GLN A O 1
ATOM 3017 N N . VAL A 1 385 ? -6.445 -4.720 -9.358 1.00 95.88 385 VAL A N 1
ATOM 3018 C CA . VAL A 1 385 ? -7.134 -4.072 -8.228 1.00 95.88 385 VAL A CA 1
ATOM 3019 C C . VAL A 1 385 ? -8.034 -2.916 -8.644 1.00 95.88 385 VAL A C 1
ATOM 3021 O O . VAL A 1 385 ? -8.841 -2.478 -7.837 1.00 95.88 385 VAL A O 1
ATOM 3024 N N . LEU A 1 386 ? -7.896 -2.408 -9.870 1.00 95.69 386 LEU A N 1
ATOM 3025 C CA . LEU A 1 386 ? -8.730 -1.334 -10.406 1.00 95.69 386 LEU A CA 1
ATOM 3026 C C . LEU A 1 386 ? -9.676 -1.846 -11.495 1.00 95.69 386 LEU A C 1
ATOM 3028 O O . LEU A 1 386 ? -9.260 -2.526 -12.437 1.00 95.69 386 LEU A O 1
ATOM 3032 N N . VAL A 1 387 ? -10.939 -1.447 -11.410 1.00 95.31 387 VAL A N 1
ATOM 3033 C CA . VAL A 1 387 ? -11.960 -1.724 -12.426 1.00 95.31 387 VAL A CA 1
ATOM 3034 C C . VAL A 1 387 ? -12.576 -0.432 -12.932 1.00 95.31 387 VAL A C 1
ATOM 3036 O O . VAL A 1 387 ? -12.645 0.562 -12.216 1.00 95.31 387 VAL A O 1
ATOM 3039 N N . GLU A 1 388 ? -13.015 -0.446 -14.183 1.00 94.75 388 GLU A N 1
ATOM 3040 C CA . GLU A 1 388 ? -13.797 0.620 -14.799 1.00 94.75 388 GLU A CA 1
ATOM 3041 C C . GLU A 1 388 ? -15.269 0.551 -14.342 1.00 94.75 388 GLU A C 1
ATOM 3043 O O . GLU A 1 388 ? -15.729 -0.458 -13.804 1.00 94.75 388 GLU A O 1
ATOM 3048 N N . ARG A 1 389 ? -16.070 1.585 -14.639 1.00 92.00 389 ARG A N 1
ATOM 3049 C CA . ARG A 1 389 ? -17.526 1.616 -14.346 1.00 92.00 389 ARG A CA 1
ATOM 3050 C C . ARG A 1 389 ? -18.332 0.438 -14.890 1.00 92.00 389 ARG A C 1
ATOM 3052 O O . ARG A 1 389 ? -19.387 0.123 -14.355 1.00 92.00 389 ARG A O 1
ATOM 3059 N N . ASN A 1 390 ? -17.857 -0.204 -15.951 1.00 91.69 390 ASN A N 1
ATOM 3060 C CA . ASN A 1 390 ? -18.487 -1.392 -16.531 1.00 91.69 390 ASN A CA 1
ATOM 3061 C C . ASN A 1 390 ? -18.125 -2.696 -15.776 1.00 91.69 390 ASN A C 1
ATOM 3063 O O . ASN A 1 390 ? -18.490 -3.779 -16.235 1.00 91.69 390 ASN A O 1
ATOM 3067 N N . GLY A 1 391 ? -17.372 -2.604 -14.672 1.00 92.38 391 GLY A N 1
ATOM 3068 C CA . GLY A 1 391 ? -16.892 -3.728 -13.868 1.00 92.38 391 GLY A CA 1
ATOM 3069 C C . GLY A 1 391 ? -15.715 -4.496 -14.477 1.00 92.38 391 GLY A C 1
ATOM 3070 O O . GLY A 1 391 ? -15.297 -5.513 -13.928 1.00 92.38 391 GLY A O 1
ATOM 3071 N N . LYS A 1 392 ? -15.173 -4.063 -15.621 1.00 94.25 392 LYS A N 1
ATOM 3072 C CA . LYS A 1 392 ? -14.008 -4.702 -16.242 1.00 94.25 392 LYS A CA 1
ATOM 3073 C C . LYS A 1 392 ? -12.719 -4.174 -15.614 1.00 94.25 392 LYS A C 1
ATOM 3075 O O . LYS A 1 392 ? -12.633 -2.982 -15.331 1.00 94.25 392 LYS A O 1
ATOM 3080 N N . PRO A 1 393 ? -11.694 -5.025 -15.447 1.00 95.31 393 PRO A N 1
ATOM 3081 C CA . PRO A 1 393 ? -10.357 -4.578 -15.077 1.00 95.31 393 PRO A CA 1
ATOM 3082 C C . PRO A 1 393 ? -9.842 -3.473 -15.997 1.00 95.31 393 PRO A C 1
ATOM 3084 O O . PRO A 1 393 ? -10.012 -3.574 -17.215 1.00 95.31 393 PRO A O 1
ATOM 3087 N N . ILE A 1 394 ? -9.145 -2.481 -15.434 1.00 94.31 394 ILE A N 1
ATOM 3088 C CA . ILE A 1 394 ? -8.405 -1.522 -16.260 1.00 94.31 394 ILE A CA 1
ATOM 3089 C C . ILE A 1 394 ? -7.384 -2.257 -17.134 1.00 94.31 394 ILE A C 1
ATOM 3091 O O . ILE A 1 394 ? -6.843 -3.309 -16.767 1.00 94.31 394 ILE A O 1
ATOM 3095 N N . THR A 1 395 ? -7.097 -1.682 -18.293 1.00 93.25 395 THR A N 1
ATOM 3096 C CA . THR A 1 395 ? -6.114 -2.218 -19.234 1.00 93.25 395 THR A CA 1
ATOM 3097 C C . THR A 1 395 ? -4.989 -1.210 -19.453 1.00 93.25 395 THR A C 1
ATOM 3099 O O . THR A 1 395 ? -5.178 -0.025 -19.191 1.00 93.25 395 THR A O 1
ATOM 3102 N N . PRO A 1 396 ? -3.852 -1.616 -20.045 1.00 91.75 396 PRO A N 1
ATOM 3103 C CA . PRO A 1 396 ? -2.815 -0.682 -20.494 1.00 91.75 396 PRO A CA 1
ATOM 3104 C C . PRO A 1 396 ? -3.279 0.426 -21.456 1.00 91.75 396 PRO A C 1
ATOM 3106 O O . PRO A 1 396 ? -2.487 1.300 -21.792 1.00 91.75 396 PRO A O 1
ATOM 3109 N N . ARG A 1 397 ? -4.513 0.348 -21.973 1.00 89.50 397 ARG A N 1
ATOM 3110 C CA . ARG A 1 397 ? -5.137 1.362 -22.836 1.00 89.50 397 ARG A CA 1
ATOM 3111 C C . ARG A 1 397 ? -6.140 2.247 -22.092 1.00 89.50 397 ARG A C 1
ATOM 3113 O O . ARG A 1 397 ? -6.631 3.200 -22.685 1.00 89.50 397 ARG A O 1
ATOM 3120 N N . THR A 1 398 ? -6.468 1.922 -20.844 1.00 89.31 398 THR A N 1
ATOM 3121 C CA . THR A 1 398 ? -7.336 2.752 -20.010 1.00 89.31 398 THR A CA 1
ATOM 3122 C C . THR A 1 398 ? -6.593 4.042 -19.675 1.00 89.31 398 THR A C 1
ATOM 3124 O O . THR A 1 398 ? -5.458 4.011 -19.200 1.00 89.31 398 THR A O 1
ATOM 3127 N N . ASP A 1 399 ? -7.235 5.174 -19.941 1.00 87.75 399 ASP A N 1
ATOM 3128 C CA . ASP A 1 399 ? -6.697 6.494 -19.640 1.00 87.75 399 ASP A CA 1
ATOM 3129 C C . ASP A 1 399 ? -6.870 6.814 -18.146 1.00 87.75 399 ASP A C 1
ATOM 3131 O O . ASP A 1 399 ? -7.953 7.173 -17.686 1.00 87.75 399 ASP A O 1
ATOM 3135 N N . LEU A 1 400 ? -5.790 6.673 -17.375 1.00 87.75 400 LEU A N 1
ATOM 3136 C CA . LEU A 1 400 ? -5.796 6.951 -15.938 1.00 87.75 400 LEU A CA 1
ATOM 3137 C C . LEU A 1 400 ? -5.773 8.457 -15.612 1.00 87.75 400 LEU A C 1
ATOM 3139 O O . LEU A 1 400 ? -6.032 8.838 -14.470 1.00 87.75 400 LEU A O 1
ATOM 3143 N N . CYS A 1 401 ? -5.498 9.325 -16.592 1.00 86.62 401 CYS A N 1
ATOM 3144 C CA . CYS A 1 401 ? -5.324 10.760 -16.378 1.00 86.62 401 CYS A CA 1
ATOM 3145 C C . CYS A 1 401 ? -6.503 11.602 -16.837 1.00 86.62 401 CYS A C 1
ATOM 3147 O O . CYS A 1 401 ? -7.056 12.357 -16.034 1.00 86.62 401 CYS A O 1
ATOM 3149 N N . GLY A 1 402 ? -6.902 11.477 -18.099 1.00 83.31 402 GLY A N 1
ATOM 3150 C CA . GLY A 1 402 ? -8.047 12.199 -18.646 1.00 83.31 402 GLY A CA 1
ATOM 3151 C C . GLY A 1 402 ? -9.383 11.646 -18.152 1.00 83.31 402 GLY A C 1
ATOM 3152 O O . GLY A 1 402 ? -10.379 12.366 -18.142 1.00 83.31 402 GLY A O 1
ATOM 3153 N N . SER A 1 403 ? -9.402 10.403 -17.658 1.00 81.81 403 SER A N 1
ATOM 3154 C CA . SER A 1 403 ? -10.620 9.729 -17.191 1.00 81.81 403 SER A CA 1
ATOM 3155 C C . SER A 1 403 ? -10.617 9.431 -15.685 1.00 81.81 403 SER A C 1
ATOM 3157 O O . SER A 1 403 ? -11.160 8.411 -15.249 1.00 81.81 403 SER A O 1
ATOM 3159 N N . LYS A 1 404 ? -10.039 10.307 -14.850 1.00 83.88 404 LYS A N 1
ATOM 3160 C CA . LYS A 1 404 ? -10.154 10.177 -13.382 1.00 83.88 404 LYS A CA 1
ATOM 3161 C C . LYS A 1 404 ? -11.625 10.062 -12.958 1.00 83.88 404 LYS A C 1
ATOM 3163 O O . LYS A 1 404 ? -12.489 10.781 -13.452 1.00 83.88 404 LYS A O 1
ATOM 3168 N N . GLY A 1 405 ? -11.920 9.119 -12.062 1.00 84.50 405 GLY A N 1
ATOM 3169 C CA . GLY A 1 405 ? -13.294 8.792 -11.650 1.00 84.50 405 GLY A CA 1
ATOM 3170 C C . GLY A 1 405 ? -14.072 7.884 -12.619 1.00 84.50 405 GLY A C 1
ATOM 3171 O O . GLY A 1 405 ? -15.263 7.627 -12.407 1.00 84.50 405 GLY A O 1
ATOM 3172 N N . SER A 1 406 ? -13.441 7.384 -13.688 1.00 87.19 406 SER A N 1
ATOM 3173 C CA . SER A 1 406 ? -13.983 6.295 -14.523 1.00 87.19 406 SER A CA 1
ATOM 3174 C C . SER A 1 406 ? -13.580 4.898 -14.036 1.00 87.19 406 SER A C 1
ATOM 3176 O O . SER A 1 406 ? -14.159 3.907 -14.485 1.00 87.19 406 SER A O 1
ATOM 3178 N N . TYR A 1 407 ? -12.636 4.830 -13.095 1.00 92.12 407 TYR A N 1
ATOM 3179 C CA . TYR A 1 407 ? -12.140 3.610 -12.474 1.00 92.12 407 TYR A CA 1
ATOM 3180 C C . TYR A 1 407 ? -12.074 3.751 -10.949 1.00 92.12 407 TYR A C 1
ATOM 3182 O O . TYR A 1 407 ? -11.978 4.861 -10.421 1.00 92.12 407 TYR A O 1
ATOM 3190 N N . PHE A 1 408 ? -12.135 2.625 -10.243 1.00 93.19 408 PHE A N 1
ATOM 3191 C CA . PHE A 1 408 ? -12.147 2.557 -8.781 1.00 93.19 408 PHE A CA 1
ATOM 3192 C C . PHE A 1 408 ? -11.537 1.240 -8.276 1.00 93.19 408 PHE A C 1
ATOM 3194 O O . PHE A 1 408 ? -11.449 0.274 -9.043 1.00 93.19 408 PHE A O 1
ATOM 3201 N N . PRO A 1 409 ? -11.099 1.186 -7.004 1.00 94.56 409 PRO A N 1
ATOM 3202 C CA . PRO A 1 409 ? -10.694 -0.058 -6.360 1.00 94.56 409 PRO A CA 1
ATOM 3203 C C . PRO A 1 409 ? -11.802 -1.118 -6.413 1.00 94.56 409 PRO A C 1
ATOM 3205 O O . PRO A 1 409 ? -12.932 -0.878 -5.990 1.00 94.56 409 PRO A O 1
ATOM 3208 N N . ASP A 1 410 ? -11.477 -2.308 -6.913 1.00 94.56 410 ASP A N 1
ATOM 3209 C CA . ASP A 1 410 ? -12.362 -3.471 -6.896 1.00 94.56 410 ASP A CA 1
ATOM 3210 C C . ASP A 1 410 ? -12.308 -4.126 -5.514 1.00 94.56 410 ASP A C 1
ATOM 3212 O O . ASP A 1 410 ? -11.409 -4.913 -5.198 1.00 94.56 410 ASP A O 1
ATOM 3216 N N . LYS A 1 411 ? -13.286 -3.789 -4.671 1.00 92.00 411 LYS A N 1
ATOM 3217 C CA . LYS A 1 411 ? -13.372 -4.288 -3.293 1.00 92.00 411 LYS A CA 1
ATOM 3218 C C . LYS A 1 411 ? -13.426 -5.812 -3.205 1.00 92.00 411 LYS A C 1
ATOM 3220 O O . LYS A 1 411 ? -12.836 -6.389 -2.292 1.00 92.00 411 LYS A O 1
ATOM 3225 N N . ASP A 1 412 ? -14.107 -6.476 -4.138 1.00 91.31 412 ASP A N 1
ATOM 3226 C CA . ASP A 1 412 ? -14.318 -7.920 -4.077 1.00 91.31 412 ASP A CA 1
ATOM 3227 C C . ASP A 1 412 ? -13.016 -8.626 -4.472 1.00 91.31 412 ASP A C 1
ATOM 3229 O O . ASP A 1 412 ? -12.634 -9.630 -3.872 1.00 91.31 412 ASP A O 1
ATOM 3233 N N . VAL A 1 413 ? -12.267 -8.068 -5.429 1.00 91.94 413 VAL A N 1
ATOM 3234 C CA . VAL A 1 413 ? -10.899 -8.506 -5.734 1.00 91.94 413 VAL A CA 1
ATOM 3235 C C . VAL A 1 413 ? -9.959 -8.282 -4.554 1.00 91.94 413 VAL A C 1
ATOM 3237 O O . VAL A 1 413 ? -9.243 -9.210 -4.170 1.00 91.94 413 VAL A O 1
ATOM 3240 N N . ILE A 1 414 ? -9.932 -7.075 -3.995 1.00 93.31 414 ILE A N 1
ATOM 3241 C CA . ILE A 1 414 ? -8.972 -6.693 -2.956 1.00 93.31 414 ILE A CA 1
ATOM 3242 C C . ILE A 1 414 ? -9.214 -7.502 -1.680 1.00 93.31 414 ILE A C 1
ATOM 3244 O O . ILE A 1 414 ? -8.267 -8.032 -1.112 1.00 93.31 414 ILE A O 1
ATOM 3248 N N . SER A 1 415 ? -10.461 -7.685 -1.259 1.00 90.38 415 SER A N 1
ATOM 3249 C CA . SER A 1 415 ? -10.780 -8.410 -0.022 1.00 90.38 415 SER A CA 1
ATOM 3250 C C . SER A 1 415 ? -10.561 -9.926 -0.090 1.00 90.38 415 SER A C 1
ATOM 3252 O O . SER A 1 415 ? -10.462 -10.558 0.958 1.00 90.38 415 SER A O 1
ATOM 3254 N N . SER A 1 416 ? -10.489 -10.532 -1.285 1.00 85.00 416 SER A N 1
ATOM 3255 C CA . SER A 1 416 ? -10.540 -12.002 -1.400 1.00 85.00 416 SER A CA 1
ATOM 3256 C C . SER A 1 416 ? -9.535 -12.655 -2.352 1.00 85.00 416 SER A C 1
ATOM 3258 O O . SER A 1 416 ? -9.174 -13.815 -2.154 1.00 85.00 416 SER A O 1
ATOM 3260 N N . ARG A 1 417 ? -9.088 -11.963 -3.408 1.00 88.00 417 ARG A N 1
ATOM 3261 C CA . ARG A 1 417 ? -8.331 -12.584 -4.515 1.00 88.00 417 ARG A CA 1
ATOM 3262 C C . ARG A 1 417 ? -6.963 -11.972 -4.764 1.00 88.00 417 ARG A C 1
ATOM 3264 O O . ARG A 1 417 ? -6.086 -12.663 -5.286 1.00 88.00 417 ARG A O 1
ATOM 3271 N N . TYR A 1 418 ? -6.779 -10.691 -4.468 1.00 92.88 418 TYR A N 1
ATOM 3272 C CA . TYR A 1 418 ? -5.530 -10.012 -4.774 1.00 92.88 418 TYR A CA 1
ATOM 3273 C C . TYR A 1 418 ? -4.418 -10.453 -3.804 1.00 92.88 418 TYR A C 1
ATOM 3275 O O . TYR A 1 418 ? -4.568 -10.327 -2.594 1.00 92.88 418 TYR A O 1
ATOM 3283 N N . PRO A 1 419 ? -3.276 -10.972 -4.288 1.00 90.81 419 PRO A N 1
ATOM 3284 C CA . PRO A 1 419 ? -2.298 -11.638 -3.422 1.00 90.81 419 PRO A CA 1
ATOM 3285 C C . PRO A 1 419 ? -1.558 -10.689 -2.470 1.00 90.81 419 PRO A C 1
ATOM 3287 O O . PRO A 1 419 ? -0.977 -11.139 -1.484 1.00 90.81 419 PRO A O 1
ATOM 3290 N N . LEU A 1 420 ? -1.569 -9.385 -2.749 1.00 94.12 420 LEU A N 1
ATOM 3291 C CA . LEU A 1 420 ? -0.854 -8.376 -1.970 1.00 94.12 420 LEU A CA 1
ATOM 3292 C C . LEU A 1 420 ? -1.798 -7.432 -1.201 1.00 94.12 420 LEU A C 1
ATOM 3294 O O . LEU A 1 420 ? -1.384 -6.343 -0.815 1.00 94.12 420 LEU A O 1
ATOM 3298 N N . SER A 1 421 ? -3.060 -7.822 -0.982 1.00 94.12 421 SER A N 1
ATOM 3299 C CA . SER A 1 421 ? -4.018 -7.056 -0.172 1.00 94.12 421 SER A CA 1
ATOM 3300 C C . SER A 1 421 ? -3.985 -7.420 1.306 1.00 94.12 421 SER A C 1
ATOM 3302 O O . SER A 1 421 ? -3.851 -8.586 1.674 1.00 94.12 421 SER A O 1
ATOM 3304 N N . PHE A 1 422 ? -4.148 -6.445 2.184 1.00 92.56 422 PHE A N 1
ATOM 3305 C CA . PHE A 1 422 ? -4.119 -6.666 3.624 1.00 92.56 422 PHE A CA 1
ATOM 3306 C C . PHE A 1 422 ? -5.293 -5.958 4.301 1.00 92.56 422 PHE A C 1
ATOM 3308 O O . PHE A 1 422 ? -5.674 -4.859 3.887 1.00 92.56 422 PHE A O 1
ATOM 3315 N N . PRO A 1 423 ? -5.901 -6.583 5.325 1.00 93.19 423 PRO A N 1
ATOM 3316 C CA . PRO A 1 423 ? -6.972 -5.944 6.055 1.00 93.19 423 PRO A CA 1
ATOM 3317 C C . PRO A 1 423 ? -6.399 -4.917 7.028 1.00 93.19 423 PRO A C 1
ATOM 3319 O O . PRO A 1 423 ? -5.337 -5.094 7.634 1.00 93.19 423 PRO A O 1
ATOM 3322 N N . LEU A 1 424 ? -7.166 -3.854 7.194 1.00 93.38 424 LEU A N 1
ATOM 3323 C CA . LEU A 1 424 ? -6.987 -2.845 8.215 1.00 93.38 424 LEU A CA 1
ATOM 3324 C C . LEU A 1 424 ? -7.987 -3.138 9.329 1.00 93.38 424 LEU A C 1
ATOM 3326 O O . LEU A 1 424 ? -9.177 -3.336 9.063 1.00 93.38 424 LEU A O 1
ATOM 3330 N N . ILE A 1 425 ? -7.500 -3.221 10.564 1.00 93.31 425 ILE A N 1
ATOM 3331 C CA . ILE A 1 425 ? -8.259 -3.767 11.688 1.00 93.31 425 ILE A CA 1
ATOM 3332 C C . ILE A 1 425 ? -8.250 -2.838 12.902 1.00 93.31 425 ILE A C 1
ATOM 3334 O O . ILE A 1 425 ? -7.288 -2.110 13.149 1.00 93.31 425 ILE A O 1
ATOM 3338 N N . VAL A 1 426 ? -9.313 -2.932 13.700 1.00 93.50 426 VAL A N 1
ATOM 3339 C CA . VAL A 1 426 ? -9.353 -2.438 15.082 1.00 93.50 426 VAL A CA 1
ATOM 3340 C C . VAL A 1 426 ? -9.122 -3.623 16.006 1.00 93.50 426 VAL A C 1
ATOM 3342 O O . VAL A 1 426 ? -9.863 -4.600 15.922 1.00 93.50 426 VAL A O 1
ATOM 3345 N N . VAL A 1 427 ? -8.138 -3.536 16.898 1.00 92.62 427 VAL A N 1
ATOM 3346 C CA . VAL A 1 427 ? -7.838 -4.542 17.929 1.00 92.62 427 VAL A CA 1
ATOM 3347 C C . VAL A 1 427 ? -8.204 -3.997 19.303 1.00 92.62 427 VAL A C 1
ATOM 3349 O O . VAL A 1 427 ? -7.877 -2.858 19.627 1.00 92.62 427 VAL A O 1
ATOM 3352 N N . TYR A 1 428 ? -8.873 -4.792 20.133 1.00 93.50 428 TYR A N 1
ATOM 3353 C CA . TYR A 1 428 ? -9.324 -4.380 21.465 1.00 93.50 428 TYR A CA 1
ATOM 3354 C C . TYR A 1 428 ? -9.395 -5.568 22.438 1.00 93.50 428 TYR A C 1
ATOM 3356 O O . TYR A 1 428 ? -9.463 -6.710 21.990 1.00 93.50 428 TYR A O 1
ATOM 3364 N N . PRO A 1 429 ? -9.382 -5.350 23.768 1.00 92.25 429 PRO A N 1
ATOM 3365 C CA . PRO A 1 429 ? -9.387 -6.444 24.741 1.00 92.25 429 PRO A CA 1
ATOM 3366 C C . PRO A 1 429 ? -10.644 -7.318 24.656 1.00 92.25 429 PRO A C 1
ATOM 3368 O O . PRO A 1 429 ? -11.731 -6.832 24.330 1.00 92.25 429 PRO A O 1
ATOM 3371 N N . LYS A 1 430 ? -10.529 -8.596 25.023 1.00 88.88 430 LYS A N 1
ATOM 3372 C CA . LYS A 1 430 ? -11.673 -9.436 25.398 1.00 88.88 430 LYS A CA 1
ATOM 3373 C C . LYS A 1 430 ? -12.239 -8.982 26.751 1.00 88.88 430 LYS A C 1
ATOM 3375 O O . LYS A 1 430 ? -11.571 -8.318 27.542 1.00 88.88 430 LYS A O 1
ATOM 3380 N N . GLY A 1 431 ? -13.501 -9.324 27.007 1.00 82.38 431 GLY A N 1
ATOM 3381 C CA . GLY A 1 431 ? -14.218 -8.956 28.233 1.00 82.38 431 GLY A CA 1
ATOM 3382 C C . GLY A 1 431 ? -15.186 -7.783 28.062 1.00 82.38 431 GLY A C 1
ATOM 3383 O O . GLY A 1 431 ? -15.020 -6.908 27.211 1.00 82.38 431 GLY A O 1
ATOM 3384 N N . GLU A 1 432 ? -16.248 -7.782 28.861 1.00 73.31 432 GLU A N 1
ATOM 3385 C CA . GLU A 1 432 ? -17.446 -6.978 28.604 1.00 73.31 432 GLU A CA 1
ATOM 3386 C C . GLU A 1 432 ? -17.242 -5.475 28.805 1.00 73.31 432 GLU A C 1
ATOM 3388 O O . GLU A 1 432 ? -17.761 -4.695 28.020 1.00 73.31 432 GLU A O 1
ATOM 3393 N N . THR A 1 433 ? -16.445 -5.051 29.788 1.00 79.06 433 THR A N 1
ATOM 3394 C CA . THR A 1 433 ? -16.273 -3.623 30.114 1.00 79.06 433 THR A CA 1
ATOM 3395 C C . THR A 1 433 ? -15.195 -2.948 29.261 1.00 79.06 433 THR A C 1
ATOM 3397 O O . THR A 1 433 ? -15.415 -1.875 28.708 1.00 79.06 433 THR A O 1
ATOM 3400 N N . ARG A 1 434 ? -14.023 -3.583 29.106 1.00 79.19 434 ARG A N 1
ATOM 3401 C CA . ARG A 1 434 ? -12.873 -2.996 28.387 1.00 79.19 434 ARG A CA 1
ATOM 3402 C C . ARG A 1 434 ? -13.007 -3.058 26.863 1.00 79.19 434 ARG A C 1
ATOM 3404 O O . ARG A 1 434 ? -12.376 -2.260 26.177 1.00 79.19 434 ARG A O 1
ATOM 3411 N N . SER A 1 435 ? -13.831 -3.966 26.332 1.00 85.44 435 SER A N 1
ATOM 3412 C CA . SER A 1 435 ? -14.028 -4.105 24.881 1.00 85.44 435 SER A CA 1
ATOM 3413 C C . SER A 1 435 ? -14.938 -3.041 24.268 1.00 85.44 435 SER A C 1
ATOM 3415 O O . SER A 1 435 ? -14.933 -2.881 23.051 1.00 85.44 435 SER A O 1
ATOM 3417 N N . GLN A 1 436 ? -15.727 -2.324 25.073 1.00 86.50 436 GLN A N 1
ATOM 3418 C CA . GLN A 1 436 ? -16.799 -1.462 24.561 1.00 86.50 436 GLN A CA 1
ATOM 3419 C C . GLN A 1 436 ? -16.270 -0.307 23.725 1.00 86.50 436 GLN A C 1
ATOM 3421 O O . GLN A 1 436 ? -16.814 -0.038 22.662 1.00 86.50 436 GLN A O 1
ATOM 3426 N N . VAL A 1 437 ? -15.175 0.315 24.165 1.00 87.19 437 VAL A N 1
ATOM 3427 C CA . VAL A 1 437 ? -14.552 1.437 23.457 1.00 87.19 437 VAL A CA 1
ATOM 3428 C C . VAL A 1 437 ? -14.076 1.004 22.071 1.00 87.19 437 VAL A C 1
ATOM 3430 O O . VAL A 1 437 ? -14.484 1.573 21.064 1.00 87.19 437 VAL A O 1
ATOM 3433 N N . GLY A 1 438 ? -13.251 -0.046 22.003 1.00 89.31 438 GLY A N 1
ATOM 3434 C CA . GLY A 1 438 ? -12.746 -0.552 20.728 1.00 89.31 438 GLY A CA 1
ATOM 3435 C C . GLY A 1 438 ? -13.851 -1.085 19.818 1.00 89.31 438 GLY A C 1
ATOM 3436 O O . GLY A 1 438 ? -13.802 -0.878 18.609 1.00 89.31 438 GLY A O 1
ATOM 3437 N N . ARG A 1 439 ? -14.890 -1.704 20.392 1.00 89.25 439 ARG A N 1
ATOM 3438 C CA . ARG A 1 439 ? -16.069 -2.160 19.647 1.00 89.25 439 ARG A CA 1
ATOM 3439 C C . ARG A 1 439 ? -16.862 -0.994 19.062 1.00 89.25 439 ARG A C 1
ATOM 3441 O O . ARG A 1 439 ? -17.226 -1.074 17.896 1.00 89.25 439 ARG A O 1
ATOM 3448 N N . ALA A 1 440 ? -17.090 0.069 19.832 1.00 87.62 440 ALA A N 1
ATOM 3449 C CA . ALA A 1 440 ? -17.792 1.262 19.369 1.00 87.62 440 ALA A CA 1
ATOM 3450 C C . ALA A 1 440 ? -17.026 1.948 18.233 1.00 87.62 440 ALA A C 1
ATOM 3452 O O . ALA A 1 440 ? -17.614 2.278 17.210 1.00 87.62 440 ALA A O 1
ATOM 3453 N N . VAL A 1 441 ? -15.701 2.078 18.359 1.00 89.75 441 VAL A N 1
ATOM 3454 C CA . VAL A 1 441 ? -14.853 2.623 17.286 1.00 89.75 441 VAL A CA 1
ATOM 3455 C C . VAL A 1 441 ? -14.886 1.735 16.040 1.00 89.75 441 VAL A C 1
ATOM 3457 O O . VAL A 1 441 ? -15.005 2.240 14.927 1.00 89.75 441 VAL A O 1
ATOM 3460 N N . ALA A 1 442 ? -14.826 0.411 16.202 1.00 91.75 442 ALA A N 1
ATOM 3461 C CA . ALA A 1 442 ? -14.950 -0.513 15.079 1.00 91.75 442 ALA A CA 1
ATOM 3462 C C . ALA A 1 442 ? -16.317 -0.399 14.389 1.00 91.75 442 ALA A C 1
ATOM 3464 O O . ALA A 1 442 ? -16.371 -0.335 13.166 1.00 91.75 442 ALA A O 1
ATOM 3465 N N . GLN A 1 443 ? -17.410 -0.321 15.149 1.00 89.50 443 GLN A N 1
ATOM 3466 C CA . GLN A 1 443 ? -18.760 -0.126 14.613 1.00 89.50 443 GLN A CA 1
ATOM 3467 C C . GLN A 1 443 ? -18.889 1.212 13.882 1.00 89.50 443 GLN A C 1
ATOM 3469 O O . GLN A 1 443 ? -19.364 1.238 12.751 1.00 89.50 443 GLN A O 1
ATOM 3474 N N . ALA A 1 444 ? -18.378 2.294 14.472 1.00 88.81 444 ALA A N 1
ATOM 3475 C CA . ALA A 1 444 ? -18.327 3.615 13.859 1.00 88.81 444 ALA A CA 1
ATOM 3476 C C . ALA A 1 444 ? -17.612 3.583 12.500 1.00 88.81 444 ALA A C 1
ATOM 3478 O O . ALA A 1 444 ? -18.143 4.069 11.504 1.00 88.81 444 ALA A O 1
ATOM 3479 N N . LEU A 1 445 ? -16.442 2.945 12.426 1.00 90.69 445 LEU A N 1
ATOM 3480 C CA . LEU A 1 445 ? -15.676 2.814 11.184 1.00 90.69 445 LEU A CA 1
ATOM 3481 C C . LEU A 1 445 ? -16.357 1.898 10.158 1.00 90.69 445 LEU A C 1
ATOM 3483 O O . LEU A 1 445 ? -16.208 2.121 8.961 1.00 90.69 445 LEU A O 1
ATOM 3487 N N . ARG A 1 446 ? -17.117 0.891 10.601 1.00 92.25 446 ARG A N 1
ATOM 3488 C CA . ARG A 1 446 ? -17.866 -0.041 9.736 1.00 92.25 446 ARG A CA 1
ATOM 3489 C C . ARG A 1 446 ? -19.234 0.483 9.289 1.00 92.25 446 ARG A C 1
ATOM 3491 O O . ARG A 1 446 ? -19.808 -0.102 8.374 1.00 92.25 446 ARG A O 1
ATOM 3498 N N . SER A 1 447 ? -19.744 1.547 9.909 1.00 89.00 447 SER A N 1
ATOM 3499 C CA . SER A 1 447 ? -20.985 2.218 9.500 1.00 89.00 447 SER A CA 1
ATOM 3500 C C . SER A 1 447 ? -20.883 2.755 8.062 1.00 89.00 447 SER A C 1
ATOM 3502 O O . SER A 1 447 ? -19.768 3.011 7.598 1.00 89.00 447 SER A O 1
ATOM 3504 N N . PRO A 1 448 ? -22.002 2.982 7.350 1.00 90.19 448 PRO A N 1
ATOM 3505 C CA . PRO A 1 448 ? -21.974 3.574 6.008 1.00 90.19 448 PRO A CA 1
ATOM 3506 C C . PRO A 1 448 ? -21.170 4.883 5.943 1.00 90.19 448 PRO A C 1
ATOM 3508 O O . PRO A 1 448 ? -20.335 5.068 5.057 1.00 90.19 448 PRO A O 1
ATOM 3511 N N . GLN A 1 449 ? -21.342 5.761 6.934 1.00 86.81 449 GLN A N 1
ATOM 3512 C CA . GLN A 1 449 ? -20.608 7.022 7.034 1.00 86.81 449 GLN A CA 1
ATOM 3513 C C . GLN A 1 449 ? -19.109 6.777 7.264 1.00 86.81 449 GLN A C 1
ATOM 3515 O O . GLN A 1 449 ? -18.269 7.385 6.600 1.00 86.81 449 GLN A O 1
ATOM 3520 N N . GLY A 1 450 ? -18.753 5.841 8.151 1.00 88.88 450 GLY A N 1
ATOM 3521 C CA . GLY A 1 450 ? -17.366 5.427 8.371 1.00 88.88 450 GLY A CA 1
ATOM 3522 C C . GLY A 1 450 ? -16.707 4.867 7.107 1.00 88.88 450 GLY A C 1
ATOM 3523 O O . GLY A 1 450 ? -15.586 5.248 6.770 1.00 88.88 450 GLY A O 1
ATOM 3524 N N . GLN A 1 451 ? -17.420 4.029 6.353 1.00 91.31 451 GLN A N 1
ATOM 3525 C CA . GLN A 1 451 ? -16.949 3.459 5.087 1.00 91.31 451 GLN A CA 1
ATOM 3526 C C . GLN A 1 451 ? -16.765 4.522 4.000 1.00 91.31 451 GLN A C 1
ATOM 3528 O O . GLN A 1 451 ? -15.784 4.474 3.252 1.00 91.31 451 GLN A O 1
ATOM 3533 N N . GLN A 1 452 ? -17.642 5.527 3.944 1.00 88.94 452 GLN A N 1
ATOM 3534 C CA . GLN A 1 452 ? -17.462 6.682 3.067 1.00 88.94 452 GLN A CA 1
ATOM 3535 C C . GLN A 1 452 ? -16.203 7.478 3.438 1.00 88.94 452 GLN A C 1
ATOM 3537 O O . GLN A 1 452 ? -15.414 7.821 2.558 1.00 88.94 452 GLN A O 1
ATOM 3542 N N . LEU A 1 453 ? -15.967 7.728 4.730 1.00 87.38 453 LEU A N 1
ATOM 3543 C CA . LEU A 1 453 ? -14.760 8.418 5.193 1.00 87.38 453 LEU A CA 1
ATOM 3544 C C . LEU A 1 453 ? -13.480 7.634 4.860 1.00 87.38 453 LEU A C 1
ATOM 3546 O O . LEU A 1 453 ? -12.509 8.225 4.389 1.00 87.38 453 LEU A O 1
ATOM 3550 N N . LEU A 1 454 ? -13.487 6.311 5.045 1.00 90.00 454 LEU A N 1
ATOM 3551 C CA . LEU A 1 454 ? -12.375 5.426 4.677 1.00 90.00 454 LEU A CA 1
ATOM 3552 C C . LEU A 1 454 ? -12.119 5.440 3.161 1.00 90.00 454 LEU A C 1
ATOM 3554 O O . LEU A 1 454 ? -10.969 5.527 2.732 1.00 90.00 454 LEU A O 1
ATOM 3558 N N . THR A 1 455 ? -13.182 5.435 2.354 1.00 89.25 455 THR A N 1
ATOM 3559 C CA . THR A 1 455 ? -13.092 5.544 0.888 1.00 89.25 455 THR A CA 1
ATOM 3560 C C . THR A 1 455 ? -12.479 6.879 0.462 1.00 89.25 455 THR A C 1
ATOM 3562 O O . THR A 1 455 ? -11.595 6.913 -0.393 1.00 89.25 455 THR A O 1
ATOM 3565 N N . ASN A 1 456 ? -12.883 7.985 1.095 1.00 85.06 456 ASN A N 1
ATOM 3566 C CA . ASN A 1 456 ? -12.326 9.314 0.820 1.00 85.06 456 ASN A CA 1
ATOM 3567 C C . ASN A 1 456 ? -10.849 9.436 1.237 1.00 85.06 456 ASN A C 1
ATOM 3569 O O . ASN A 1 456 ? -10.109 10.231 0.658 1.00 85.06 456 ASN A O 1
ATOM 3573 N N . ALA A 1 457 ? -10.408 8.621 2.200 1.00 84.38 457 ALA A N 1
ATOM 3574 C CA . ALA A 1 457 ? -9.002 8.455 2.567 1.00 84.38 457 ALA A CA 1
ATOM 3575 C C . ALA A 1 457 ? -8.224 7.518 1.611 1.00 84.38 457 ALA A C 1
ATOM 3577 O O . ALA A 1 457 ? -7.068 7.195 1.871 1.00 84.38 457 ALA A O 1
ATOM 3578 N N . GLY A 1 458 ? -8.840 7.064 0.513 1.00 85.88 458 GLY A N 1
ATOM 3579 C CA . GLY A 1 458 ? -8.212 6.203 -0.493 1.00 85.88 458 GLY A CA 1
ATOM 3580 C C . GLY A 1 458 ? -8.159 4.720 -0.120 1.00 85.88 458 GLY A C 1
ATOM 3581 O O . GLY A 1 458 ? -7.504 3.944 -0.815 1.00 85.88 458 GLY A O 1
ATOM 3582 N N . LEU A 1 459 ? -8.829 4.311 0.961 1.00 92.31 459 LEU A N 1
ATOM 3583 C CA . LEU A 1 459 ? -8.901 2.915 1.383 1.00 92.31 459 LEU A CA 1
ATOM 3584 C C . LEU A 1 459 ? -10.042 2.184 0.677 1.00 92.31 459 LEU A C 1
ATOM 3586 O O . LEU A 1 459 ? -10.992 2.785 0.180 1.00 92.31 459 LEU A O 1
ATOM 3590 N N . THR A 1 460 ? -9.958 0.858 0.652 1.00 93.56 460 THR A N 1
ATOM 3591 C CA . THR A 1 460 ? -11.012 0.014 0.087 1.00 93.56 460 THR A CA 1
ATOM 3592 C C . THR A 1 460 ? -12.017 -0.352 1.182 1.00 93.56 460 THR A C 1
ATOM 3594 O O . THR A 1 460 ? -11.621 -0.980 2.170 1.00 93.56 460 THR A O 1
ATOM 3597 N N . PRO A 1 461 ? -13.303 0.010 1.047 1.00 93.50 461 PRO A N 1
ATOM 3598 C CA . PRO A 1 461 ? -14.306 -0.291 2.061 1.00 93.50 461 PRO A CA 1
ATOM 3599 C C . PRO A 1 461 ? -14.625 -1.795 2.121 1.00 93.50 461 PRO A C 1
ATOM 3601 O O . PRO A 1 461 ? -14.429 -2.539 1.158 1.00 93.50 461 PRO A O 1
ATOM 3604 N N . ILE A 1 462 ? -15.145 -2.249 3.263 1.00 91.56 462 ILE A N 1
ATOM 3605 C CA . ILE A 1 462 ? -15.644 -3.619 3.468 1.00 91.56 462 ILE A CA 1
ATOM 3606 C C . ILE A 1 462 ? -17.069 -3.822 2.922 1.00 91.56 462 ILE A C 1
ATOM 3608 O O . ILE A 1 462 ? -17.500 -4.960 2.731 1.00 91.56 462 ILE A O 1
ATOM 3612 N N . HIS A 1 463 ? -17.805 -2.736 2.672 1.00 82.12 463 HIS A N 1
ATOM 3613 C CA . HIS A 1 463 ? -19.175 -2.736 2.156 1.00 82.12 463 HIS A CA 1
ATOM 3614 C C . HIS A 1 463 ? -19.267 -1.863 0.894 1.00 82.12 463 HIS A C 1
ATOM 3616 O O . HIS A 1 463 ? -18.496 -0.920 0.734 1.00 82.12 463 HIS A O 1
ATOM 3622 N N . SER A 1 464 ? -20.175 -2.202 -0.028 1.00 66.69 464 SER A N 1
ATOM 3623 C CA . SER A 1 464 ? -20.542 -1.288 -1.120 1.00 66.69 464 SER A CA 1
ATOM 3624 C C . SER A 1 464 ? -21.375 -0.154 -0.532 1.00 66.69 464 SER A C 1
ATOM 3626 O O . SER A 1 464 ? -22.291 -0.453 0.235 1.00 66.69 464 SER A O 1
ATOM 3628 N N . ASN A 1 465 ? -21.084 1.093 -0.901 1.00 56.09 465 ASN A N 1
ATOM 3629 C CA . ASN A 1 465 ? -22.012 2.203 -0.664 1.00 56.09 465 ASN A CA 1
ATOM 3630 C C . ASN A 1 465 ? -23.235 2.112 -1.577 1.00 56.09 465 ASN A C 1
ATOM 3632 O O . ASN A 1 465 ? -23.072 1.602 -2.714 1.00 56.09 465 ASN A O 1
#

Secondary structure (DSSP, 8-state):
-PPPSSHHHHHHHHHHHTTS-------PPPPPPPPP--------SSSHHHHHHHHHHHHHHHHHHHHHHHHHHHHSPPPP---------------GGGGG-S-EEEEE-HHHHHHHHSPBTTBTT--HHHHHHHHTTPPPEEE-----TT--HHHHHHHHHTTS-SEEEEE--S---TT-TTS-----S-TTEEEEEEEEEEEEEEEE---TT--SSTTTTTS--HHHHTTTEEEHHHHHHHHHTS-----GGGTT--EEEEEES-HHHHHHHHHHH--THHHHHHHHHHHHHHHHHHHHTSSSPPTT-HHHHHHHHHHTEEEE-HHHHHHHHHHHHHHH--EEEEEEEHHHHTT-SSEEEEEEE---S-HHHHHHTTTTS-B-SEEETTSPBP-TTS-TTTTTTSEEE-HHHHHHT-TTEEEEEEEEESSTTTHHHHHHHHHHHHSHHHHHHHHHTTPEESS--

InterPro domains:
  IPR050811 Phosphate-binding ABC transporter substrate-binding [PTHR30570] (95-463)

Sequence (465 aa):
MKGFKTAGEAHTKLNELDYGAEKQHSAKQPTVRADASQFQTENKSWWYWGRVVVMAGVMSGMIAGVTGFAIWMLLSPNQPNSTDSVVESSDCSQPPLLAHQTSIRYATDGLWQRILSQSNISTPSRSLLTAVQDTCELPPLVPLNRSSDTASLKAITQQVTSGQAHFALLHHTAPLDSSNAATTQEFEYDSDLNYQVIAYDAIVVVVAFSEFFRAGTQAEESRLSIPQQLNGQITLKQLQTLYTGEDWRAPNSLQNTPVKRYVPDEPEVVEIFKQRVLSGADRNLFDDLVILSDITRSVERLPSKPEGLEEQIERLAQANLQVRTPLQMFGEILQDFENNNTLGIGFVRLSQAFNQCSVYPLAIKKHSSDHIINYIINRNRGVQVLVERNGKPITPRTDLCGSKGSYFPDKDVISSRYPLSFPLIVVYPKGETRSQVGRAVAQALRSPQGQQLLTNAGLTPIHSN

Organism: NCBI:txid2016057

Radius of gyration: 28.02 Å; chains: 1; bounding box: 77×72×77 Å

Foldseek 3Di:
DDDDPALVSVVVVVVVVVPDDDDDDDDDDDDDDDDDDDDDDDDDDDPPVVVVVVVVVVVVVVVVVVVVVVVCVVPPDDDPPPPPPPPPDLVLPADPVQVPDQEAEEEEALVVVVLQPQQQLVGNVHGLVRLLCVSNVGHHYDYPDPPDNPCDPVNRLVCQQVVVHLWYWYWDLDWPPLPPLDDCPPDPDDPFKDKDFLFKKFKFKKFFQDACPPDPDPVSNPDQDPCVQVQLADELQLVLCLLLVHPRCRRPSCRPAAEAEEEEPNVVLVVSSCVQRPDDPSSVSNVSLVSLQVVVVVQVPDPDRDPPCVVSVVVNVSSNYHYDHLVVLLVVSLVCVPPVSHTRMYIDMQLSCQLDQGIRGGFYAYDDPPPPVCVVVVSRDGQAQKDFPVRHHDGSNDRSHVDRVRMAGDLVCQSRPRSGMITIMMMHGDDDNSCSSSVSSSSSCLDPSNQVSCVSSSTGGPDDD